Protein AF-0000000085179838 (afdb_homodimer)

Structure (mmCIF, N/CA/C/O backbone):
data_AF-0000000085179838-model_v1
#
loop_
_entity.id
_entity.type
_entity.pdbx_description
1 polymer 'Putative transcriptional regulator'
#
loop_
_atom_site.group_PDB
_atom_site.id
_atom_site.type_symbol
_atom_site.label_atom_id
_atom_site.label_alt_id
_atom_site.label_comp_id
_atom_site.label_asym_id
_atom_site.label_entity_id
_atom_site.label_seq_id
_atom_site.pdbx_PDB_ins_code
_atom_site.Cartn_x
_atom_site.Cartn_y
_atom_site.Cartn_z
_atom_site.occupancy
_atom_site.B_iso_or_equiv
_atom_site.auth_seq_id
_atom_site.auth_comp_id
_atom_site.auth_asym_id
_atom_site.auth_atom_id
_atom_site.pdbx_PDB_model_num
ATOM 1 N N . MET A 1 1 ? 18.281 -27.141 -8.219 1 81.06 1 MET A N 1
ATOM 2 C CA . MET A 1 1 ? 18.766 -25.891 -8.805 1 81.06 1 MET A CA 1
ATOM 3 C C . MET A 1 1 ? 17.656 -25.188 -9.602 1 81.06 1 MET A C 1
ATOM 5 O O . MET A 1 1 ? 16.859 -25.859 -10.273 1 81.06 1 MET A O 1
ATOM 9 N N . PRO A 1 2 ? 17.438 -23.859 -9.492 1 93.38 2 PRO A N 1
ATOM 10 C CA . PRO A 1 2 ? 16.391 -23.156 -10.242 1 93.38 2 PRO A CA 1
ATOM 11 C C . PRO A 1 2 ? 16.578 -23.266 -11.75 1 93.38 2 PRO A C 1
ATOM 13 O O . PRO A 1 2 ? 17.719 -23.375 -12.227 1 93.38 2 PRO A O 1
ATOM 16 N N . HIS A 1 3 ? 15.484 -23.375 -12.445 1 97.19 3 HIS A N 1
ATOM 17 C CA . HIS A 1 3 ? 15.492 -23.406 -13.898 1 97.19 3 HIS A CA 1
ATOM 18 C C . HIS A 1 3 ? 15.75 -22.016 -14.484 1 97.19 3 HIS A C 1
ATOM 20 O O . HIS A 1 3 ? 15.016 -21.062 -14.188 1 97.19 3 HIS A O 1
ATOM 26 N N . ARG A 1 4 ? 16.719 -21.891 -15.273 1 97.44 4 ARG A N 1
ATOM 27 C CA . ARG A 1 4 ? 17 -20.625 -15.93 1 97.44 4 ARG A CA 1
ATOM 28 C C . ARG A 1 4 ? 16.25 -20.5 -17.25 1 97.44 4 ARG A C 1
ATOM 30 O O . ARG A 1 4 ? 16.469 -21.297 -18.172 1 97.44 4 ARG A O 1
ATOM 37 N N . VAL A 1 5 ? 15.5 -19.469 -17.359 1 98.06 5 VAL A N 1
ATOM 38 C CA . VAL A 1 5 ? 14.641 -19.266 -18.531 1 98.06 5 VAL A CA 1
ATOM 39 C C . VAL A 1 5 ? 15.469 -18.719 -19.688 1 98.06 5 VAL A C 1
ATOM 41 O O . VAL A 1 5 ? 16.297 -17.828 -19.516 1 98.06 5 VAL A O 1
ATOM 44 N N . GLN A 1 6 ? 15.195 -19.266 -20.906 1 97.25 6 GLN A N 1
ATOM 45 C CA . GLN A 1 6 ? 15.891 -18.828 -22.109 1 97.25 6 GLN A CA 1
ATOM 46 C C . GLN A 1 6 ? 14.914 -18.281 -23.141 1 97.25 6 GLN A C 1
ATOM 48 O O . GLN A 1 6 ? 15.297 -17.516 -24.031 1 97.25 6 GLN A O 1
ATOM 53 N N . ASP A 1 7 ? 13.719 -18.688 -23.031 1 97.38 7 ASP A N 1
ATOM 54 C CA . ASP A 1 7 ? 12.695 -18.328 -24.016 1 97.38 7 ASP A CA 1
ATOM 55 C C . ASP A 1 7 ? 12.008 -17.016 -23.625 1 97.38 7 ASP A C 1
ATOM 57 O O . ASP A 1 7 ? 11.484 -16.875 -22.531 1 97.38 7 ASP A O 1
ATOM 61 N N . PRO A 1 8 ? 11.938 -16.047 -24.594 1 97.88 8 PRO A N 1
ATOM 62 C CA . PRO A 1 8 ? 11.32 -14.758 -24.281 1 97.88 8 PRO A CA 1
ATOM 63 C C . PRO A 1 8 ? 9.844 -14.883 -23.922 1 97.88 8 PRO A C 1
ATOM 65 O O . PRO A 1 8 ? 9.336 -14.109 -23.094 1 97.88 8 PRO A O 1
ATOM 68 N N . LEU A 1 9 ? 9.195 -15.781 -24.516 1 98.06 9 LEU A N 1
ATOM 69 C CA . LEU A 1 9 ? 7.793 -15.977 -24.188 1 98.06 9 LEU A CA 1
ATOM 70 C C . LEU A 1 9 ? 7.641 -16.453 -22.734 1 98.06 9 LEU A C 1
ATOM 72 O O . LEU A 1 9 ? 6.801 -15.945 -22 1 98.06 9 LEU A O 1
ATOM 76 N N . ALA A 1 10 ? 8.414 -17.422 -22.375 1 98.38 10 ALA A N 1
ATOM 77 C CA . ALA A 1 10 ? 8.398 -17.922 -21 1 98.38 10 ALA A CA 1
ATOM 78 C C . ALA A 1 10 ? 8.711 -16.797 -20.016 1 98.38 10 ALA A C 1
ATOM 80 O O . ALA A 1 10 ? 8.047 -16.656 -18.984 1 98.38 10 ALA A O 1
ATOM 81 N N . ALA A 1 11 ? 9.688 -15.984 -20.406 1 98.5 11 ALA A N 1
ATOM 82 C CA . ALA A 1 11 ? 10.086 -14.859 -19.562 1 98.5 11 ALA A CA 1
ATOM 83 C C . ALA A 1 11 ? 8.93 -13.883 -19.359 1 98.5 11 ALA A C 1
ATOM 85 O O . ALA A 1 11 ? 8.641 -13.469 -18.234 1 98.5 11 ALA A O 1
ATOM 86 N N . ARG A 1 12 ? 8.305 -13.562 -20.406 1 98.25 12 ARG A N 1
ATOM 87 C CA . ARG A 1 12 ? 7.18 -12.633 -20.375 1 98.25 12 ARG A CA 1
ATOM 88 C C . ARG A 1 12 ? 6.043 -13.18 -19.516 1 98.25 12 ARG A C 1
ATOM 90 O O . ARG A 1 12 ? 5.488 -12.469 -18.672 1 98.25 12 ARG A O 1
ATOM 97 N N . LEU A 1 13 ? 5.699 -14.453 -19.688 1 97.81 13 LEU A N 1
ATOM 98 C CA . LEU A 1 13 ? 4.582 -15.062 -18.969 1 97.81 13 LEU A CA 1
ATOM 99 C C . LEU A 1 13 ? 4.883 -15.156 -17.469 1 97.81 13 LEU A C 1
ATOM 101 O O . LEU A 1 13 ? 4.016 -14.867 -16.641 1 97.81 13 LEU A O 1
ATOM 105 N N . LEU A 1 14 ? 6.098 -15.484 -17.125 1 97.69 14 LEU A N 1
ATOM 106 C CA . LEU A 1 14 ? 6.48 -15.633 -15.727 1 97.69 14 LEU A CA 1
ATOM 107 C C . LEU A 1 14 ? 6.559 -14.281 -15.023 1 97.69 14 LEU A C 1
ATOM 109 O O . LEU A 1 14 ? 6.301 -14.18 -13.828 1 97.69 14 LEU A O 1
ATOM 113 N N . ALA A 1 15 ? 6.871 -13.242 -15.828 1 97.5 15 ALA A N 1
ATOM 114 C CA . ALA A 1 15 ? 7.008 -11.898 -15.266 1 97.5 15 ALA A CA 1
ATOM 115 C C . ALA A 1 15 ? 5.645 -11.219 -15.141 1 97.5 15 ALA A C 1
ATOM 117 O O . ALA A 1 15 ? 5.543 -10.125 -14.578 1 97.5 15 ALA A O 1
ATOM 118 N N . ASP A 1 16 ? 4.68 -11.828 -15.648 1 96.19 16 ASP A N 1
ATOM 119 C CA . ASP A 1 16 ? 3.307 -11.336 -15.555 1 96.19 16 ASP A CA 1
ATOM 120 C C . ASP A 1 16 ? 2.533 -12.086 -14.469 1 96.19 16 ASP A C 1
ATOM 122 O O . ASP A 1 16 ? 2.197 -13.258 -14.641 1 96.19 16 ASP A O 1
ATOM 126 N N . PRO A 1 17 ? 2.234 -11.383 -13.367 1 94.25 17 PRO A N 1
ATOM 127 C CA . PRO A 1 17 ? 1.606 -12.055 -12.234 1 94.25 17 PRO A CA 1
ATOM 128 C C . PRO A 1 17 ? 0.315 -12.781 -12.617 1 94.25 17 PRO A C 1
ATOM 130 O O . PRO A 1 17 ? 0.001 -13.828 -12.055 1 94.25 17 PRO A O 1
ATOM 133 N N . GLU A 1 18 ? -0.475 -12.312 -13.547 1 88.62 18 GLU A N 1
ATOM 134 C CA . GLU A 1 18 ? -1.709 -12.969 -13.969 1 88.62 18 GLU A CA 1
ATOM 135 C C . GLU A 1 18 ? -1.421 -14.312 -14.633 1 88.62 18 GLU A C 1
ATOM 137 O O . GLU A 1 18 ? -2.17 -15.273 -14.453 1 88.62 18 GLU A O 1
ATOM 142 N N . TRP A 1 19 ? -0.333 -14.289 -15.336 1 92.31 19 TRP A N 1
ATOM 143 C CA . TRP A 1 19 ? 0.052 -15.523 -16.016 1 92.31 19 TRP A CA 1
ATOM 144 C C . TRP A 1 19 ? 0.775 -16.469 -15.047 1 92.31 19 TRP A C 1
ATOM 146 O O . TRP A 1 19 ? 0.524 -17.672 -15.047 1 92.31 19 TRP A O 1
ATOM 156 N N . ALA A 1 20 ? 1.651 -15.922 -14.273 1 94.06 20 ALA A N 1
ATOM 157 C CA . ALA A 1 20 ? 2.439 -16.766 -13.367 1 94.06 20 ALA A CA 1
ATOM 158 C C . ALA A 1 20 ? 1.538 -17.516 -12.391 1 94.06 20 ALA A C 1
ATOM 160 O O . ALA A 1 20 ? 1.807 -18.656 -12.047 1 94.06 20 ALA A O 1
ATOM 161 N N . VAL A 1 21 ? 0.5 -16.891 -11.984 1 92.31 21 VAL A N 1
ATOM 162 C CA . VAL A 1 21 ? -0.425 -17.516 -11.047 1 92.31 21 VAL A CA 1
ATOM 163 C C . VAL A 1 21 ? -1.096 -18.734 -11.711 1 92.31 21 VAL A C 1
ATOM 165 O O . VAL A 1 21 ? -1.438 -19.703 -11.031 1 92.31 21 VAL A O 1
ATOM 168 N N . ALA A 1 22 ? -1.286 -18.688 -12.977 1 94.81 22 ALA A N 1
ATOM 169 C CA . ALA A 1 22 ? -1.884 -19.797 -13.703 1 94.81 22 ALA A CA 1
ATOM 170 C C . ALA A 1 22 ? -0.979 -21.031 -13.664 1 94.81 22 ALA A C 1
ATOM 172 O O . ALA A 1 22 ? -1.439 -22.156 -13.875 1 94.81 22 ALA A O 1
ATOM 173 N N . LEU A 1 23 ? 0.261 -20.844 -13.438 1 95.62 23 LEU A N 1
ATOM 174 C CA . LEU A 1 23 ? 1.229 -21.938 -13.406 1 95.62 23 LEU A CA 1
ATOM 175 C C . LEU A 1 23 ? 1.205 -22.641 -12.055 1 95.62 23 LEU A C 1
ATOM 177 O O . LEU A 1 23 ? 1.601 -23.812 -11.945 1 95.62 23 LEU A O 1
ATOM 181 N N . LYS A 1 24 ? 0.753 -22 -11.031 1 93 24 LYS A N 1
ATOM 182 C CA . LYS A 1 24 ? 0.886 -22.391 -9.633 1 93 24 LYS A CA 1
ATOM 183 C C . LYS A 1 24 ? 0.304 -23.781 -9.398 1 93 24 LYS A C 1
ATOM 185 O O . LYS A 1 24 ? 0.961 -24.656 -8.812 1 93 24 LYS A O 1
ATOM 190 N N . PRO A 1 25 ? -0.924 -24.047 -9.883 1 93.5 25 PRO A N 1
ATOM 191 C CA . PRO A 1 25 ? -1.469 -25.391 -9.648 1 93.5 25 PRO A CA 1
ATOM 192 C C . PRO A 1 25 ? -0.578 -26.5 -10.203 1 93.5 25 PRO A C 1
ATOM 194 O O . PRO A 1 25 ? -0.524 -27.594 -9.641 1 93.5 25 PRO A O 1
ATOM 197 N N . PHE A 1 26 ? 0.154 -26.188 -11.195 1 97 26 PHE A N 1
ATOM 198 C CA . PHE A 1 26 ? 0.967 -27.188 -11.883 1 97 26 PHE A CA 1
ATOM 199 C C . PHE A 1 26 ? 2.338 -27.312 -11.227 1 97 26 PHE A C 1
ATOM 201 O O . PHE A 1 26 ? 3.066 -28.281 -11.484 1 97 26 PHE A O 1
ATOM 208 N N . MET A 1 27 ? 2.688 -26.359 -10.453 1 95.44 27 MET A N 1
ATOM 209 C CA . MET A 1 27 ? 3.965 -26.375 -9.742 1 95.44 27 MET A CA 1
ATOM 210 C C . MET A 1 27 ? 3.9 -27.312 -8.539 1 95.44 27 MET A C 1
ATOM 212 O O . MET A 1 27 ? 4.93 -27.781 -8.055 1 95.44 27 MET A O 1
ATOM 216 N N . LYS A 1 28 ? 2.77 -27.562 -8.062 1 92.88 28 LYS A N 1
ATOM 217 C CA . LYS A 1 28 ? 2.58 -28.406 -6.891 1 92.88 28 LYS A CA 1
ATOM 218 C C . LYS A 1 28 ? 2.486 -29.875 -7.277 1 92.88 28 LYS A C 1
ATOM 220 O O . LYS A 1 28 ? 2.539 -30.766 -6.418 1 92.88 28 LYS A O 1
ATOM 225 N N . GLY A 1 29 ? 2.33 -30.172 -8.523 1 94 29 GLY A N 1
ATOM 226 C CA . GLY A 1 29 ? 2.193 -31.516 -9.078 1 94 29 GLY A CA 1
ATOM 227 C C . GLY A 1 29 ? 1.287 -31.562 -10.289 1 94 29 GLY A C 1
ATOM 228 O O . GLY A 1 29 ? 0.843 -30.531 -10.789 1 94 29 GLY A O 1
ATOM 229 N N . PRO A 1 30 ? 1.106 -32.781 -10.766 1 97.31 30 PRO A N 1
ATOM 230 C CA . PRO A 1 30 ? 0.225 -32.938 -11.922 1 97.31 30 PRO A CA 1
ATOM 231 C C . PRO A 1 30 ? -1.179 -32.406 -11.68 1 97.31 30 PRO A C 1
ATOM 233 O O . PRO A 1 30 ? -1.782 -32.688 -10.641 1 97.31 30 PRO A O 1
ATOM 236 N N . ALA A 1 31 ? -1.668 -31.578 -12.602 1 97.38 31 ALA A N 1
ATOM 237 C CA . ALA A 1 31 ? -2.982 -30.953 -12.508 1 97.38 31 ALA A CA 1
ATOM 238 C C . ALA A 1 31 ? -3.645 -30.859 -13.883 1 97.38 31 ALA A C 1
ATOM 240 O O . ALA A 1 31 ? -2.969 -30.938 -14.914 1 97.38 31 ALA A O 1
ATOM 241 N N . SER A 1 32 ? -4.969 -30.719 -13.859 1 97.62 32 SER A N 1
ATOM 242 C CA . SER A 1 32 ? -5.734 -30.656 -15.102 1 97.62 32 SER A CA 1
ATOM 243 C C . SER A 1 32 ? -6.129 -29.219 -15.438 1 97.62 32 SER A C 1
ATOM 245 O O . SER A 1 32 ? -5.934 -28.312 -14.633 1 97.62 32 SER A O 1
ATOM 247 N N . VAL A 1 33 ? -6.703 -29.078 -16.672 1 97.19 33 VAL A N 1
ATOM 248 C CA . VAL A 1 33 ? -7.27 -27.797 -17.094 1 97.19 33 VAL A CA 1
ATOM 249 C C . VAL A 1 33 ? -8.398 -27.406 -16.141 1 97.19 33 VAL A C 1
ATOM 251 O O . VAL A 1 33 ? -8.531 -26.234 -15.789 1 97.19 33 VAL A O 1
ATOM 254 N N . LYS A 1 34 ? -9.125 -28.328 -15.719 1 95.75 34 LYS A N 1
ATOM 255 C CA . LYS A 1 34 ? -10.227 -28.078 -14.797 1 95.75 34 LYS A CA 1
ATOM 256 C C . LYS A 1 34 ? -9.711 -27.562 -13.453 1 95.75 34 LYS A C 1
ATOM 258 O O . LYS A 1 34 ? -10.32 -26.688 -12.844 1 95.75 34 LYS A O 1
ATOM 263 N N . ASP A 1 35 ? -8.625 -28.125 -13.023 1 95.25 35 ASP A N 1
ATOM 264 C CA . ASP A 1 35 ? -8.023 -27.672 -11.773 1 95.25 35 ASP A CA 1
ATOM 265 C C . ASP A 1 35 ? -7.625 -26.203 -11.852 1 95.25 35 ASP A C 1
ATOM 267 O O . ASP A 1 35 ? -7.855 -25.438 -10.914 1 95.25 35 ASP A O 1
ATOM 271 N N . LEU A 1 36 ? -7.078 -25.812 -12.977 1 96.25 36 LEU A N 1
ATOM 272 C CA . LEU A 1 36 ? -6.707 -24.422 -13.188 1 96.25 36 LEU A CA 1
ATOM 273 C C . LEU A 1 36 ? -7.945 -23.531 -13.203 1 96.25 36 LEU A C 1
ATOM 275 O O . LEU A 1 36 ? -7.965 -22.484 -12.562 1 96.25 36 LEU A O 1
ATOM 279 N N . ALA A 1 37 ? -8.93 -23.938 -13.898 1 96.25 37 ALA A N 1
ATOM 280 C CA . ALA A 1 37 ? -10.172 -23.172 -13.992 1 96.25 37 ALA A CA 1
ATOM 281 C C . ALA A 1 37 ? -10.766 -22.922 -12.609 1 96.25 37 ALA A C 1
ATOM 283 O O . ALA A 1 37 ? -11.148 -21.797 -12.297 1 96.25 37 ALA A O 1
ATOM 284 N N . GLN A 1 38 ? -10.781 -23.922 -11.812 1 92 38 GLN A N 1
ATOM 285 C CA . GLN A 1 38 ? -11.328 -23.828 -10.469 1 92 38 GLN A CA 1
ATOM 286 C C . GLN A 1 38 ? -10.461 -22.922 -9.586 1 92 38 GLN A C 1
ATOM 288 O O . GLN A 1 38 ? -10.984 -22.078 -8.852 1 92 38 GLN A O 1
ATOM 293 N N . ALA A 1 39 ? -9.219 -23.094 -9.703 1 88.12 39 ALA A N 1
ATOM 294 C CA . ALA A 1 39 ? -8.297 -22.328 -8.859 1 88.12 39 ALA A CA 1
ATOM 295 C C . ALA A 1 39 ? -8.391 -20.828 -9.148 1 88.12 39 ALA A C 1
ATOM 297 O O . ALA A 1 39 ? -8.273 -20.016 -8.234 1 88.12 39 ALA A O 1
ATOM 298 N N . GLN A 1 40 ? -8.664 -20.422 -10.422 1 88.88 40 GLN A N 1
ATOM 299 C CA . GLN A 1 40 ? -8.656 -19.016 -10.805 1 88.88 40 GLN A CA 1
ATOM 300 C C . GLN A 1 40 ? -10.07 -18.516 -11.109 1 88.88 40 GLN A C 1
ATOM 302 O O . GLN A 1 40 ? -10.258 -17.344 -11.445 1 88.88 40 GLN A O 1
ATOM 307 N N . GLY A 1 41 ? -10.945 -19.391 -10.969 1 88.56 41 GLY A N 1
ATOM 308 C CA . GLY A 1 41 ? -12.305 -19 -11.312 1 88.56 41 GLY A CA 1
ATOM 309 C C . GLY A 1 41 ? -12.477 -18.656 -12.773 1 88.56 41 GLY A C 1
ATOM 310 O O . GLY A 1 41 ? -13.133 -17.656 -13.109 1 88.56 41 GLY A O 1
ATOM 311 N N . LEU A 1 42 ? -11.922 -19.328 -13.578 1 92.81 42 LEU A N 1
ATOM 312 C CA . LEU A 1 42 ? -11.977 -19.109 -15.023 1 92.81 42 LEU A CA 1
ATOM 313 C C . LEU A 1 42 ? -12.93 -20.109 -15.68 1 92.81 42 LEU A C 1
ATOM 315 O O . LEU A 1 42 ? -13.195 -21.188 -15.133 1 92.81 42 LEU A O 1
ATOM 319 N N . GLY A 1 43 ? -13.383 -19.719 -16.875 1 95.19 43 GLY A N 1
ATOM 320 C CA . GLY A 1 43 ? -14.016 -20.703 -17.75 1 95.19 43 GLY A CA 1
ATOM 321 C C . GLY A 1 43 ? -13.039 -21.703 -18.328 1 95.19 43 GLY A C 1
ATOM 322 O O . GLY A 1 43 ? -11.836 -21.422 -18.406 1 95.19 43 GLY A O 1
ATOM 323 N N . LEU A 1 44 ? -13.531 -22.828 -18.766 1 95.75 44 LEU A N 1
ATOM 324 C CA . LEU A 1 44 ? -12.703 -23.922 -19.281 1 95.75 44 LEU A CA 1
ATOM 325 C C . LEU A 1 44 ? -11.984 -23.5 -20.547 1 95.75 44 LEU A C 1
ATOM 327 O O . LEU A 1 44 ? -10.836 -23.875 -20.781 1 95.75 44 LEU A O 1
ATOM 331 N N . LYS A 1 45 ? -12.648 -22.766 -21.312 1 97.5 45 LYS A N 1
ATOM 332 C CA . LYS A 1 45 ? -12.031 -22.297 -22.547 1 97.5 45 LYS A CA 1
ATOM 333 C C . LYS A 1 45 ? -10.797 -21.453 -22.266 1 97.5 45 LYS A C 1
ATOM 335 O O . LYS A 1 45 ? -9.742 -21.672 -22.859 1 97.5 45 LYS A O 1
ATOM 340 N N . LYS A 1 46 ? -10.961 -20.516 -21.406 1 96.56 46 LYS A N 1
ATOM 341 C CA . LYS A 1 46 ? -9.844 -19.641 -21.047 1 96.56 46 LYS A CA 1
ATOM 342 C C . LYS A 1 46 ? -8.734 -20.438 -20.359 1 96.56 46 LYS A C 1
ATOM 344 O O . LYS A 1 46 ? -7.547 -20.203 -20.625 1 96.56 46 LYS A O 1
ATOM 349 N N . ALA A 1 47 ? -9.102 -21.297 -19.5 1 97.56 47 ALA A N 1
ATOM 350 C CA . ALA A 1 47 ? -8.117 -22.156 -18.844 1 97.56 47 ALA A CA 1
ATOM 351 C C . ALA A 1 47 ? -7.336 -22.984 -19.859 1 97.56 47 ALA A C 1
ATOM 353 O O . ALA A 1 47 ? -6.117 -23.125 -19.75 1 97.56 47 ALA A O 1
ATOM 354 N N . HIS A 1 48 ? -8 -23.5 -20.766 1 97.75 48 HIS A N 1
ATOM 355 C CA . HIS A 1 48 ? -7.344 -24.281 -21.812 1 97.75 48 HIS A CA 1
ATOM 356 C C . HIS A 1 48 ? -6.363 -23.422 -22.594 1 97.75 48 HIS A C 1
ATOM 358 O O . HIS A 1 48 ? -5.242 -23.844 -22.875 1 97.75 48 HIS A O 1
ATOM 364 N N . TYR A 1 49 ? -6.855 -22.281 -22.906 1 98.12 49 TYR A N 1
ATOM 365 C CA . TYR A 1 49 ? -5.98 -21.344 -23.594 1 98.12 49 TYR A CA 1
ATOM 366 C C . TYR A 1 49 ? -4.695 -21.109 -22.812 1 98.12 49 TYR A C 1
ATOM 368 O O . TYR A 1 49 ? -3.602 -21.109 -23.391 1 98.12 49 TYR A O 1
ATOM 376 N N . ARG A 1 50 ? -4.816 -20.891 -21.578 1 97.81 50 ARG A N 1
ATOM 377 C CA . ARG A 1 50 ? -3.646 -20.625 -20.75 1 97.81 50 ARG A CA 1
ATOM 378 C C . ARG A 1 50 ? -2.711 -21.844 -20.734 1 97.81 50 ARG A C 1
ATOM 380 O O . ARG A 1 50 ? -1.491 -21.688 -20.797 1 97.81 50 ARG A O 1
ATOM 387 N N . VAL A 1 51 ? -3.26 -22.984 -20.656 1 98.06 51 VAL A N 1
ATOM 388 C CA . VAL A 1 51 ? -2.455 -24.203 -20.625 1 98.06 51 VAL A CA 1
ATOM 389 C C . VAL A 1 51 ? -1.688 -24.359 -21.938 1 98.06 51 VAL A C 1
ATOM 391 O O . VAL A 1 51 ? -0.489 -24.641 -21.938 1 98.06 51 VAL A O 1
ATOM 394 N N . VAL A 1 52 ? -2.355 -24.125 -23.031 1 98.06 52 VAL A N 1
ATOM 395 C CA . VAL A 1 52 ? -1.727 -24.234 -24.344 1 98.06 52 VAL A CA 1
ATOM 396 C C . VAL A 1 52 ? -0.575 -23.234 -24.438 1 98.06 52 VAL A C 1
ATOM 398 O O . VAL A 1 52 ? 0.512 -23.578 -24.906 1 98.06 52 VAL A O 1
ATOM 401 N N . ARG A 1 53 ? -0.791 -22.031 -24 1 97.94 53 ARG A N 1
ATOM 402 C CA . ARG A 1 53 ? 0.235 -20.984 -24.062 1 97.94 53 ARG A CA 1
ATOM 403 C C . ARG A 1 53 ? 1.433 -21.344 -23.203 1 97.94 53 ARG A C 1
ATOM 405 O O . ARG A 1 53 ? 2.58 -21.141 -23.594 1 97.94 53 ARG A O 1
ATOM 412 N N . LEU A 1 54 ? 1.19 -21.875 -22.031 1 98.06 54 LEU A N 1
ATOM 413 C CA . LEU A 1 54 ? 2.252 -22.281 -21.109 1 98.06 54 LEU A CA 1
ATOM 414 C C . LEU A 1 54 ? 3.033 -23.469 -21.672 1 98.06 54 LEU A C 1
ATOM 416 O O . LEU A 1 54 ? 4.246 -23.562 -21.469 1 98.06 54 LEU A O 1
ATOM 420 N N . LEU A 1 55 ? 2.354 -24.328 -22.375 1 98.25 55 LEU A N 1
ATOM 421 C CA . LEU A 1 55 ? 3.012 -25.422 -23.078 1 98.25 55 LEU A CA 1
ATOM 422 C C . LEU A 1 55 ? 3.922 -24.906 -24.172 1 98.25 55 LEU A C 1
ATOM 424 O O . LEU A 1 55 ? 5.074 -25.328 -24.297 1 98.25 55 LEU A O 1
ATOM 428 N N . GLN A 1 56 ? 3.418 -23.969 -24.953 1 98.06 56 GLN A N 1
ATOM 429 C CA . GLN A 1 56 ? 4.184 -23.375 -26.047 1 98.06 56 GLN A CA 1
ATOM 430 C C . GLN A 1 56 ? 5.445 -22.688 -25.516 1 98.06 56 GLN A C 1
ATOM 432 O O . GLN A 1 56 ? 6.484 -22.703 -26.188 1 98.06 56 GLN A O 1
ATOM 437 N N . ALA A 1 57 ? 5.316 -22.172 -24.328 1 98.19 57 ALA A N 1
ATOM 438 C CA . ALA A 1 57 ? 6.434 -21.453 -23.719 1 98.19 57 ALA A CA 1
ATOM 439 C C . ALA A 1 57 ? 7.414 -22.406 -23.062 1 98.19 57 ALA A C 1
ATOM 441 O O . ALA A 1 57 ? 8.461 -22 -22.562 1 98.19 57 ALA A O 1
ATOM 442 N N . GLY A 1 58 ? 7.004 -23.688 -23 1 97.75 58 GLY A N 1
ATOM 443 C CA . GLY A 1 58 ? 7.875 -24.688 -22.391 1 97.75 58 GLY A CA 1
ATOM 444 C C . GLY A 1 58 ? 7.832 -24.672 -20.875 1 97.75 58 GLY A C 1
ATOM 445 O O . GLY A 1 58 ? 8.773 -25.125 -20.219 1 97.75 58 GLY A O 1
ATOM 446 N N . LEU A 1 59 ? 6.852 -24.141 -20.312 1 98.25 59 LEU A N 1
ATOM 447 C CA . LEU A 1 59 ? 6.734 -24.031 -18.859 1 98.25 59 LEU A CA 1
ATOM 448 C C . LEU A 1 59 ? 5.949 -25.203 -18.281 1 98.25 59 LEU A C 1
ATOM 450 O O . LEU A 1 59 ? 6.012 -25.484 -17.078 1 98.25 59 LEU A O 1
ATOM 454 N N . LEU A 1 60 ? 5.207 -25.859 -19.141 1 98.31 60 LEU A N 1
ATOM 455 C CA . LEU A 1 60 ? 4.453 -27.047 -18.766 1 98.31 60 LEU A CA 1
ATOM 456 C C . LEU A 1 60 ? 4.879 -28.25 -19.625 1 98.31 60 LEU A C 1
ATOM 458 O O . LEU A 1 60 ? 5.418 -28.062 -20.719 1 98.31 60 LEU A O 1
ATOM 462 N N . ARG A 1 61 ? 4.648 -29.422 -19.109 1 98.19 61 ARG A N 1
ATOM 463 C CA . ARG A 1 61 ? 4.789 -30.688 -19.844 1 98.19 61 ARG A CA 1
ATOM 464 C C . ARG A 1 61 ? 3.648 -31.641 -19.5 1 98.19 61 ARG A C 1
ATOM 466 O O . ARG A 1 61 ? 3.088 -31.578 -18.406 1 98.19 61 ARG A O 1
ATOM 473 N N . PRO A 1 62 ? 3.289 -32.469 -20.484 1 97.5 62 PRO A N 1
ATOM 474 C CA . PRO A 1 62 ? 2.303 -33.531 -20.156 1 97.5 62 PRO A CA 1
ATOM 475 C C . PRO A 1 62 ? 2.758 -34.438 -19.016 1 97.5 62 PRO A C 1
ATOM 477 O O . PRO A 1 62 ? 3.941 -34.781 -18.938 1 97.5 62 PRO A O 1
ATOM 480 N N . ALA A 1 63 ? 1.822 -34.75 -18.156 1 96.88 63 ALA A N 1
ATOM 481 C CA . ALA A 1 63 ? 2.18 -35.562 -17 1 96.88 63 ALA A CA 1
ATOM 482 C C . ALA A 1 63 ? 1.309 -36.812 -16.906 1 96.88 63 ALA A C 1
ATOM 484 O O . ALA A 1 63 ? 1.095 -37.344 -15.812 1 96.88 63 ALA A O 1
ATOM 485 N N . GLY A 1 64 ? 0.68 -37.188 -17.969 1 93.31 64 GLY A N 1
ATOM 486 C CA . GLY A 1 64 ? -0.077 -38.438 -18 1 93.31 64 GLY A CA 1
ATOM 487 C C . GLY A 1 64 ? -1.577 -38.219 -18.062 1 93.31 64 GLY A C 1
ATOM 488 O O . GLY A 1 64 ? -2.037 -37.125 -18.438 1 93.31 64 GLY A O 1
ATOM 489 N N . LEU A 1 65 ? -2.266 -39.406 -17.891 1 91.75 65 LEU A N 1
ATOM 490 C CA . LEU A 1 65 ? -3.723 -39.406 -17.953 1 91.75 65 LEU A CA 1
ATOM 491 C C . LEU A 1 65 ? -4.316 -39.938 -16.656 1 91.75 65 LEU A C 1
ATOM 493 O O . LEU A 1 65 ? -3.744 -40.812 -16.016 1 91.75 65 LEU A O 1
ATOM 497 N N . LYS A 1 66 ? -5.246 -39.219 -16.188 1 87.5 66 LYS A N 1
ATOM 498 C CA . LYS A 1 66 ? -6.016 -39.719 -15.055 1 87.5 66 LYS A CA 1
ATOM 499 C C . LYS A 1 66 ? -7.293 -40.438 -15.516 1 87.5 66 LYS A C 1
ATOM 501 O O . LYS A 1 66 ? -8.117 -39.844 -16.219 1 87.5 66 LYS A O 1
ATOM 506 N N . ARG A 1 67 ? -7.418 -41.812 -15.148 1 84.31 67 ARG A N 1
ATOM 507 C CA . ARG A 1 67 ? -8.531 -42.656 -15.57 1 84.31 67 ARG A CA 1
ATOM 508 C C . ARG A 1 67 ? -9.789 -42.344 -14.773 1 84.31 67 ARG A C 1
ATOM 510 O O . ARG A 1 67 ? -9.727 -42.094 -13.57 1 84.31 67 ARG A O 1
ATOM 517 N N . ARG A 1 68 ? -10.789 -41.906 -15.383 1 78.56 68 ARG A N 1
ATOM 518 C CA . ARG A 1 68 ? -12.094 -41.781 -14.75 1 78.56 68 ARG A CA 1
ATOM 519 C C . ARG A 1 68 ? -13.188 -42.406 -15.594 1 78.56 68 ARG A C 1
ATOM 521 O O . ARG A 1 68 ? -12.922 -42.906 -16.688 1 78.56 68 ARG A O 1
ATOM 528 N N . ALA A 1 69 ? -14.453 -42.562 -14.867 1 79 69 ALA A N 1
ATOM 529 C CA . ALA A 1 69 ? -15.578 -43.031 -15.672 1 79 69 ALA A CA 1
ATOM 530 C C . ALA A 1 69 ? -15.828 -42.094 -16.859 1 79 69 ALA A C 1
ATOM 532 O O . ALA A 1 69 ? -16.047 -40.906 -16.672 1 79 69 ALA A O 1
ATOM 533 N N . GLY A 1 70 ? -15.531 -42.531 -18.078 1 80.69 70 GLY A N 1
ATOM 534 C CA . GLY A 1 70 ? -15.656 -41.719 -19.297 1 80.69 70 GLY A CA 1
ATOM 535 C C . GLY A 1 70 ? -14.32 -41.375 -19.922 1 80.69 70 GLY A C 1
ATOM 536 O O . GLY A 1 70 ? -13.43 -42.25 -20 1 80.69 70 GLY A O 1
ATOM 537 N N . ARG A 1 71 ? -14.297 -40.094 -20.391 1 83.06 71 ARG A N 1
ATOM 538 C CA . ARG A 1 71 ? -13.078 -39.688 -21.109 1 83.06 71 ARG A CA 1
ATOM 539 C C . ARG A 1 71 ? -11.945 -39.406 -20.125 1 83.06 71 ARG A C 1
ATOM 541 O O . ARG A 1 71 ? -12.125 -38.688 -19.141 1 83.06 71 ARG A O 1
ATOM 548 N N . ALA A 1 72 ? -10.836 -39.969 -20.406 1 88.19 72 ALA A N 1
ATOM 549 C CA . ALA A 1 72 ? -9.641 -39.75 -19.594 1 88.19 72 ALA A CA 1
ATOM 550 C C . ALA A 1 72 ? -9.266 -38.281 -19.562 1 88.19 72 ALA A C 1
ATOM 552 O O . ALA A 1 72 ? -9.523 -37.531 -20.516 1 88.19 72 ALA A O 1
ATOM 553 N N . VAL A 1 73 ? -8.781 -37.75 -18.391 1 92.62 73 VAL A N 1
ATOM 554 C CA . VAL A 1 73 ? -8.398 -36.375 -18.203 1 92.62 73 VAL A CA 1
ATOM 555 C C . VAL A 1 73 ? -6.887 -36.219 -18.328 1 92.62 73 VAL A C 1
ATOM 557 O O . VAL A 1 73 ? -6.125 -36.938 -17.703 1 92.62 73 VAL A O 1
ATOM 560 N N . ARG A 1 74 ? -6.477 -35.375 -19.203 1 95.81 74 ARG A N 1
ATOM 561 C CA . ARG A 1 74 ? -5.055 -35.094 -19.391 1 95.81 74 ARG A CA 1
ATOM 562 C C . ARG A 1 74 ? -4.496 -34.281 -18.234 1 95.81 74 ARG A C 1
ATOM 564 O O . ARG A 1 74 ? -5.145 -33.344 -17.766 1 95.81 74 ARG A O 1
ATOM 571 N N . LEU A 1 75 ? -3.338 -34.625 -17.75 1 97.81 75 LEU A N 1
ATOM 572 C CA . LEU A 1 75 ? -2.668 -33.906 -16.672 1 97.81 75 LEU A CA 1
ATOM 573 C C . LEU A 1 75 ? -1.399 -33.219 -17.172 1 97.81 75 LEU A C 1
ATOM 575 O O . LEU A 1 75 ? -0.742 -33.719 -18.094 1 97.81 75 LEU A O 1
ATOM 579 N N . TYR A 1 76 ? -1.106 -32.125 -16.594 1 98.44 76 TYR A N 1
ATOM 580 C CA . TYR A 1 76 ? 0.1 -31.359 -16.906 1 98.44 76 TYR A CA 1
ATOM 581 C C . TYR A 1 76 ? 0.86 -31 -15.633 1 98.44 76 TYR A C 1
ATOM 583 O O . TYR A 1 76 ? 0.29 -31.016 -14.539 1 98.44 76 TYR A O 1
ATOM 591 N N . GLU A 1 77 ? 2.148 -30.75 -15.789 1 98.31 77 GLU A N 1
ATOM 592 C CA . GLU A 1 77 ? 2.994 -30.359 -14.672 1 98.31 77 GLU A CA 1
ATOM 593 C C . GLU A 1 77 ? 4 -29.281 -15.094 1 98.31 77 GLU A C 1
ATOM 595 O O . GLU A 1 77 ? 4.492 -29.312 -16.219 1 98.31 77 GLU A O 1
ATOM 600 N N . ALA A 1 78 ? 4.227 -28.375 -14.156 1 97.88 78 ALA A N 1
ATOM 601 C CA . ALA A 1 78 ? 5.262 -27.391 -14.438 1 97.88 78 ALA A CA 1
ATOM 602 C C . ALA A 1 78 ? 6.637 -28.047 -14.531 1 97.88 78 ALA A C 1
ATOM 604 O O . ALA A 1 78 ? 6.938 -28.984 -13.789 1 97.88 78 ALA A O 1
ATOM 605 N N . ILE A 1 79 ? 7.504 -27.516 -15.32 1 97.75 79 ILE A N 1
ATOM 606 C CA . ILE A 1 79 ? 8.812 -28.125 -15.523 1 97.75 79 ILE A CA 1
ATOM 607 C C . ILE A 1 79 ? 9.695 -27.859 -14.305 1 97.75 79 ILE A C 1
ATOM 609 O O . ILE A 1 79 ? 10.727 -28.516 -14.117 1 97.75 79 ILE A O 1
ATOM 613 N N . ASP A 1 80 ? 9.336 -26.844 -13.523 1 97.25 80 ASP A N 1
ATOM 614 C CA . ASP A 1 80 ? 10.047 -26.5 -12.297 1 97.25 80 ASP A CA 1
ATOM 615 C C . ASP A 1 80 ? 9.164 -25.672 -11.359 1 97.25 80 ASP A C 1
ATOM 617 O O . ASP A 1 80 ? 8.039 -25.328 -11.719 1 97.25 80 ASP A O 1
ATOM 621 N N . ARG A 1 81 ? 9.586 -25.469 -10.172 1 96.31 81 ARG A N 1
ATOM 622 C CA . ARG A 1 81 ? 8.883 -24.625 -9.211 1 96.31 81 ARG A CA 1
ATOM 623 C C . ARG A 1 81 ? 9.695 -23.391 -8.867 1 96.31 81 ARG A C 1
ATOM 625 O O . ARG A 1 81 ? 9.305 -22.594 -8 1 96.31 81 ARG A O 1
ATOM 632 N N . ASP A 1 82 ? 10.82 -23.266 -9.422 1 97 82 ASP A N 1
ATOM 633 C CA . ASP A 1 82 ? 11.789 -22.188 -9.195 1 97 82 ASP A CA 1
ATOM 634 C C . ASP A 1 82 ? 12.453 -21.75 -10.5 1 97 82 ASP A C 1
ATOM 636 O O . ASP A 1 82 ? 13.156 -22.547 -11.141 1 97 82 ASP A O 1
ATOM 640 N N . PHE A 1 83 ? 12.203 -20.484 -10.906 1 98.06 83 PHE A N 1
ATOM 641 C CA . PHE A 1 83 ? 12.648 -20.016 -12.211 1 98.06 83 PHE A CA 1
ATOM 642 C C . PHE A 1 83 ? 13.508 -18.766 -12.07 1 98.06 83 PHE A C 1
ATOM 644 O O . PHE A 1 83 ? 13.188 -17.859 -11.289 1 98.06 83 PHE A O 1
ATOM 651 N N . LEU A 1 84 ? 14.602 -18.719 -12.727 1 98.12 84 LEU A N 1
ATOM 652 C CA . LEU A 1 84 ? 15.414 -17.516 -12.914 1 98.12 84 LEU A CA 1
ATOM 653 C C . LEU A 1 84 ? 15.148 -16.891 -14.273 1 98.12 84 LEU A C 1
ATOM 655 O O . LEU A 1 84 ? 15.227 -17.562 -15.305 1 98.12 84 LEU A O 1
ATOM 659 N N . ILE A 1 85 ? 14.828 -15.656 -14.281 1 98.12 85 ILE A N 1
ATOM 660 C CA . ILE A 1 85 ? 14.391 -14.953 -15.484 1 98.12 85 ILE A CA 1
ATOM 661 C C . ILE A 1 85 ? 15.344 -13.797 -15.781 1 98.12 85 ILE A C 1
ATOM 663 O O . ILE A 1 85 ? 15.305 -12.766 -15.109 1 98.12 85 ILE A O 1
ATOM 667 N N . PRO A 1 86 ? 16.203 -13.906 -16.828 1 97.88 86 PRO A N 1
ATOM 668 C CA . PRO A 1 86 ? 16.969 -12.727 -17.234 1 97.88 86 PRO A CA 1
ATOM 669 C C . PRO A 1 86 ? 16.078 -11.547 -17.609 1 97.88 86 PRO A C 1
ATOM 671 O O . PRO A 1 86 ? 15.219 -11.664 -18.5 1 97.88 86 PRO A O 1
ATOM 674 N N . LYS A 1 87 ? 16.328 -10.453 -16.953 1 96.5 87 LYS A N 1
ATOM 675 C CA . LYS A 1 87 ? 15.469 -9.281 -17.156 1 96.5 87 LYS A CA 1
ATOM 676 C C . LYS A 1 87 ? 15.523 -8.805 -18.609 1 96.5 87 LYS A C 1
ATOM 678 O O . LYS A 1 87 ? 14.547 -8.25 -19.109 1 96.5 87 LYS A O 1
ATOM 683 N N . ALA A 1 88 ? 16.594 -9.094 -19.25 1 97.19 88 ALA A N 1
ATOM 684 C CA . ALA A 1 88 ? 16.781 -8.688 -20.641 1 97.19 88 ALA A CA 1
ATOM 685 C C . ALA A 1 88 ? 15.758 -9.359 -21.547 1 97.19 88 ALA A C 1
ATOM 687 O O . ALA A 1 88 ? 15.484 -8.883 -22.656 1 97.19 88 ALA A O 1
ATOM 688 N N . LEU A 1 89 ? 15.195 -10.477 -21.078 1 98.19 89 LEU A N 1
ATOM 689 C CA . LEU A 1 89 ? 14.242 -11.219 -21.906 1 98.19 89 LEU A CA 1
ATOM 690 C C . LEU A 1 89 ? 12.82 -10.695 -21.672 1 98.19 89 LEU A C 1
ATOM 692 O O . LEU A 1 89 ? 11.898 -11.062 -22.406 1 98.19 89 LEU A O 1
ATOM 696 N N . VAL A 1 90 ? 12.609 -9.906 -20.734 1 98.12 90 VAL A N 1
ATOM 697 C CA . VAL A 1 90 ? 11.281 -9.422 -20.359 1 98.12 90 VAL A CA 1
ATOM 698 C C . VAL A 1 90 ? 11.016 -8.07 -21.016 1 98.12 90 VAL A C 1
ATOM 700 O O . VAL A 1 90 ? 11.828 -7.145 -20.891 1 98.12 90 VAL A O 1
ATOM 703 N N . PRO A 1 91 ? 9.938 -7.961 -21.719 1 97.69 91 PRO A N 1
ATOM 704 C CA . PRO A 1 91 ? 9.609 -6.633 -22.234 1 97.69 91 PRO A CA 1
ATOM 705 C C . PRO A 1 91 ? 9.625 -5.551 -21.156 1 97.69 91 PRO A C 1
ATOM 707 O O . PRO A 1 91 ? 9.133 -5.777 -20.047 1 97.69 91 PRO A O 1
ATOM 710 N N . PRO A 1 92 ? 10.141 -4.418 -21.5 1 96.19 92 PRO A N 1
ATOM 711 C CA . PRO A 1 92 ? 10.328 -3.365 -20.5 1 96.19 92 PRO A CA 1
ATOM 712 C C . PRO A 1 92 ? 9.023 -2.996 -19.781 1 96.19 92 PRO A C 1
ATOM 714 O O . PRO A 1 92 ? 9.016 -2.812 -18.562 1 96.19 92 PRO A O 1
ATOM 717 N N . ARG A 1 93 ? 7.992 -2.92 -20.469 1 96.19 93 ARG A N 1
ATOM 718 C CA . ARG A 1 93 ? 6.715 -2.535 -19.875 1 96.19 93 ARG A CA 1
ATOM 719 C C . ARG A 1 93 ? 6.258 -3.562 -18.844 1 96.19 93 ARG A C 1
ATOM 721 O O . ARG A 1 93 ? 5.715 -3.201 -17.797 1 96.19 93 ARG A O 1
ATOM 728 N N . VAL A 1 94 ? 6.461 -4.84 -19.125 1 96.62 94 VAL A N 1
ATOM 729 C CA . VAL A 1 94 ? 6.078 -5.918 -18.219 1 96.62 94 VAL A CA 1
ATOM 730 C C . VAL A 1 94 ? 6.949 -5.875 -16.969 1 96.62 94 VAL A C 1
ATOM 732 O O . VAL A 1 94 ? 6.449 -6.02 -15.844 1 96.62 94 VAL A O 1
ATOM 735 N N . LEU A 1 95 ? 8.172 -5.629 -17.203 1 94.81 95 LEU A N 1
ATOM 736 C CA . LEU A 1 95 ? 9.109 -5.562 -16.078 1 94.81 95 LEU A CA 1
ATOM 737 C C . LEU A 1 95 ? 8.773 -4.395 -15.156 1 94.81 95 LEU A C 1
ATOM 739 O O . LEU A 1 95 ? 8.742 -4.555 -13.938 1 94.81 95 LEU A O 1
ATOM 743 N N . GLU A 1 96 ? 8.484 -3.275 -15.742 1 92.5 96 GLU A N 1
ATOM 744 C CA . GLU A 1 96 ? 8.117 -2.084 -14.984 1 92.5 96 GLU A CA 1
ATOM 745 C C . GLU A 1 96 ? 6.844 -2.314 -14.18 1 92.5 96 GLU A C 1
ATOM 747 O O . GLU A 1 96 ? 6.762 -1.913 -13.016 1 92.5 96 GLU A O 1
ATOM 752 N N . ALA A 1 97 ? 5.934 -2.93 -14.781 1 94.5 97 ALA A N 1
ATOM 753 C CA . ALA A 1 97 ? 4.664 -3.209 -14.117 1 94.5 97 ALA A CA 1
ATOM 754 C C . ALA A 1 97 ? 4.863 -4.141 -12.922 1 94.5 97 ALA A C 1
ATOM 756 O O . ALA A 1 97 ? 4.266 -3.938 -11.867 1 94.5 97 ALA A O 1
ATOM 757 N N . LEU A 1 98 ? 5.691 -5.109 -13.086 1 94 98 LEU A N 1
ATOM 758 C CA . LEU A 1 98 ? 5.957 -6.055 -12.008 1 94 98 LEU A CA 1
ATOM 759 C C . LEU A 1 98 ? 6.691 -5.375 -10.859 1 94 98 LEU A C 1
ATOM 761 O O . LEU A 1 98 ? 6.277 -5.484 -9.703 1 94 98 LEU A O 1
ATOM 765 N N . GLU A 1 99 ? 7.684 -4.621 -11.203 1 89.25 99 GLU A N 1
ATOM 766 C CA . GLU A 1 99 ? 8.516 -3.98 -10.195 1 89.25 99 GLU A CA 1
ATOM 767 C C . GLU A 1 99 ? 7.742 -2.898 -9.445 1 89.25 99 GLU A C 1
ATOM 769 O O . GLU A 1 99 ? 8.008 -2.631 -8.273 1 89.25 99 GLU A O 1
ATOM 774 N N . GLY A 1 100 ? 6.766 -2.387 -10.094 1 89.88 100 GLY A N 1
ATOM 775 C CA . GLY A 1 100 ? 5.922 -1.375 -9.477 1 89.88 100 GLY A CA 1
ATOM 776 C C . GLY A 1 100 ? 4.703 -1.956 -8.789 1 89.88 100 GLY A C 1
ATOM 777 O O . GLY A 1 100 ? 3.842 -1.214 -8.305 1 89.88 100 GLY A O 1
ATOM 778 N N . ALA A 1 101 ? 4.555 -3.256 -8.812 1 94.94 101 ALA A N 1
ATOM 779 C CA . ALA A 1 101 ? 3.438 -3.961 -8.188 1 94.94 101 ALA A CA 1
ATOM 780 C C . ALA A 1 101 ? 2.102 -3.49 -8.758 1 94.94 101 ALA A C 1
ATOM 782 O O . ALA A 1 101 ? 1.115 -3.377 -8.023 1 94.94 101 ALA A O 1
ATOM 783 N N . GLN A 1 102 ? 2.047 -3.221 -9.984 1 93.12 102 GLN A N 1
ATOM 784 C CA . GLN A 1 102 ? 0.88 -2.59 -10.594 1 93.12 102 GLN A CA 1
ATOM 785 C C . GLN A 1 102 ? -0.345 -3.494 -10.5 1 93.12 102 GLN A C 1
ATOM 787 O O . GLN A 1 102 ? -1.452 -3.023 -10.234 1 93.12 102 GLN A O 1
ATOM 792 N N . SER A 1 103 ? -0.204 -4.777 -10.773 1 93.5 103 SER A N 1
ATOM 793 C CA . SER A 1 103 ? -1.329 -5.703 -10.742 1 93.5 103 SER A CA 1
ATOM 794 C C . SER A 1 103 ? -1.947 -5.766 -9.344 1 93.5 103 SER A C 1
ATOM 796 O O . SER A 1 103 ? -3.17 -5.715 -9.203 1 93.5 103 SER A O 1
ATOM 798 N N . TRP A 1 104 ? -1.156 -5.777 -8.336 1 94.69 104 TRP A N 1
ATOM 799 C CA . TRP A 1 104 ? -1.626 -5.852 -6.961 1 94.69 104 TRP A CA 1
ATOM 800 C C . TRP A 1 104 ? -2.289 -4.547 -6.539 1 94.69 104 TRP A C 1
ATOM 802 O O . TRP A 1 104 ? -3.314 -4.559 -5.852 1 94.69 104 TRP A O 1
ATOM 812 N N . GLN A 1 105 ? -1.685 -3.457 -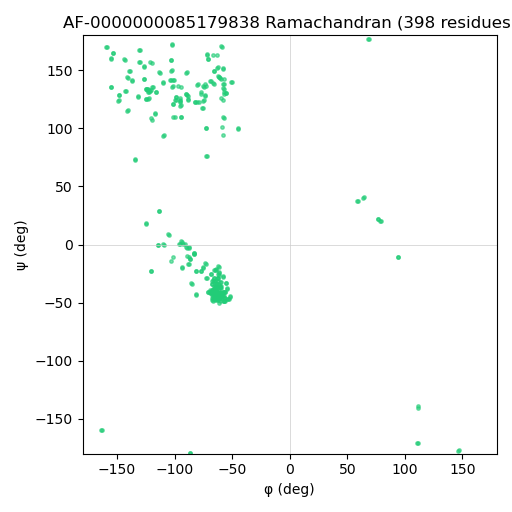6.949 1 94.69 105 GLN A N 1
ATOM 813 C CA . GLN A 1 105 ? -2.293 -2.162 -6.66 1 94.69 105 GLN A CA 1
ATOM 814 C C . GLN A 1 105 ? -3.686 -2.059 -7.273 1 94.69 105 GLN A C 1
ATOM 816 O O . GLN A 1 105 ? -4.617 -1.57 -6.633 1 94.69 105 GLN A O 1
ATOM 821 N N . LYS A 1 106 ? -3.773 -2.506 -8.453 1 93.5 106 LYS A N 1
ATOM 822 C CA . LYS A 1 106 ? -5.062 -2.488 -9.141 1 93.5 106 LYS A CA 1
ATOM 823 C C . LYS A 1 106 ? -6.082 -3.369 -8.422 1 93.5 106 LYS A C 1
ATOM 825 O O . LYS A 1 106 ? -7.215 -2.951 -8.188 1 93.5 106 LYS A O 1
ATOM 830 N N . ASP A 1 107 ? -5.707 -4.586 -8.07 1 93.88 107 ASP A N 1
ATOM 831 C CA . ASP A 1 107 ? -6.59 -5.508 -7.359 1 93.88 107 ASP A CA 1
ATOM 832 C C . ASP A 1 107 ? -7.016 -4.93 -6.012 1 93.88 107 ASP A C 1
ATOM 834 O O . ASP A 1 107 ? -8.172 -5.07 -5.609 1 93.88 107 ASP A O 1
ATOM 838 N N . PHE A 1 108 ? -6.121 -4.262 -5.398 1 95.69 108 PHE A N 1
ATOM 839 C CA . PHE A 1 108 ? -6.418 -3.664 -4.102 1 95.69 108 PHE A CA 1
ATOM 840 C C . PHE A 1 108 ? -7.445 -2.545 -4.242 1 95.69 108 PHE A C 1
ATOM 842 O O . PHE A 1 108 ? -8.414 -2.488 -3.488 1 95.69 108 PHE A O 1
ATOM 849 N N . ALA A 1 109 ? -7.188 -1.692 -5.191 1 92.88 109 ALA A N 1
ATOM 850 C CA . ALA A 1 109 ? -8.117 -0.597 -5.441 1 92.88 109 ALA A CA 1
ATOM 851 C C . ALA A 1 109 ? -9.516 -1.128 -5.754 1 92.88 109 ALA A C 1
ATOM 853 O O . ALA A 1 109 ? -10.516 -0.595 -5.266 1 92.88 109 ALA A O 1
ATOM 854 N N . GLN A 1 110 ? -9.602 -2.174 -6.52 1 92.81 110 GLN A N 1
ATOM 855 C CA . GLN A 1 110 ? -10.883 -2.777 -6.883 1 92.81 110 GLN A CA 1
ATOM 856 C C . GLN A 1 110 ? -11.562 -3.391 -5.664 1 92.81 110 GLN A C 1
ATOM 858 O O . GLN A 1 110 ? -12.773 -3.266 -5.496 1 92.81 110 GLN A O 1
ATOM 863 N N . ALA A 1 111 ? -10.773 -4.039 -4.848 1 93.06 111 ALA A N 1
ATOM 864 C CA . ALA A 1 111 ? -11.312 -4.645 -3.635 1 93.06 111 ALA A CA 1
ATOM 865 C C . ALA A 1 111 ? -11.875 -3.582 -2.697 1 93.06 111 ALA A C 1
ATOM 867 O O . ALA A 1 111 ? -12.969 -3.748 -2.146 1 93.06 111 ALA A O 1
ATOM 868 N N . LEU A 1 112 ? -11.148 -2.508 -2.562 1 91.06 112 LEU A N 1
ATOM 869 C CA . LEU A 1 112 ? -11.609 -1.417 -1.712 1 91.06 112 LEU A CA 1
ATOM 870 C C . LEU A 1 112 ? -12.914 -0.83 -2.24 1 91.06 112 LEU A C 1
ATOM 872 O O . LEU A 1 112 ? -13.82 -0.531 -1.463 1 91.06 112 LEU A O 1
ATOM 876 N N . ALA A 1 113 ? -12.977 -0.671 -3.52 1 88.19 113 ALA A N 1
ATOM 877 C CA . ALA A 1 113 ? -14.125 -0.05 -4.164 1 88.19 113 ALA A CA 1
ATOM 878 C C . ALA A 1 113 ? -15.391 -0.876 -3.943 1 88.19 113 ALA A C 1
ATOM 880 O O . ALA A 1 113 ? -16.5 -0.331 -3.893 1 88.19 113 ALA A O 1
ATOM 881 N N . ARG A 1 114 ? -15.25 -2.162 -3.793 1 85.75 114 ARG A N 1
ATOM 882 C CA . ARG A 1 114 ? -16.391 -3.051 -3.588 1 85.75 114 ARG A CA 1
ATOM 883 C C . ARG A 1 114 ? -17.047 -2.795 -2.236 1 85.75 114 ARG A C 1
ATOM 885 O O . ARG A 1 114 ? -18.25 -3.01 -2.074 1 85.75 114 ARG A O 1
ATOM 892 N N . TRP A 1 115 ? -16.219 -2.404 -1.366 1 73.81 115 TRP A N 1
ATOM 893 C CA . TRP A 1 115 ? -16.734 -2.26 -0.004 1 73.81 115 TRP A CA 1
ATOM 894 C C . TRP A 1 115 ? -17.016 -0.798 0.315 1 73.81 115 TRP A C 1
ATOM 896 O O . TRP A 1 115 ? -17.438 -0.47 1.432 1 73.81 115 TRP A O 1
ATOM 906 N N . GLU A 1 116 ? -16.578 -0.029 -0.508 1 66.94 116 GLU A N 1
ATOM 907 C CA . GLU A 1 116 ? -16.812 1.395 -0.285 1 66.94 116 GLU A CA 1
ATOM 908 C C . GLU A 1 116 ? -18.297 1.701 -0.171 1 66.94 116 GLU A C 1
ATOM 910 O O . GLU A 1 116 ? -19.062 1.444 -1.103 1 66.94 116 GLU A O 1
ATOM 915 N N . ARG A 1 117 ? -18.703 1.71 1.105 1 62.38 117 ARG A N 1
ATOM 916 C CA . ARG A 1 117 ? -20.047 2.166 1.391 1 62.38 117 ARG A CA 1
ATOM 917 C C . ARG A 1 117 ? -20.234 3.627 0.995 1 62.38 117 ARG A C 1
ATOM 919 O O . ARG A 1 117 ? -19.266 4.328 0.716 1 62.38 117 ARG A O 1
ATOM 926 N N . GLN A 1 118 ? -21.438 3.939 0.916 1 64.12 118 GLN A N 1
ATOM 927 C CA . GLN A 1 118 ? -21.812 5.324 0.653 1 64.12 118 GLN A CA 1
ATOM 928 C C . GLN A 1 118 ? -21 6.285 1.515 1 64.12 118 GLN A C 1
ATOM 930 O O . GLN A 1 118 ? -21.078 6.246 2.744 1 64.12 118 GLN A O 1
ATOM 935 N N . LYS A 1 119 ? -19.953 6.836 0.82 1 73.81 119 LYS A N 1
ATOM 936 C CA . LYS A 1 119 ? -19.156 7.867 1.488 1 73.81 119 LYS A CA 1
ATOM 937 C C . LYS A 1 119 ? -20.047 9.039 1.924 1 73.81 119 LYS A C 1
ATOM 939 O O . LYS A 1 119 ? -21 9.398 1.227 1 73.81 119 LYS A O 1
ATOM 944 N N . GLY A 1 120 ? -19.812 9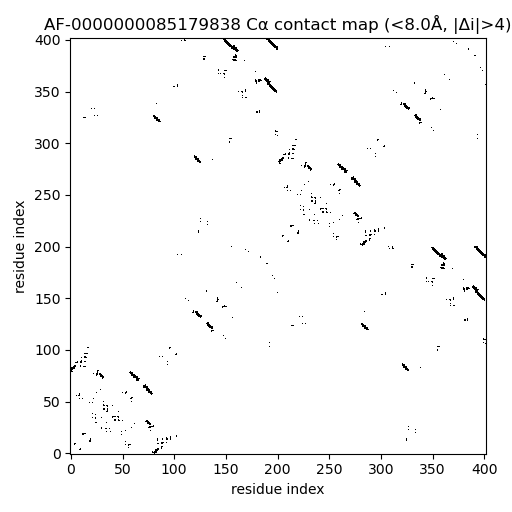.422 3.117 1 82.12 120 GLY A N 1
ATOM 945 C CA . GLY A 1 120 ? -20.516 10.594 3.605 1 82.12 120 GLY A CA 1
ATOM 946 C C . GLY A 1 120 ? -20.25 11.836 2.781 1 82.12 120 GLY A C 1
ATOM 947 O O . GLY A 1 120 ? -19.391 11.828 1.902 1 82.12 120 GLY A O 1
ATOM 948 N N . ALA A 1 121 ? -21.016 12.836 3.066 1 91.5 121 ALA A N 1
ATOM 949 C CA . ALA A 1 121 ? -20.953 14.078 2.297 1 91.5 121 ALA A CA 1
ATOM 950 C C . ALA A 1 121 ? -19.938 15.039 2.895 1 91.5 121 ALA A C 1
ATOM 952 O O . ALA A 1 121 ? -19.703 16.125 2.344 1 91.5 121 ALA A O 1
ATOM 953 N N . THR A 1 122 ? -19.359 14.586 4.016 1 95.5 122 THR A N 1
ATOM 954 C CA . THR A 1 122 ? -18.484 15.516 4.723 1 95.5 122 THR A CA 1
ATOM 955 C C . THR A 1 122 ? -17.156 14.844 5.074 1 95.5 122 THR A C 1
ATOM 957 O O . THR A 1 122 ? -17.156 13.758 5.66 1 95.5 122 THR A O 1
ATOM 960 N N . LEU A 1 123 ? -16.094 15.492 4.688 1 95.44 123 LEU A N 1
ATOM 961 C CA . LEU A 1 123 ? -14.742 15.109 5.051 1 95.44 123 LEU A CA 1
ATOM 962 C C . LEU A 1 123 ? -14.312 15.781 6.352 1 95.44 123 LEU A C 1
ATOM 964 O O . LEU A 1 123 ? -14.766 16.891 6.664 1 95.44 123 LEU A O 1
ATOM 968 N N . ARG A 1 124 ? -13.547 15.141 7.074 1 95.5 124 ARG A N 1
ATOM 969 C CA . ARG A 1 124 ? -12.992 15.711 8.297 1 95.5 124 ARG A CA 1
ATOM 970 C C . ARG A 1 124 ? -11.469 15.703 8.258 1 95.5 124 ARG A C 1
ATOM 972 O O . ARG A 1 124 ? -10.852 14.703 7.879 1 95.5 124 ARG A O 1
ATOM 979 N N . VAL A 1 125 ? -10.852 16.828 8.57 1 96.19 125 VAL A N 1
ATOM 980 C CA . VAL A 1 125 ? -9.406 16.953 8.719 1 96.19 125 VAL A CA 1
ATOM 981 C C . VAL A 1 125 ? -9.078 17.5 10.117 1 96.19 125 VAL A C 1
ATOM 983 O O . VAL A 1 125 ? -9.57 18.562 10.508 1 96.19 125 VAL A O 1
ATOM 986 N N . PHE A 1 126 ? -8.234 16.781 10.852 1 94.94 126 PHE A N 1
ATOM 987 C CA . PHE A 1 126 ? -7.973 17.234 12.219 1 94.94 126 PHE A CA 1
ATOM 988 C C . PHE A 1 126 ? -6.617 16.734 12.703 1 94.94 126 PHE A C 1
ATOM 990 O O . PHE A 1 126 ? -6.016 15.852 12.078 1 94.94 126 PHE A O 1
ATOM 997 N N . LEU A 1 127 ? -6.121 17.359 13.688 1 92.69 127 LEU A N 1
ATOM 998 C CA . LEU A 1 127 ? -4.961 16.859 14.414 1 92.69 127 LEU A CA 1
ATOM 999 C C . LEU A 1 127 ? -5.383 15.82 15.453 1 92.69 127 LEU A C 1
ATOM 1001 O O . LEU A 1 127 ? -6.191 16.125 16.344 1 92.69 127 LEU A O 1
ATOM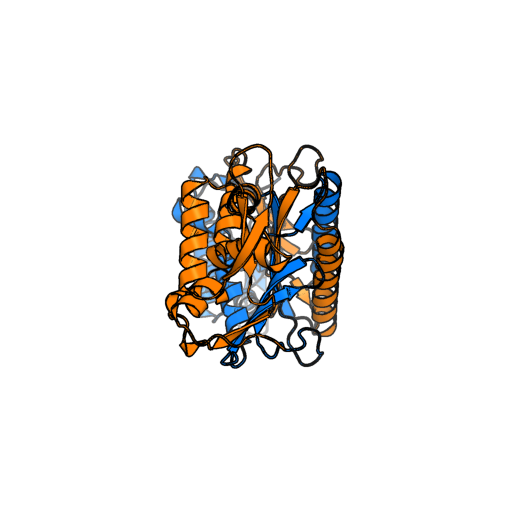 1005 N N . ASN A 1 128 ? -4.824 14.641 15.344 1 88 128 ASN A N 1
ATOM 1006 C CA . ASN A 1 128 ? -5.211 13.602 16.297 1 88 128 ASN A CA 1
ATOM 1007 C C . ASN A 1 128 ? -4.383 13.672 17.562 1 88 128 ASN A C 1
ATOM 1009 O O . ASN A 1 128 ? -3.584 14.594 17.75 1 88 128 ASN A O 1
ATOM 1013 N N . GLY A 1 129 ? -4.664 12.758 18.469 1 83.69 129 GLY A N 1
ATOM 1014 C CA . GLY A 1 129 ? -4.012 12.766 19.766 1 83.69 129 GLY A CA 1
ATOM 1015 C C . GLY A 1 129 ? -2.506 12.602 19.672 1 83.69 129 GLY A C 1
ATOM 1016 O O . GLY A 1 129 ? -1.776 12.992 20.594 1 83.69 129 GLY A O 1
ATOM 1017 N N . GLU A 1 130 ? -1.983 12.109 18.578 1 83.19 130 GLU A N 1
ATOM 1018 C CA . GLU A 1 130 ? -0.557 11.891 18.359 1 83.19 130 GLU A CA 1
ATOM 1019 C C . GLU A 1 130 ? 0.075 13.086 17.641 1 83.19 130 GLU A C 1
ATOM 1021 O O . GLU A 1 130 ? 1.265 13.062 17.328 1 83.19 130 GLU A O 1
ATOM 1026 N N . GLY A 1 131 ? -0.749 14.078 17.422 1 85 131 GLY A N 1
ATOM 1027 C CA . GLY A 1 131 ? -0.251 15.258 16.734 1 85 131 GLY A CA 1
ATOM 1028 C C . GLY A 1 131 ? -0.09 15.062 15.234 1 85 131 GLY A C 1
ATOM 1029 O O . GLY A 1 131 ? 0.686 15.773 14.594 1 85 131 GLY A O 1
ATOM 1030 N N . LEU A 1 132 ? -0.776 14.125 14.703 1 88.31 132 LEU A N 1
ATOM 1031 C CA . LEU A 1 132 ? -0.733 13.859 13.266 1 88.31 132 LEU A CA 1
ATOM 1032 C C . LEU A 1 132 ? -1.988 14.391 12.578 1 88.31 132 LEU A C 1
ATOM 1034 O O . LEU A 1 132 ? -3.086 14.312 13.141 1 88.31 132 LEU A O 1
ATOM 1038 N N . LEU A 1 133 ? -1.787 14.93 11.406 1 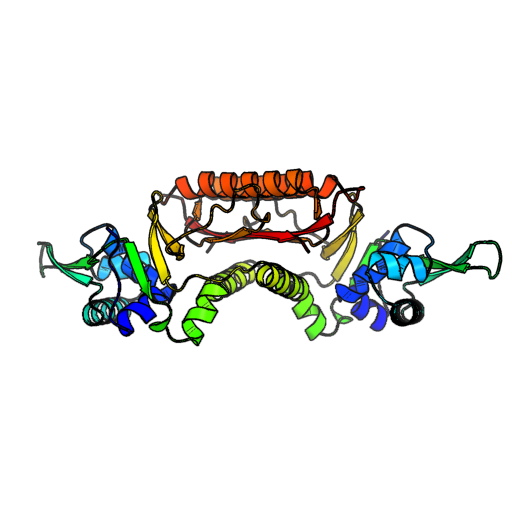92.19 133 LEU A N 1
ATOM 1039 C CA . LEU A 1 133 ? -2.941 15.32 10.609 1 92.19 133 LEU A CA 1
ATOM 1040 C C . LEU A 1 133 ? -3.643 14.094 10.031 1 92.19 133 LEU A C 1
ATOM 1042 O O . LEU A 1 133 ? -2.996 13.219 9.445 1 92.19 133 LEU A O 1
ATOM 1046 N N . GLU A 1 134 ? -4.914 14.047 10.25 1 92.5 134 GLU A N 1
ATOM 1047 C CA . GLU A 1 134 ? -5.695 12.914 9.773 1 92.5 134 GLU A CA 1
ATOM 1048 C C . GLU A 1 134 ? -6.852 13.367 8.891 1 92.5 134 GLU A C 1
ATOM 1050 O O . GLU A 1 134 ? -7.516 14.359 9.195 1 92.5 134 GLU A O 1
ATOM 1055 N N . TRP A 1 135 ? -7 12.719 7.797 1 93.81 135 TRP A N 1
ATOM 1056 C CA . TRP A 1 135 ? -8.18 12.867 6.945 1 93.81 135 TRP A CA 1
ATOM 1057 C C . TRP A 1 135 ? -9.133 11.695 7.141 1 93.81 135 TRP A C 1
ATOM 1059 O O . TRP A 1 135 ? -8.711 10.539 7.215 1 93.81 135 TRP A O 1
ATOM 1069 N N . GLY A 1 136 ? -10.367 11.93 7.25 1 90.44 136 GLY A N 1
ATOM 1070 C CA . GLY A 1 136 ? -11.391 10.906 7.398 1 90.44 136 GLY A CA 1
ATOM 1071 C C . GLY A 1 136 ? -12.789 11.414 7.105 1 90.44 136 GLY A C 1
ATOM 1072 O O . GLY A 1 136 ? -12.961 12.383 6.355 1 90.44 136 GLY A O 1
ATOM 1073 N N . GLU A 1 137 ? -13.766 10.711 7.602 1 89.25 137 GLU A N 1
ATOM 1074 C CA . GLU A 1 137 ? -15.172 11.102 7.48 1 89.25 137 GLU A CA 1
ATOM 1075 C C . GLU A 1 137 ? -15.688 11.703 8.781 1 89.25 137 GLU A C 1
ATOM 1077 O O . GLU A 1 137 ? -15.141 11.438 9.859 1 89.25 137 GLU A O 1
ATOM 1082 N N . GLU A 1 138 ? -16.625 12.586 8.594 1 87.88 138 GLU A N 1
ATOM 1083 C CA . GLU A 1 138 ? -17.25 13.148 9.789 1 87.88 138 GLU A CA 1
ATOM 1084 C C . GLU A 1 138 ? -17.734 12.047 10.719 1 87.88 138 GLU A C 1
ATOM 1086 O O . GLU A 1 138 ? -17.516 12.109 11.93 1 87.88 138 GLU A O 1
ATOM 1091 N N . GLU A 1 139 ? -18.359 11.102 10.094 1 81.06 139 GLU A N 1
ATOM 1092 C CA . GLU A 1 139 ? -18.781 9.906 10.828 1 81.06 139 GLU A CA 1
ATOM 1093 C C . GLU A 1 139 ? -17.953 8.695 10.414 1 81.06 139 GLU A C 1
ATOM 1095 O O . GLU A 1 139 ? -18.188 8.102 9.359 1 81.06 139 GLU A O 1
ATOM 1100 N N . GLU A 1 140 ? -16.922 8.477 11.18 1 75.5 140 GLU A N 1
ATOM 1101 C CA . GLU A 1 140 ? -16.062 7.336 10.844 1 75.5 140 GLU A CA 1
ATOM 1102 C C . GLU A 1 140 ? -16.688 6.023 11.32 1 75.5 140 GLU A C 1
ATOM 1104 O O . GLU A 1 140 ? -17.094 5.906 12.477 1 75.5 140 GLU A O 1
ATOM 1109 N N . PRO A 1 141 ? -16.828 5.254 10.383 1 73.75 141 PRO A N 1
ATOM 1110 C CA . PRO A 1 141 ? -17.297 3.945 10.852 1 73.75 141 PRO A CA 1
ATOM 1111 C C . PRO A 1 141 ? -16.281 3.262 11.766 1 73.75 141 PRO A C 1
ATOM 1113 O O . PRO A 1 141 ? -15.094 3.574 11.727 1 73.75 141 PRO A O 1
ATOM 1116 N N . ASP A 1 142 ? -16.797 2.484 12.609 1 82.88 142 ASP A N 1
ATOM 1117 C CA . ASP A 1 142 ? -15.914 1.627 13.391 1 82.88 142 ASP A CA 1
ATOM 1118 C C . ASP A 1 142 ? -15.336 0.506 12.531 1 82.88 142 ASP A C 1
ATOM 1120 O O . ASP A 1 142 ? -15.977 -0.522 12.328 1 82.88 142 ASP A O 1
ATOM 1124 N N . LEU A 1 143 ? -14.18 0.732 12.148 1 82 143 LEU A N 1
ATOM 1125 C CA . LEU A 1 143 ? -13.516 -0.215 11.258 1 82 143 LEU A CA 1
ATOM 1126 C C . LEU A 1 143 ? -13.367 -1.577 11.93 1 82 143 LEU A C 1
ATOM 1128 O O . LEU A 1 143 ? -13.312 -2.604 11.25 1 82 143 LEU A O 1
ATOM 1132 N N . LEU A 1 144 ? -13.367 -1.531 13.242 1 88.56 144 LEU A N 1
ATOM 1133 C CA . LEU A 1 144 ? -13.078 -2.766 13.961 1 88.56 144 LEU A CA 1
ATOM 1134 C C . LEU A 1 144 ? -14.367 -3.48 14.359 1 88.56 144 LEU A C 1
ATOM 1136 O O . LEU A 1 144 ? -14.328 -4.578 14.914 1 88.56 144 LEU A O 1
ATOM 1140 N N . ALA A 1 145 ? -15.422 -2.828 13.953 1 88.75 145 ALA A N 1
ATOM 1141 C CA . ALA A 1 145 ? -16.703 -3.48 14.219 1 88.75 145 ALA A CA 1
ATOM 1142 C C . ALA A 1 145 ? -16.797 -4.824 13.5 1 88.75 145 ALA A C 1
ATOM 1144 O O . ALA A 1 145 ? -16.328 -4.961 12.367 1 88.75 145 ALA A O 1
ATOM 1145 N N . GLU A 1 146 ? -17.406 -5.75 14.094 1 86.56 146 GLU A N 1
ATOM 1146 C CA . GLU A 1 146 ? -17.469 -7.113 13.578 1 86.56 146 GLU A CA 1
ATOM 1147 C C . GLU A 1 146 ? -18.25 -7.168 12.266 1 86.56 146 GLU A C 1
ATOM 1149 O O . GLU A 1 146 ? -17.984 -8.031 11.422 1 86.56 146 GLU A O 1
ATOM 1154 N N . ASP A 1 147 ? -19.172 -6.262 12.109 1 83.81 147 ASP A N 1
ATOM 1155 C CA . ASP A 1 147 ? -20.016 -6.305 10.922 1 83.81 147 ASP A CA 1
ATOM 1156 C C . ASP A 1 147 ? -19.375 -5.539 9.766 1 83.81 147 ASP A C 1
ATOM 1158 O O . ASP A 1 147 ? -19.906 -5.539 8.656 1 83.81 147 ASP A O 1
ATOM 1162 N N . HIS A 1 148 ? -18.297 -4.965 10.047 1 86.31 148 HIS A N 1
ATOM 1163 C CA . HIS A 1 148 ? -17.531 -4.293 9 1 86.31 148 HIS A CA 1
ATOM 1164 C C . HIS A 1 148 ? -16.453 -5.203 8.43 1 86.31 148 HIS A C 1
ATOM 1166 O O . HIS A 1 148 ? -15.789 -5.926 9.172 1 86.31 148 HIS A O 1
ATOM 1172 N N . PRO A 1 149 ? -16.344 -5.211 7.133 1 88.25 149 PRO A N 1
ATOM 1173 C CA . PRO A 1 149 ? -15.297 -6.051 6.559 1 88.25 149 PRO A CA 1
ATOM 1174 C C . PRO A 1 149 ? -13.906 -5.688 7.074 1 88.25 149 PRO A C 1
ATOM 1176 O O . PRO A 1 149 ? -13.68 -4.566 7.531 1 88.25 149 PRO A O 1
ATOM 1179 N N . ALA A 1 150 ? -13.062 -6.672 7.09 1 93.31 150 ALA A N 1
ATOM 1180 C CA . ALA A 1 150 ? -11.688 -6.426 7.504 1 93.31 150 ALA A CA 1
ATOM 1181 C C . ALA A 1 150 ? -10.922 -5.664 6.43 1 93.31 150 ALA A C 1
ATOM 1183 O O . ALA A 1 150 ? -10.109 -6.246 5.707 1 93.31 150 ALA A O 1
ATOM 1184 N N . LEU A 1 151 ? -11.172 -4.391 6.324 1 93.69 151 LEU A N 1
ATOM 1185 C CA . LEU A 1 151 ? -10.547 -3.484 5.367 1 93.69 151 LEU A CA 1
ATOM 1186 C C . LEU A 1 151 ? -9.609 -2.514 6.078 1 93.69 151 LEU A C 1
ATOM 1188 O O . LEU A 1 151 ? -9.891 -2.07 7.191 1 93.69 151 LEU A O 1
ATOM 1192 N N . LEU A 1 152 ? -8.578 -2.287 5.508 1 95.12 152 LEU A N 1
ATOM 1193 C CA . LEU A 1 152 ? -7.625 -1.293 6 1 95.12 152 LEU A CA 1
ATOM 1194 C C . LEU A 1 152 ? -6.859 -0.655 4.848 1 95.12 152 LEU A C 1
ATOM 1196 O O . LEU A 1 152 ? -6.34 -1.357 3.977 1 95.12 152 LEU A O 1
ATOM 1200 N N . ASN A 1 153 ? -6.883 0.582 4.715 1 94.38 153 ASN A N 1
ATOM 1201 C CA . ASN A 1 153 ? -6.078 1.377 3.795 1 94.38 153 ASN A CA 1
ATOM 1202 C C . ASN A 1 153 ? -5.477 2.598 4.488 1 94.38 153 ASN A C 1
ATOM 1204 O O . ASN A 1 153 ? -5.887 3.73 4.223 1 94.38 153 ASN A O 1
ATOM 1208 N N . LEU A 1 154 ? -4.512 2.35 5.301 1 95.19 154 LEU A N 1
ATOM 1209 C CA . LEU A 1 154 ? -3.918 3.387 6.137 1 95.19 154 LEU A CA 1
ATOM 1210 C C . LEU A 1 154 ? -2.596 3.869 5.547 1 95.19 154 LEU A C 1
ATOM 1212 O O . LEU A 1 154 ? -1.682 3.07 5.328 1 95.19 154 LEU A O 1
ATOM 1216 N N . TRP A 1 155 ? -2.541 5.125 5.258 1 96.12 155 TRP A N 1
ATOM 1217 C CA . TRP A 1 155 ? -1.314 5.793 4.836 1 96.12 155 TRP A CA 1
ATOM 1218 C C . TRP A 1 155 ? -0.899 6.855 5.852 1 96.12 155 TRP A C 1
ATOM 1220 O O . TRP A 1 155 ? -1.726 7.656 6.293 1 96.12 155 TRP A O 1
ATOM 1230 N N . SER A 1 156 ? 0.359 6.844 6.258 1 94.88 156 SER A N 1
ATOM 1231 C CA . SER A 1 156 ? 0.865 7.867 7.168 1 94.88 156 SER A CA 1
ATOM 1232 C C . SER A 1 156 ? 2.299 8.25 6.82 1 94.88 156 SER A C 1
ATOM 1234 O O . SER A 1 156 ? 3.158 7.387 6.648 1 94.88 156 SER A O 1
ATOM 1236 N N . ALA A 1 157 ? 2.543 9.531 6.75 1 93.25 157 ALA A N 1
ATOM 1237 C CA . ALA A 1 157 ? 3.896 10.039 6.539 1 93.25 157 ALA A CA 1
ATOM 1238 C C . ALA A 1 157 ? 4.473 10.617 7.824 1 93.25 157 ALA A C 1
ATOM 1240 O O . ALA A 1 157 ? 5.527 11.258 7.809 1 93.25 157 ALA A O 1
ATOM 1241 N N . GLY A 1 158 ? 3.791 10.438 8.898 1 90.88 158 GLY A N 1
ATOM 1242 C CA . GLY A 1 158 ? 4.164 11.102 10.133 1 90.88 158 GLY A CA 1
ATOM 1243 C C . GLY A 1 158 ? 4.633 10.141 11.211 1 90.88 158 GLY A C 1
ATOM 1244 O O . GLY A 1 158 ? 4.418 10.375 12.398 1 90.88 158 GLY A O 1
ATOM 1245 N N . VAL A 1 159 ? 5.199 9.039 10.797 1 95.25 159 VAL A N 1
ATOM 1246 C CA . VAL A 1 159 ? 5.75 8.102 11.773 1 95.25 159 VAL A CA 1
ATOM 1247 C C . VAL A 1 159 ? 7.238 8.375 11.969 1 95.25 159 VAL A C 1
ATOM 1249 O O . VAL A 1 159 ? 8.055 8.109 11.086 1 95.25 159 VAL A O 1
ATOM 1252 N N . TYR A 1 160 ? 7.594 8.891 13.133 1 95.56 160 TYR A N 1
ATOM 1253 C CA . TYR A 1 160 ? 8.977 9.266 13.414 1 95.56 160 TYR A CA 1
ATOM 1254 C C . TYR A 1 160 ? 9.703 8.141 14.141 1 95.56 160 TYR A C 1
ATOM 1256 O O . TYR A 1 160 ? 9.32 7.75 15.242 1 95.56 160 TYR A O 1
ATOM 1264 N N . LEU A 1 161 ? 10.805 7.715 13.523 1 97.62 161 LEU A N 1
ATOM 1265 C CA . LEU A 1 161 ? 11.508 6.547 14.047 1 97.62 161 LEU A CA 1
ATOM 1266 C C . LEU A 1 161 ? 13.016 6.781 14.047 1 97.62 161 LEU A C 1
ATOM 1268 O O . LEU A 1 161 ? 13.555 7.387 13.109 1 97.62 161 LEU A O 1
ATOM 1272 N N . SER A 1 162 ? 13.648 6.266 15.125 1 96.69 162 SER A N 1
ATOM 1273 C CA . SER A 1 162 ? 15.094 6.055 15.039 1 96.69 162 SER A CA 1
ATOM 1274 C C . SER A 1 162 ? 15.43 4.883 14.125 1 96.69 162 SER A C 1
ATOM 1276 O O . SER A 1 162 ? 14.547 4.098 13.766 1 96.69 162 SER A O 1
ATOM 1278 N N . PRO A 1 163 ? 16.734 4.773 13.664 1 95.25 163 PRO A N 1
ATOM 1279 C CA . PRO A 1 163 ? 17.094 3.621 12.836 1 95.25 163 PRO A CA 1
ATOM 1280 C C . PRO A 1 163 ? 16.75 2.287 13.492 1 95.25 163 PRO A C 1
ATOM 1282 O O . PRO A 1 163 ? 16.266 1.371 12.828 1 95.25 163 PRO A O 1
ATOM 1285 N N . GLN A 1 164 ? 16.938 2.246 14.773 1 95.88 164 GLN A N 1
ATOM 1286 C CA . GLN A 1 164 ? 16.656 1.011 15.5 1 95.88 164 GLN A CA 1
ATOM 1287 C C . GLN A 1 164 ? 15.164 0.736 15.547 1 95.88 164 GLN A C 1
ATOM 1289 O O . GLN A 1 164 ? 14.727 -0.402 15.359 1 95.88 164 GLN A O 1
ATOM 1294 N N . GLU A 1 165 ? 14.43 1.776 15.773 1 97.56 165 GLU A N 1
ATOM 1295 C CA . GLU A 1 165 ? 12.977 1.642 15.82 1 97.56 165 GLU A CA 1
ATOM 1296 C C . GLU A 1 165 ? 12.406 1.27 14.461 1 97.56 165 GLU A C 1
ATOM 1298 O O . GLU A 1 165 ? 11.477 0.467 14.367 1 97.56 165 GLU A O 1
ATOM 1303 N N . ALA A 1 166 ? 12.953 1.829 13.438 1 97.81 166 ALA A N 1
ATOM 1304 C CA . ALA A 1 166 ? 12.523 1.525 12.07 1 97.81 166 ALA A CA 1
ATOM 1305 C C . ALA A 1 166 ? 12.781 0.059 11.734 1 97.81 166 ALA A C 1
ATOM 1307 O O . ALA A 1 166 ? 11.914 -0.608 11.156 1 97.81 166 ALA A O 1
ATOM 1308 N N . LYS A 1 167 ? 13.883 -0.435 12.109 1 97.31 167 LYS A N 1
ATOM 1309 C CA . LYS A 1 167 ? 14.203 -1.841 11.883 1 97.31 167 LYS A CA 1
ATOM 1310 C C . LYS A 1 167 ? 13.289 -2.752 12.695 1 97.31 167 LYS A C 1
ATOM 1312 O O . LYS A 1 167 ? 12.898 -3.824 12.227 1 97.31 167 LYS A O 1
ATOM 1317 N N . ALA A 1 168 ? 13.031 -2.326 13.883 1 97.94 168 ALA A N 1
ATOM 1318 C CA . ALA A 1 168 ? 12.109 -3.096 14.719 1 97.94 168 ALA A CA 1
ATOM 1319 C C . ALA A 1 168 ? 10.727 -3.178 14.078 1 97.94 168 ALA A C 1
ATOM 1321 O O . ALA A 1 168 ? 10.133 -4.254 14.016 1 97.94 168 ALA A O 1
ATOM 1322 N N . LEU A 1 169 ? 10.242 -2.043 13.586 1 98.31 169 LEU A N 1
ATOM 1323 C CA . LEU A 1 169 ? 8.953 -2.035 12.898 1 98.31 169 LEU A CA 1
ATOM 1324 C C . LEU A 1 169 ? 8.984 -2.926 11.664 1 98.31 169 LEU A C 1
ATOM 1326 O O . LEU A 1 169 ? 8.055 -3.701 11.422 1 98.31 169 LEU A O 1
ATOM 1330 N N . GLN A 1 170 ? 10.039 -2.816 10.883 1 97.81 170 GLN A N 1
ATOM 1331 C CA . GLN A 1 170 ? 10.227 -3.658 9.711 1 97.81 170 GLN A CA 1
ATOM 1332 C C . GLN A 1 170 ? 10.109 -5.137 10.062 1 97.81 170 GLN A C 1
ATOM 1334 O O . GLN A 1 170 ? 9.383 -5.883 9.414 1 97.81 170 GLN A O 1
ATOM 1339 N N . ARG A 1 171 ? 10.789 -5.562 11.156 1 97.44 171 ARG A N 1
ATOM 1340 C CA . ARG A 1 171 ? 10.781 -6.949 11.602 1 97.44 171 ARG A CA 1
ATOM 1341 C C . ARG A 1 171 ? 9.391 -7.375 12.055 1 97.44 171 ARG A C 1
ATOM 1343 O O . ARG A 1 171 ? 8.938 -8.477 11.734 1 97.44 171 ARG A O 1
ATOM 1350 N N . GLU A 1 172 ? 8.773 -6.508 12.75 1 98.44 172 GLU A N 1
ATOM 1351 C CA . GLU A 1 172 ? 7.457 -6.848 13.281 1 98.44 172 GLU A CA 1
ATOM 1352 C C . GLU A 1 172 ? 6.426 -6.973 12.164 1 98.44 172 GLU A C 1
ATOM 1354 O O . GLU A 1 172 ? 5.566 -7.859 12.203 1 98.44 172 GLU A O 1
ATOM 1359 N N . LEU A 1 173 ? 6.492 -6.109 11.188 1 98.44 173 LEU A N 1
ATOM 1360 C CA . LEU A 1 173 ? 5.59 -6.188 10.039 1 98.44 173 LEU A CA 1
ATOM 1361 C C . LEU A 1 173 ? 5.797 -7.492 9.273 1 98.44 173 LEU A C 1
ATOM 1363 O O . LEU A 1 173 ? 4.828 -8.18 8.945 1 98.44 173 LEU A O 1
ATOM 1367 N N . LEU A 1 174 ? 7.043 -7.855 9.062 1 96.06 174 LEU A N 1
ATOM 1368 C CA . LEU A 1 174 ? 7.359 -9.086 8.352 1 96.06 174 LEU A CA 1
ATOM 1369 C C . LEU A 1 174 ? 6.902 -10.305 9.141 1 96.06 174 LEU A C 1
ATOM 1371 O O . LEU A 1 174 ? 6.348 -11.25 8.57 1 96.06 174 LEU A O 1
ATOM 1375 N N . ALA A 1 175 ? 7.148 -10.258 10.445 1 97 175 ALA A N 1
ATOM 1376 C CA . ALA A 1 175 ? 6.746 -11.367 11.305 1 97 175 ALA A CA 1
ATOM 1377 C C . ALA A 1 175 ? 5.23 -11.555 11.281 1 97 175 ALA A C 1
ATOM 1379 O O . ALA A 1 175 ? 4.734 -12.68 11.242 1 97 175 ALA A O 1
ATOM 1380 N N . LEU A 1 176 ? 4.551 -10.453 11.359 1 98.06 176 LEU A N 1
ATOM 1381 C CA . LEU A 1 176 ? 3.094 -10.5 11.305 1 98.06 176 LEU A CA 1
ATOM 1382 C C . LEU A 1 176 ? 2.619 -11.109 9.992 1 98.06 176 LEU A C 1
ATOM 1384 O O . LEU A 1 176 ? 1.74 -11.977 9.992 1 98.06 176 LEU A O 1
ATOM 1388 N N . TYR A 1 177 ? 3.164 -10.719 8.875 1 96.5 177 TYR A N 1
ATOM 1389 C CA . TYR A 1 177 ? 2.814 -11.273 7.57 1 96.5 177 TYR A CA 1
ATOM 1390 C C . TYR A 1 177 ? 3.039 -12.781 7.543 1 96.5 177 TYR A C 1
ATOM 1392 O O . TYR A 1 177 ? 2.152 -13.539 7.145 1 96.5 177 TYR A O 1
ATOM 1400 N N . HIS A 1 178 ? 4.227 -13.203 8.008 1 94.81 178 HIS A N 1
ATOM 1401 C CA . HIS A 1 178 ? 4.574 -14.625 7.941 1 94.81 178 HIS A CA 1
ATOM 1402 C C . HIS A 1 178 ? 3.627 -15.461 8.789 1 94.81 178 HIS A C 1
ATOM 1404 O O . HIS A 1 178 ? 3.238 -16.562 8.391 1 94.81 178 HIS A O 1
ATOM 1410 N N . ARG A 1 179 ? 3.27 -14.953 9.875 1 96.69 179 ARG A N 1
ATOM 1411 C CA . ARG A 1 179 ? 2.365 -15.664 10.773 1 96.69 179 ARG A CA 1
ATOM 1412 C C . ARG A 1 179 ? 1.032 -15.953 10.094 1 96.69 179 ARG A C 1
ATOM 1414 O O . ARG A 1 179 ? 0.536 -17.078 10.133 1 96.69 179 ARG A O 1
ATOM 1421 N N . TYR A 1 180 ? 0.498 -15.016 9.414 1 97.31 180 TYR A N 1
ATOM 1422 C CA . TYR A 1 180 ? -0.823 -15.18 8.82 1 97.31 180 TYR A CA 1
ATOM 1423 C C . TYR A 1 180 ? -0.729 -15.867 7.461 1 97.31 180 TYR A C 1
ATOM 1425 O O . TYR A 1 180 ? -1.629 -16.625 7.078 1 97.31 180 TYR A O 1
ATOM 1433 N N . ALA A 1 181 ? 0.318 -15.617 6.73 1 94.69 181 ALA A N 1
ATOM 1434 C CA . ALA A 1 181 ? 0.527 -16.281 5.449 1 94.69 181 ALA A CA 1
ATOM 1435 C C . ALA A 1 181 ? 0.668 -17.797 5.641 1 94.69 181 ALA A C 1
ATOM 1437 O O . ALA A 1 181 ? 0.263 -18.578 4.773 1 94.69 181 ALA A O 1
ATOM 1438 N N . ALA A 1 182 ? 1.153 -18.203 6.777 1 93.19 182 ALA A N 1
ATOM 1439 C CA . ALA A 1 182 ? 1.435 -19.609 7.055 1 93.19 182 ALA A CA 1
ATOM 1440 C C . ALA A 1 182 ? 0.145 -20.391 7.277 1 93.19 182 ALA A C 1
ATOM 1442 O O . ALA A 1 182 ? 0.141 -21.625 7.215 1 93.19 182 ALA A O 1
ATOM 1443 N N . LEU A 1 183 ? -0.911 -19.75 7.5 1 93.31 183 LEU A N 1
ATOM 1444 C CA . LEU A 1 183 ? -2.176 -20.422 7.75 1 93.31 183 LEU A CA 1
ATOM 1445 C C . LEU A 1 183 ? -2.623 -21.203 6.52 1 93.31 183 LEU A C 1
ATOM 1447 O O . LEU A 1 183 ? -3.223 -22.281 6.641 1 93.31 183 LEU A O 1
ATOM 1451 N N . GLY A 1 184 ? -2.363 -20.656 5.348 1 88.5 184 GLY A N 1
ATOM 1452 C CA . GLY A 1 184 ? -2.666 -21.344 4.102 1 88.5 184 GLY A CA 1
ATOM 1453 C C . GLY A 1 184 ? -4.152 -21.484 3.842 1 88.5 184 GLY A C 1
ATOM 1454 O O . GLY A 1 184 ? -4.973 -21.047 4.648 1 88.5 184 GLY A O 1
ATOM 1455 N N . PRO A 1 185 ? -4.473 -22.047 2.699 1 87.38 185 PRO A N 1
ATOM 1456 C CA . PRO A 1 185 ? -5.883 -22.219 2.34 1 87.38 185 PRO A CA 1
ATOM 1457 C C . PRO A 1 185 ? -6.547 -23.359 3.121 1 87.38 185 PRO A C 1
ATOM 1459 O O . PRO A 1 185 ? -5.906 -24.375 3.41 1 87.38 185 PRO A O 1
ATOM 1462 N N . SER A 1 186 ? -7.688 -23.172 3.6 1 89.69 186 SER A N 1
ATOM 1463 C CA . SER A 1 186 ? -8.539 -24.156 4.262 1 89.69 186 SER A CA 1
ATOM 1464 C C . SER A 1 186 ? -10.016 -23.797 4.133 1 89.69 186 SER A C 1
ATOM 1466 O O . SER A 1 186 ? -10.352 -22.703 3.654 1 89.69 186 SER A O 1
ATOM 1468 N N . GLU A 1 187 ? -10.805 -24.828 4.438 1 91.94 187 GLU A N 1
ATOM 1469 C CA . GLU A 1 187 ? -12.234 -24.562 4.418 1 91.94 187 GLU A CA 1
ATOM 1470 C C . GLU A 1 187 ? -12.594 -23.391 5.332 1 91.94 187 GLU A C 1
ATOM 1472 O O . GLU A 1 187 ? -12.117 -23.328 6.469 1 91.94 187 GLU A O 1
ATOM 1477 N N . GLY A 1 188 ? -13.344 -22.438 4.84 1 93.81 188 GLY A N 1
ATOM 1478 C CA . GLY A 1 188 ? -13.773 -21.297 5.625 1 93.81 188 GLY A CA 1
ATOM 1479 C C . GLY A 1 188 ? -12.859 -20.094 5.473 1 93.81 188 GLY A C 1
ATOM 1480 O O . GLY A 1 188 ? -13.164 -19.016 5.969 1 93.81 188 GLY A O 1
ATOM 1481 N N . ARG A 1 189 ? -11.734 -20.344 4.859 1 95.69 189 ARG A N 1
ATOM 1482 C CA . ARG A 1 189 ? -10.805 -19.25 4.625 1 95.69 189 ARG A CA 1
ATOM 1483 C C . ARG A 1 189 ? -10.898 -18.734 3.188 1 95.69 189 ARG A C 1
ATOM 1485 O O . ARG A 1 189 ? -11.086 -19.531 2.26 1 95.69 189 ARG A O 1
ATOM 1492 N N . SER A 1 190 ? -10.789 -17.453 3.031 1 94.56 190 SER A N 1
ATOM 1493 C CA . SER A 1 190 ? -10.805 -16.828 1.714 1 94.56 190 SER A CA 1
ATOM 1494 C C . SER A 1 190 ? -9.594 -15.93 1.515 1 94.56 190 SER A C 1
ATOM 1496 O O . SER A 1 190 ? -9 -15.453 2.484 1 94.56 190 SER A O 1
ATOM 1498 N N . PRO A 1 191 ? -9.18 -15.734 0.286 1 93.94 191 PRO A N 1
ATOM 1499 C CA . PRO A 1 191 ? -7.973 -14.945 0.024 1 93.94 191 PRO A CA 1
ATOM 1500 C C . PRO A 1 191 ? -8.156 -13.461 0.34 1 93.94 191 PRO A C 1
ATOM 1502 O O . PRO A 1 191 ? -9.234 -12.906 0.108 1 93.94 191 PRO A O 1
ATOM 1505 N N . HIS A 1 192 ? -7.141 -12.875 0.898 1 96.88 192 HIS A N 1
ATOM 1506 C CA . HIS A 1 192 ? -7.047 -11.453 1.189 1 96.88 192 HIS A CA 1
ATOM 1507 C C . HIS A 1 192 ? -5.777 -10.852 0.589 1 96.88 192 HIS A C 1
ATOM 1509 O O . HIS A 1 192 ? -4.754 -11.531 0.482 1 96.88 192 HIS A O 1
ATOM 1515 N N . LEU A 1 193 ? -5.91 -9.656 0.12 1 97.19 193 LEU A N 1
ATOM 1516 C CA . LEU A 1 193 ? -4.746 -8.898 -0.323 1 97.19 193 LEU A CA 1
ATOM 1517 C C . LEU A 1 193 ? -4.16 -8.078 0.821 1 97.19 193 LEU A C 1
ATOM 1519 O O . LEU A 1 193 ? -4.902 -7.426 1.565 1 97.19 193 LEU A O 1
ATOM 1523 N N . VAL A 1 194 ? -2.879 -8.188 1.031 1 98.06 194 VAL A N 1
ATOM 1524 C CA . VAL A 1 194 ? -2.158 -7.461 2.066 1 98.06 194 VAL A CA 1
ATOM 1525 C C . VAL A 1 194 ? -1.041 -6.633 1.433 1 98.06 194 VAL A C 1
ATOM 1527 O O . VAL A 1 194 ? -0.333 -7.113 0.545 1 98.06 194 VAL A O 1
ATOM 1530 N N . HIS A 1 195 ? -0.934 -5.402 1.822 1 98.44 195 HIS A N 1
ATOM 1531 C CA . HIS A 1 195 ? 0.226 -4.578 1.498 1 98.44 195 HIS A CA 1
ATOM 1532 C C . HIS A 1 195 ? 0.863 -4.004 2.76 1 98.44 195 HIS A C 1
ATOM 1534 O O . HIS A 1 195 ? 0.177 -3.395 3.584 1 98.44 195 HIS A O 1
ATOM 1540 N N . LEU A 1 196 ? 2.133 -4.238 2.943 1 98.44 196 LEU A N 1
ATOM 1541 C CA . LEU A 1 196 ? 2.945 -3.646 4 1 98.44 196 LEU A CA 1
ATOM 1542 C C . LEU A 1 196 ? 4.055 -2.777 3.414 1 98.44 196 LEU A C 1
ATOM 1544 O O . LEU A 1 196 ? 4.957 -3.285 2.746 1 98.44 196 LEU A O 1
ATOM 1548 N N . GLY A 1 197 ? 3.938 -1.52 3.646 1 98.12 197 GLY A N 1
ATOM 1549 C CA . GLY A 1 197 ? 4.895 -0.554 3.133 1 98.12 197 GLY A CA 1
ATOM 1550 C C . GLY A 1 197 ? 5.605 0.223 4.223 1 98.12 197 GLY A C 1
ATOM 1551 O O . GLY A 1 197 ? 4.984 0.638 5.203 1 98.12 197 GLY A O 1
ATOM 1552 N N . LEU A 1 198 ? 6.848 0.371 4.105 1 97.88 198 LEU A N 1
ATOM 1553 C CA . LEU A 1 198 ? 7.688 1.153 5.008 1 97.88 198 LEU A CA 1
ATOM 1554 C C . LEU A 1 198 ? 8.859 1.775 4.254 1 97.88 198 LEU A C 1
ATOM 1556 O O . LEU A 1 198 ? 9.562 1.087 3.512 1 97.88 198 LEU A O 1
ATOM 1560 N N . ALA A 1 199 ? 9.07 3.062 4.387 1 96.81 199 ALA A N 1
ATOM 1561 C CA . ALA A 1 199 ? 10.211 3.709 3.748 1 96.81 199 ALA A CA 1
ATOM 1562 C C . ALA A 1 199 ? 10.602 4.988 4.484 1 96.81 199 ALA A C 1
ATOM 1564 O O . ALA A 1 199 ? 9.734 5.754 4.914 1 96.81 199 ALA A O 1
ATOM 1565 N N . PRO A 1 200 ? 11.859 5.168 4.68 1 93.88 200 PRO A N 1
ATOM 1566 C CA . PRO A 1 200 ? 12.281 6.465 5.211 1 93.88 200 PRO A CA 1
ATOM 1567 C C . PRO A 1 200 ? 12.039 7.609 4.23 1 93.88 200 PRO A C 1
ATOM 1569 O O . PRO A 1 200 ? 12.203 7.438 3.02 1 93.88 200 PRO A O 1
ATOM 1572 N N . LEU A 1 201 ? 11.578 8.719 4.711 1 89.94 201 LEU A N 1
ATOM 1573 C CA . LEU A 1 201 ? 11.32 9.867 3.855 1 89.94 201 LEU A CA 1
ATOM 1574 C C . LEU A 1 201 ? 12.531 10.797 3.797 1 89.94 201 LEU A C 1
ATOM 1576 O O . LEU A 1 201 ? 13.312 10.859 4.746 1 89.94 201 LEU A O 1
ATOM 1580 N N . MET B 1 1 ? -16.094 22.031 19.344 1 81.62 1 MET B N 1
ATOM 1581 C CA . MET B 1 1 ? -16.828 21.594 18.156 1 81.62 1 MET B CA 1
ATOM 1582 C C . MET B 1 1 ? -16.016 21.859 16.891 1 81.62 1 MET B C 1
ATOM 1584 O O . MET B 1 1 ? -15.336 22.875 16.797 1 81.62 1 MET B O 1
ATOM 1588 N N . PRO B 1 2 ? -15.938 20.922 15.898 1 93.38 2 PRO B N 1
ATOM 1589 C CA . PRO B 1 2 ? -15.164 21.141 14.672 1 93.38 2 PRO B CA 1
ATOM 1590 C C . PRO B 1 2 ? -15.68 22.328 13.859 1 93.38 2 PRO B C 1
ATOM 1592 O O . PRO B 1 2 ? -16.875 22.641 13.906 1 93.38 2 PRO B O 1
ATOM 1595 N N . HIS B 1 3 ? -14.758 23.031 13.25 1 97.12 3 HIS B N 1
ATOM 1596 C CA . HIS B 1 3 ? -15.086 24.141 12.375 1 97.12 3 HIS B CA 1
ATOM 1597 C C . HIS B 1 3 ? -15.617 23.656 11.031 1 97.12 3 HIS B C 1
ATOM 1599 O O . HIS B 1 3 ? -14.938 22.891 10.336 1 97.12 3 HIS B O 1
ATOM 1605 N N . ARG B 1 4 ? -16.766 24.078 10.68 1 97.38 4 ARG B N 1
ATOM 1606 C CA . ARG B 1 4 ? -17.312 23.703 9.383 1 97.38 4 ARG B CA 1
ATOM 1607 C C . ARG B 1 4 ? -16.891 24.688 8.297 1 97.38 4 ARG B C 1
ATOM 1609 O O . ARG B 1 4 ? -17.219 25.875 8.383 1 97.38 4 ARG B O 1
ATOM 1616 N N . VAL B 1 5 ? -16.312 24.172 7.281 1 98 5 VAL B N 1
ATOM 1617 C CA . VAL B 1 5 ? -15.758 25 6.207 1 98 5 VAL B CA 1
ATOM 1618 C C . VAL B 1 5 ? -16.891 25.438 5.266 1 98 5 VAL B C 1
ATOM 1620 O O . VAL B 1 5 ? -17.734 24.625 4.898 1 98 5 VAL B O 1
ATOM 1623 N N . GLN B 1 6 ? -16.844 26.734 4.867 1 97.19 6 GLN B N 1
ATOM 1624 C CA . GLN B 1 6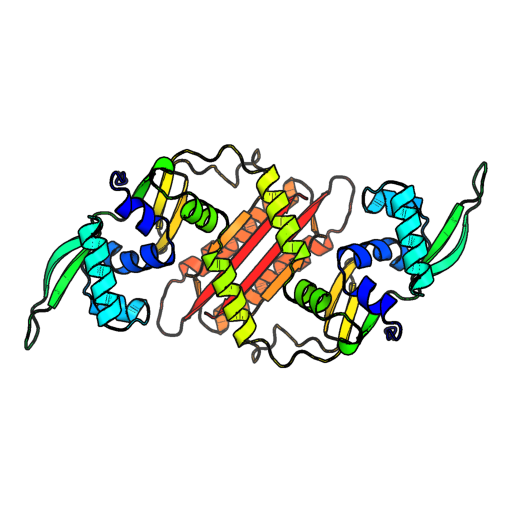 ? -17.828 27.266 3.943 1 97.19 6 GLN B CA 1
ATOM 1625 C C . GLN B 1 6 ? -17.172 27.797 2.672 1 97.19 6 GLN B C 1
ATOM 1627 O O . GLN B 1 6 ? -17.828 27.922 1.633 1 97.19 6 GLN B O 1
ATOM 1632 N N . ASP B 1 7 ? -15.953 28.109 2.768 1 97.38 7 ASP B N 1
ATOM 1633 C CA . ASP B 1 7 ? -15.219 28.703 1.66 1 97.38 7 ASP B CA 1
ATOM 1634 C C . ASP B 1 7 ? -14.609 27.641 0.754 1 97.38 7 ASP B C 1
ATOM 1636 O O . ASP B 1 7 ? -13.867 26.781 1.22 1 97.38 7 ASP B O 1
ATOM 1640 N N . PRO B 1 8 ? -14.867 27.719 -0.579 1 97.88 8 PRO B N 1
ATOM 1641 C CA . PRO B 1 8 ? -14.336 26.719 -1.498 1 97.88 8 PRO B CA 1
ATOM 1642 C C . PRO B 1 8 ? -12.805 26.672 -1.515 1 97.88 8 PRO B C 1
ATOM 1644 O O . PRO B 1 8 ? -12.211 25.609 -1.696 1 97.88 8 PRO B O 1
ATOM 1647 N N . LEU B 1 9 ? -12.227 27.797 -1.36 1 98.06 9 LEU B N 1
ATOM 1648 C CA . LEU B 1 9 ? -10.766 27.812 -1.322 1 98.06 9 LEU B CA 1
ATOM 1649 C C . LEU B 1 9 ? -10.242 27.062 -0.103 1 98.06 9 LEU B C 1
ATOM 1651 O O . LEU B 1 9 ? -9.312 26.266 -0.215 1 98.06 9 LEU B O 1
ATOM 1655 N N . ALA B 1 10 ? -10.805 27.344 1.026 1 98.38 10 ALA B N 1
ATOM 1656 C CA . ALA B 1 10 ? -10.422 26.625 2.246 1 98.38 10 ALA B CA 1
ATOM 1657 C C . ALA B 1 10 ? -10.625 25.125 2.088 1 98.38 10 ALA B C 1
ATOM 1659 O O . ALA B 1 10 ? -9.758 24.328 2.471 1 98.38 10 ALA B O 1
ATOM 1660 N N . ALA B 1 11 ? -11.742 24.781 1.458 1 98.5 11 ALA B N 1
ATOM 1661 C CA . ALA B 1 11 ? -12.055 23.375 1.236 1 98.5 11 ALA B CA 1
ATOM 1662 C C . ALA B 1 11 ? -11 22.719 0.358 1 98.5 11 ALA B C 1
ATOM 1664 O O . ALA B 1 11 ? -10.508 21.625 0.68 1 98.5 11 ALA B O 1
ATOM 1665 N N . ARG B 1 12 ? -10.664 23.344 -0.668 1 98.19 12 ARG B N 1
ATOM 1666 C CA . ARG B 1 12 ? -9.664 22.828 -1.598 1 98.19 12 ARG B CA 1
ATOM 1667 C C . ARG B 1 12 ? -8.312 22.656 -0.912 1 98.19 12 ARG B C 1
ATOM 1669 O O . ARG B 1 12 ? -7.668 21.625 -1.051 1 98.19 12 ARG B O 1
ATOM 1676 N N . LEU B 1 13 ? -7.875 23.656 -0.149 1 97.81 13 LEU B N 1
ATOM 1677 C CA . LEU B 1 13 ? -6.57 23.625 0.497 1 97.81 13 LEU B CA 1
ATOM 1678 C C . LEU B 1 13 ? -6.512 22.547 1.564 1 97.81 13 LEU B C 1
ATOM 1680 O O . LEU B 1 13 ? -5.516 21.828 1.671 1 97.81 13 LEU B O 1
ATOM 1684 N N . LEU B 1 14 ? -7.57 22.359 2.305 1 97.69 14 LEU B N 1
ATOM 1685 C CA . LEU B 1 14 ? -7.609 21.375 3.379 1 97.69 14 LEU B CA 1
ATOM 1686 C C . LEU B 1 14 ? -7.672 19.969 2.816 1 97.69 14 LEU B C 1
ATOM 1688 O O . LEU B 1 14 ? -7.156 19.031 3.428 1 97.69 14 LEU B O 1
ATOM 1692 N N . ALA B 1 15 ? -8.273 19.859 1.612 1 97.44 15 ALA B N 1
ATOM 1693 C CA . ALA B 1 15 ? -8.422 18.547 0.985 1 97.44 15 ALA B CA 1
ATOM 1694 C C . ALA B 1 15 ? -7.148 18.141 0.242 1 97.44 15 ALA B C 1
ATOM 1696 O O . ALA B 1 15 ? -7.039 17.016 -0.255 1 97.44 15 ALA B O 1
ATOM 1697 N N . ASP B 1 16 ? -6.262 19.031 0.154 1 96.19 16 ASP B N 1
ATOM 1698 C CA . ASP B 1 16 ? -4.965 18.781 -0.464 1 96.19 16 ASP B CA 1
ATOM 1699 C C . ASP B 1 16 ? -3.891 18.531 0.594 1 96.19 16 ASP B C 1
ATOM 1701 O O . ASP B 1 16 ? -3.477 19.469 1.29 1 96.19 16 ASP B O 1
ATOM 1705 N N . PRO B 1 17 ? -3.43 17.281 0.677 1 94.25 17 PRO B N 1
ATOM 1706 C CA . PRO B 1 17 ? -2.488 16.938 1.747 1 94.25 17 PRO B CA 1
ATOM 1707 C C . PRO B 1 17 ? -1.248 17.828 1.75 1 94.25 17 PRO B C 1
ATOM 1709 O O . PRO B 1 17 ? -0.702 18.125 2.814 1 94.25 17 PRO B O 1
ATOM 1712 N N . GLU B 1 18 ? -0.738 18.297 0.647 1 88.56 18 GLU B N 1
ATOM 1713 C CA . GLU B 1 18 ? 0.43 19.172 0.593 1 88.56 18 GLU B CA 1
ATOM 1714 C C . GLU B 1 18 ? 0.143 20.516 1.251 1 88.56 18 GLU B C 1
ATOM 1716 O O . GLU B 1 18 ? 1.01 21.078 1.92 1 88.56 18 GLU B O 1
ATOM 1721 N N . TRP B 1 19 ? -1.062 20.922 1.044 1 92.25 19 TRP B N 1
ATOM 1722 C CA . TRP B 1 19 ? -1.456 22.188 1.636 1 92.25 19 TRP B CA 1
ATOM 1723 C C . TRP B 1 19 ? -1.841 22.016 3.102 1 92.25 19 TRP B C 1
ATOM 1725 O O . TRP B 1 19 ? -1.47 22.828 3.949 1 92.25 19 TRP B O 1
ATOM 1735 N N . ALA B 1 20 ? -2.568 20.984 3.379 1 94 20 ALA B N 1
ATOM 1736 C CA . ALA B 1 20 ? -3.037 20.766 4.746 1 94 20 ALA B CA 1
ATOM 1737 C C . ALA B 1 20 ? -1.865 20.625 5.711 1 94 20 ALA B C 1
ATOM 1739 O O . ALA B 1 20 ? -1.926 21.094 6.852 1 94 20 ALA B O 1
ATOM 1740 N N . VAL B 1 21 ? -0.836 20.031 5.266 1 92.38 21 VAL B N 1
ATOM 1741 C CA . VAL B 1 21 ? 0.34 19.828 6.105 1 92.38 21 VAL B CA 1
ATOM 1742 C C . VAL B 1 21 ? 0.968 21.172 6.449 1 92.38 21 VAL B C 1
ATOM 1744 O O . VAL B 1 21 ? 1.557 21.344 7.52 1 92.38 21 VAL B O 1
ATOM 1747 N N . ALA B 1 22 ? 0.86 22.109 5.594 1 94.75 22 ALA B N 1
ATOM 1748 C CA . ALA B 1 22 ? 1.391 23.453 5.836 1 94.75 22 ALA B CA 1
ATOM 1749 C C . ALA B 1 22 ? 0.656 24.141 6.988 1 94.75 22 ALA B C 1
ATOM 1751 O O . ALA B 1 22 ? 1.176 25.078 7.594 1 94.75 22 ALA B O 1
ATOM 1752 N N . LEU B 1 23 ? -0.511 23.719 7.281 1 95.56 23 LEU B N 1
ATOM 1753 C CA . LEU B 1 23 ? -1.323 24.312 8.344 1 95.56 23 LEU B CA 1
ATOM 1754 C C . LEU B 1 23 ? -0.919 23.766 9.703 1 95.56 23 LEU B C 1
ATOM 1756 O O . LEU B 1 23 ? -1.155 24.406 10.734 1 95.56 23 LEU B O 1
ATOM 1760 N N . LYS B 1 24 ? -0.32 22.609 9.742 1 93 24 LYS B N 1
ATOM 1761 C CA . LYS B 1 24 ? -0.089 21.812 10.945 1 93 24 LYS B CA 1
ATOM 1762 C C . LYS B 1 24 ? 0.672 22.609 12 1 93 24 LYS B C 1
ATOM 1764 O O . LYS B 1 24 ? 0.259 22.672 13.156 1 93 24 LYS B O 1
ATOM 1769 N N . PRO B 1 25 ? 1.779 23.281 11.617 1 93.56 25 PRO B N 1
ATOM 1770 C CA . PRO B 1 25 ? 2.502 24.031 12.641 1 93.56 25 PRO B CA 1
ATOM 1771 C C . PRO B 1 25 ? 1.627 25.078 13.32 1 93.56 25 PRO B C 1
ATOM 1773 O O . PRO B 1 25 ? 1.812 25.375 14.508 1 93.56 25 PRO B O 1
ATOM 1776 N N . PHE B 1 26 ? 0.67 25.562 12.641 1 96.94 26 PHE B N 1
ATOM 1777 C CA . PHE B 1 26 ? -0.167 26.641 13.141 1 96.94 26 PHE B CA 1
ATOM 1778 C C . PHE B 1 26 ? -1.333 26.094 13.953 1 96.94 26 PHE B C 1
ATOM 1780 O O . PHE B 1 26 ? -1.99 26.828 14.688 1 96.94 26 PHE B O 1
ATOM 1787 N N . MET B 1 27 ? -1.603 24.844 13.812 1 95.44 27 MET B N 1
ATOM 1788 C CA . MET B 1 27 ? -2.674 24.188 14.562 1 95.44 27 MET B CA 1
ATOM 1789 C C . MET B 1 27 ? -2.232 23.906 15.992 1 95.44 27 MET B C 1
ATOM 1791 O O . MET B 1 27 ? -3.068 23.734 16.891 1 95.44 27 MET B O 1
ATOM 1795 N N . LYS B 1 28 ? -1.004 23.828 16.203 1 92.94 28 LYS B N 1
ATOM 1796 C CA . LYS B 1 28 ? -0.461 23.516 17.531 1 92.94 28 LYS B CA 1
ATOM 1797 C C . LYS B 1 28 ? -0.299 24.781 18.359 1 92.94 28 LYS B C 1
ATOM 1799 O O . LYS B 1 28 ? -0.053 24.703 19.578 1 92.94 28 LYS B O 1
ATOM 1804 N N . GLY B 1 29 ? -0.404 25.938 17.766 1 94 29 GLY B N 1
ATOM 1805 C CA . GLY B 1 29 ? -0.252 27.234 18.391 1 94 29 GLY B CA 1
ATOM 1806 C C . GLY B 1 29 ? 0.355 28.281 17.484 1 94 29 GLY B C 1
ATOM 1807 O O . GLY B 1 29 ? 0.565 28.016 16.297 1 94 29 GLY B O 1
ATOM 1808 N N . PRO B 1 30 ? 0.546 29.453 18.062 1 97.31 30 PRO B N 1
ATOM 1809 C CA . PRO B 1 30 ? 1.154 30.516 17.25 1 97.31 30 PRO B CA 1
ATOM 1810 C C . PRO B 1 30 ? 2.51 30.109 16.672 1 97.31 30 PRO B C 1
ATOM 1812 O O . PRO B 1 30 ? 3.361 29.578 17.391 1 97.31 30 PRO B O 1
ATOM 1815 N N . ALA B 1 31 ? 2.689 30.328 15.383 1 97.31 31 ALA B N 1
ATOM 1816 C CA . ALA B 1 31 ? 3.916 29.969 14.664 1 97.31 31 ALA B CA 1
ATOM 1817 C C . ALA B 1 31 ? 4.234 31.016 13.594 1 97.31 31 ALA B C 1
ATOM 1819 O O . ALA B 1 31 ? 3.357 31.766 13.172 1 97.31 31 ALA B O 1
ATOM 1820 N N . SER B 1 32 ? 5.5 31.031 13.195 1 97.56 32 SER B N 1
ATOM 1821 C CA . SER B 1 32 ? 5.953 32 12.211 1 97.56 32 SER B CA 1
ATOM 1822 C C . SER B 1 32 ? 6.105 31.375 10.836 1 97.56 32 SER B C 1
ATOM 1824 O O . SER B 1 32 ? 6.004 30.156 10.695 1 97.56 32 SER B O 1
ATOM 1826 N N . VAL B 1 33 ? 6.363 32.25 9.82 1 97.12 33 VAL B N 1
ATOM 1827 C CA . VAL B 1 33 ? 6.68 31.797 8.469 1 97.12 33 VAL B CA 1
ATOM 1828 C C . VAL B 1 33 ? 7.945 30.938 8.5 1 97.12 33 VAL B C 1
ATOM 1830 O O . VAL B 1 33 ? 8.031 29.922 7.809 1 97.12 33 VAL B O 1
ATOM 1833 N N . LYS B 1 34 ? 8.836 31.297 9.305 1 95.62 34 LYS B N 1
ATOM 1834 C CA . LYS B 1 34 ? 10.086 30.562 9.445 1 95.62 34 LYS B CA 1
ATOM 1835 C C . LYS B 1 34 ? 9.844 29.172 10.016 1 95.62 34 LYS B C 1
ATOM 1837 O O . LYS B 1 34 ? 10.477 28.203 9.594 1 95.62 34 LYS B O 1
ATOM 1842 N N . ASP B 1 35 ? 8.953 29.094 10.938 1 95.25 35 ASP B N 1
ATOM 1843 C CA . ASP B 1 35 ? 8.609 27.797 11.516 1 95.25 35 ASP B CA 1
ATOM 1844 C C . ASP B 1 35 ? 8.047 26.859 10.453 1 95.25 35 ASP B C 1
ATOM 1846 O O . ASP B 1 35 ? 8.406 25.672 10.414 1 95.25 35 ASP B O 1
ATOM 1850 N N . LEU B 1 36 ? 7.215 27.391 9.594 1 96.19 36 LEU B N 1
ATOM 1851 C CA . LEU B 1 36 ? 6.664 26.594 8.5 1 96.19 36 LEU B CA 1
ATOM 1852 C C . LEU B 1 36 ? 7.762 26.156 7.535 1 96.19 36 LEU B C 1
ATOM 1854 O O . LEU B 1 36 ? 7.816 24.984 7.145 1 96.19 36 LEU B O 1
ATOM 1858 N N . ALA B 1 37 ? 8.602 27.062 7.188 1 96.12 37 ALA B N 1
ATOM 1859 C CA . ALA B 1 37 ? 9.703 26.766 6.273 1 96.12 37 ALA B CA 1
ATOM 1860 C C . ALA B 1 37 ? 10.562 25.609 6.805 1 96.12 37 ALA B C 1
ATOM 1862 O O . ALA B 1 37 ? 10.891 24.688 6.07 1 96.12 37 ALA B O 1
ATOM 1863 N N . GLN B 1 38 ? 10.875 25.672 8.055 1 91.81 38 GLN B N 1
ATOM 1864 C CA . GLN B 1 38 ? 11.695 24.656 8.695 1 91.81 38 GLN B CA 1
ATOM 1865 C C . GLN B 1 38 ? 10.969 23.312 8.758 1 91.81 38 GLN B C 1
ATOM 1867 O O . GLN B 1 38 ? 11.547 22.266 8.469 1 91.81 38 GLN B O 1
ATOM 1872 N N . ALA B 1 39 ? 9.758 23.375 9.086 1 88 39 ALA B N 1
ATOM 1873 C CA . ALA B 1 39 ? 8.969 22.156 9.25 1 88 39 ALA B CA 1
ATOM 1874 C C . ALA B 1 39 ? 8.844 21.406 7.93 1 88 39 ALA B C 1
ATOM 1876 O O . ALA B 1 39 ? 8.852 20.172 7.906 1 88 39 ALA B O 1
ATOM 1877 N N . GLN B 1 40 ? 8.758 22.109 6.77 1 88.75 40 GLN B N 1
ATOM 1878 C CA . GLN B 1 40 ? 8.516 21.484 5.48 1 88.75 40 GLN B CA 1
ATOM 1879 C C . GLN B 1 40 ? 9.758 21.531 4.598 1 88.75 40 GLN B C 1
ATOM 1881 O O . GLN B 1 40 ? 9.734 21.031 3.465 1 88.75 40 GLN B O 1
ATOM 1886 N N . GLY B 1 41 ? 10.734 22.094 5.129 1 88.44 41 GLY B N 1
ATOM 1887 C CA . GLY B 1 41 ? 11.93 22.234 4.316 1 88.44 41 GLY B CA 1
ATOM 1888 C C . GLY B 1 41 ? 11.727 23.125 3.105 1 88.44 41 GLY B C 1
ATOM 1889 O O . GLY B 1 41 ? 12.18 22.797 2.006 1 88.44 41 GLY B O 1
ATOM 1890 N N . LEU B 1 42 ? 11.078 24.109 3.248 1 92.75 42 LEU B N 1
ATOM 1891 C CA . LEU B 1 42 ? 10.789 25.062 2.174 1 92.75 42 LEU B CA 1
ATOM 1892 C C . LEU B 1 42 ? 11.656 26.297 2.295 1 92.75 42 LEU B C 1
ATOM 1894 O O . LEU B 1 42 ? 12.156 26.609 3.377 1 92.75 42 LEU B O 1
ATOM 1898 N N . GLY B 1 43 ? 11.789 26.984 1.16 1 95.19 43 GLY B N 1
ATOM 1899 C CA . GLY B 1 43 ? 12.305 28.344 1.216 1 95.19 43 GLY B CA 1
ATOM 1900 C C . GLY B 1 43 ? 11.328 29.328 1.819 1 95.19 43 GLY B C 1
ATOM 1901 O O . GLY B 1 43 ? 10.125 29.078 1.853 1 95.19 43 GLY B O 1
ATOM 1902 N N . LEU B 1 44 ? 11.836 30.453 2.291 1 95.69 44 LEU B N 1
ATOM 1903 C CA . LEU B 1 44 ? 11.031 31.453 2.975 1 95.69 44 LEU B CA 1
ATOM 1904 C C . LEU B 1 44 ? 10 32.062 2.027 1 95.69 44 LEU B C 1
ATOM 1906 O O . LEU B 1 44 ? 8.875 32.375 2.438 1 95.69 44 LEU B O 1
ATOM 1910 N N . LYS B 1 45 ? 10.398 32.25 0.852 1 97.44 45 LYS B N 1
ATOM 1911 C CA . LYS B 1 45 ? 9.469 32.812 -0.125 1 97.44 45 LYS B CA 1
ATOM 1912 C C . LYS B 1 45 ? 8.242 31.906 -0.302 1 97.44 45 LYS B C 1
ATOM 1914 O O . LYS B 1 45 ? 7.109 32.375 -0.27 1 97.44 45 LYS B O 1
ATOM 1919 N N . LYS B 1 46 ? 8.492 30.656 -0.493 1 96.44 46 LYS B N 1
ATOM 1920 C CA . LYS B 1 46 ? 7.402 29.703 -0.663 1 96.44 46 LYS B CA 1
ATOM 1921 C C . LYS B 1 46 ? 6.562 29.594 0.606 1 96.44 46 LYS B C 1
ATOM 1923 O O . LYS B 1 46 ? 5.336 29.5 0.54 1 96.44 46 LYS B O 1
ATOM 1928 N N . ALA B 1 47 ? 7.211 29.531 1.69 1 97.56 47 ALA B N 1
ATOM 1929 C CA . ALA B 1 47 ? 6.504 29.5 2.967 1 97.56 47 ALA B CA 1
ATOM 1930 C C . ALA B 1 47 ? 5.605 30.719 3.133 1 97.56 47 ALA B C 1
ATOM 1932 O O . ALA B 1 47 ? 4.465 30.609 3.596 1 97.56 47 ALA B O 1
ATOM 1933 N N . HIS B 1 48 ? 6.09 31.828 2.816 1 97.69 48 HIS B N 1
ATOM 1934 C CA . HIS B 1 48 ? 5.301 33.062 2.896 1 97.69 48 HIS B CA 1
ATOM 1935 C C . HIS B 1 48 ? 4.078 32.969 1.987 1 97.69 48 HIS B C 1
ATOM 1937 O O . HIS B 1 48 ? 2.975 33.344 2.391 1 97.69 48 HIS B O 1
ATOM 1943 N N . TYR B 1 49 ? 4.363 32.5 0.84 1 98.06 49 TYR B N 1
ATOM 1944 C CA . TYR B 1 49 ? 3.26 32.344 -0.094 1 98.06 49 TYR B CA 1
ATOM 1945 C C . TYR B 1 49 ? 2.172 31.453 0.51 1 98.06 49 TYR B C 1
ATOM 1947 O O . TYR B 1 49 ? 0.982 31.766 0.4 1 98.06 49 TYR B O 1
ATOM 1955 N N . ARG B 1 50 ? 2.543 30.391 1.076 1 97.75 50 ARG B N 1
ATOM 1956 C CA . ARG B 1 50 ? 1.576 29.469 1.672 1 97.75 50 ARG B CA 1
ATOM 1957 C C . ARG B 1 50 ? 0.803 30.156 2.799 1 97.75 50 ARG B C 1
ATOM 1959 O O . ARG B 1 50 ? -0.412 29.969 2.918 1 97.75 50 ARG B O 1
ATOM 1966 N N . VAL B 1 51 ? 1.482 30.906 3.578 1 98.06 51 VAL B N 1
ATOM 1967 C CA . VAL B 1 51 ? 0.842 31.594 4.691 1 98.06 51 VAL B CA 1
ATOM 1968 C C . VAL B 1 51 ? -0.185 32.594 4.16 1 98.06 51 VAL B C 1
ATOM 1970 O O . VAL B 1 51 ? -1.315 32.656 4.652 1 98.06 51 VAL B O 1
ATOM 1973 N N . VAL B 1 52 ? 0.18 33.344 3.158 1 98 52 VAL B N 1
ATOM 1974 C CA . VAL B 1 52 ? -0.717 34.312 2.57 1 98 52 VAL B CA 1
ATOM 1975 C C . VAL B 1 52 ? -1.962 33.625 2.02 1 98 52 VAL B C 1
ATOM 1977 O O . VAL B 1 52 ? -3.084 34.094 2.236 1 98 52 VAL B O 1
ATOM 1980 N N . ARG B 1 53 ? -1.784 32.531 1.347 1 97.94 53 ARG B N 1
ATOM 1981 C CA . ARG B 1 53 ? -2.9 31.797 0.768 1 97.94 53 ARG B CA 1
ATOM 1982 C C . ARG B 1 53 ? -3.822 31.25 1.856 1 97.94 53 ARG B C 1
ATOM 1984 O O . ARG B 1 53 ? -5.047 31.297 1.716 1 97.94 53 ARG B O 1
ATOM 1991 N N . LEU B 1 54 ? -3.26 30.75 2.918 1 98.06 54 LEU B N 1
ATOM 1992 C CA . LEU B 1 54 ? -4.031 30.219 4.035 1 98.06 54 LEU B CA 1
ATOM 1993 C C . LEU B 1 54 ? -4.793 31.328 4.75 1 98.06 54 LEU B C 1
ATOM 1995 O O . LEU B 1 54 ? -5.906 31.109 5.23 1 98.06 54 LEU B O 1
ATOM 1999 N N . LEU B 1 55 ? -4.203 32.5 4.789 1 98.19 55 LEU B N 1
ATOM 2000 C CA . LEU B 1 55 ? -4.879 33.656 5.336 1 98.19 55 LEU B CA 1
ATOM 2001 C C . LEU B 1 55 ? -6.07 34.062 4.469 1 98.19 55 LEU B C 1
ATOM 2003 O O . LEU B 1 55 ? -7.164 34.312 4.98 1 98.19 55 LEU B O 1
ATOM 2007 N N . GLN B 1 56 ? -5.867 34.094 3.174 1 98.06 56 GLN B N 1
ATOM 2008 C CA . GLN B 1 56 ? -6.918 34.438 2.223 1 98.06 56 GLN B CA 1
ATOM 2009 C C . GLN B 1 56 ? -8.094 33.469 2.326 1 98.06 56 GLN B C 1
ATOM 2011 O O . GLN B 1 56 ? -9.25 33.844 2.17 1 98.06 56 GLN B O 1
ATOM 2016 N N . ALA B 1 57 ? -7.742 32.25 2.654 1 98.19 57 ALA B N 1
ATOM 2017 C CA . ALA B 1 57 ? -8.766 31.188 2.742 1 98.19 57 ALA B CA 1
ATOM 2018 C C . ALA B 1 57 ? -9.453 31.219 4.102 1 98.19 57 ALA B C 1
ATOM 2020 O O . ALA B 1 57 ? -10.406 30.469 4.336 1 98.19 57 ALA B O 1
ATOM 2021 N N . GLY B 1 58 ? -8.914 32.062 4.996 1 97.75 58 GLY B N 1
ATOM 2022 C CA . GLY B 1 58 ? -9.508 32.156 6.316 1 97.75 58 GLY B CA 1
ATOM 2023 C C . GLY B 1 58 ? -9.125 31.016 7.238 1 97.75 58 GLY B C 1
ATOM 2024 O O . GLY B 1 58 ? -9.844 30.719 8.203 1 97.75 58 GLY B O 1
ATOM 2025 N N . LEU B 1 59 ? -8.102 30.344 6.973 1 98.25 59 LEU B N 1
ATOM 2026 C CA . LEU B 1 59 ? -7.668 29.203 7.766 1 98.25 59 LEU B CA 1
ATOM 2027 C C . LEU B 1 59 ? -6.656 29.625 8.828 1 98.25 59 LEU B C 1
ATOM 2029 O O . LEU B 1 59 ? -6.418 28.891 9.789 1 98.25 59 LEU B O 1
ATOM 2033 N N . LEU B 1 60 ? -6.059 30.75 8.609 1 98.25 60 LEU B N 1
ATOM 2034 C CA . LEU B 1 60 ? -5.117 31.344 9.555 1 98.25 60 LEU B CA 1
ATOM 2035 C C . LEU B 1 60 ? -5.598 32.719 10.023 1 98.25 60 LEU B C 1
ATOM 2037 O O . LEU B 1 60 ? -6.387 33.375 9.328 1 98.25 60 LEU B O 1
ATOM 2041 N N . ARG B 1 61 ? -5.137 33.125 11.164 1 98.19 61 ARG B N 1
ATOM 2042 C CA . ARG B 1 61 ? -5.305 34.469 11.688 1 98.19 61 ARG B CA 1
ATOM 2043 C C . ARG B 1 61 ? -4.02 34.969 12.344 1 98.19 61 ARG B C 1
ATOM 2045 O O . ARG B 1 61 ? -3.232 34.188 12.859 1 98.19 61 ARG B O 1
ATOM 2052 N N . PRO B 1 62 ? -3.809 36.281 12.281 1 97.44 62 PRO B N 1
ATOM 2053 C CA . PRO B 1 62 ? -2.668 36.844 13.031 1 97.44 62 PRO B CA 1
ATOM 2054 C C . PRO B 1 62 ? -2.75 36.531 14.523 1 97.44 62 PRO B C 1
ATOM 2056 O O . PRO B 1 62 ? -3.838 36.562 15.109 1 97.44 62 PRO B O 1
ATOM 2059 N N . ALA B 1 63 ? -1.616 36.188 15.086 1 96.88 63 ALA B N 1
ATOM 2060 C CA . ALA B 1 63 ? -1.609 35.812 16.5 1 96.88 63 ALA B CA 1
ATOM 2061 C C . ALA B 1 63 ? -0.618 36.656 17.281 1 96.88 63 ALA B C 1
ATOM 2063 O O . ALA B 1 63 ? -0.118 36.219 18.328 1 96.88 63 ALA B O 1
ATOM 2064 N N . GLY B 1 64 ? -0.2 37.75 16.75 1 93.31 64 GLY B N 1
ATOM 2065 C CA . GLY B 1 64 ? 0.655 38.688 17.484 1 93.31 64 GLY B CA 1
ATOM 2066 C C . GLY B 1 64 ? 2.066 38.75 16.938 1 93.31 64 GLY B C 1
ATOM 2067 O O . GLY B 1 64 ? 2.311 38.375 15.781 1 93.31 64 GLY B O 1
ATOM 2068 N N . LEU B 1 65 ? 2.898 39.469 17.766 1 91.69 65 LEU B N 1
ATOM 2069 C CA . LEU B 1 65 ? 4.297 39.656 17.406 1 91.69 65 LEU B CA 1
ATOM 2070 C C . LEU B 1 65 ? 5.223 39.094 18.469 1 91.69 65 LEU B C 1
ATOM 2072 O O . LEU B 1 65 ? 4.914 39.156 19.672 1 91.69 65 LEU B O 1
ATOM 2076 N N . LYS B 1 66 ? 6.156 38.375 18.016 1 87.5 66 LYS B N 1
ATOM 2077 C CA . LYS B 1 66 ? 7.215 37.938 18.922 1 87.5 66 LYS B CA 1
ATOM 2078 C C . LYS B 1 66 ? 8.414 38.875 18.859 1 87.5 66 LYS B C 1
ATOM 2080 O O . LYS B 1 66 ? 8.992 39.094 17.797 1 87.5 66 LYS B O 1
ATOM 2085 N N . ARG B 1 67 ? 8.766 39.531 20.094 1 84.25 67 ARG B N 1
ATOM 2086 C CA . ARG B 1 67 ? 9.836 40.5 20.203 1 84.25 67 ARG B CA 1
ATOM 2087 C C . ARG B 1 67 ? 11.203 39.844 20.172 1 84.25 67 ARG B C 1
ATOM 2089 O O . ARG B 1 67 ? 11.391 38.781 20.766 1 84.25 67 ARG B O 1
ATOM 2096 N N . ARG B 1 68 ? 11.984 40.125 19.25 1 78.38 68 ARG B N 1
ATOM 2097 C CA . ARG B 1 68 ? 13.383 39.688 19.234 1 78.38 68 ARG B CA 1
ATOM 2098 C C . ARG B 1 68 ? 14.312 40.875 18.922 1 78.38 68 ARG B C 1
ATOM 2100 O O . ARG B 1 68 ? 13.844 42 18.656 1 78.38 68 ARG B O 1
ATOM 2107 N N . ALA B 1 69 ? 15.695 40.562 19.188 1 78.94 69 ALA B N 1
ATOM 2108 C CA . ALA B 1 69 ? 16.656 41.594 18.781 1 78.94 69 ALA B CA 1
ATOM 2109 C C . ALA B 1 69 ? 16.516 41.875 17.281 1 78.94 69 ALA B C 1
ATOM 2111 O O . ALA B 1 69 ? 16.656 40.969 16.453 1 78.94 69 ALA B O 1
ATOM 2112 N N . GLY B 1 70 ? 16 43.031 16.906 1 80.5 70 GLY B N 1
ATOM 2113 C CA . GLY B 1 70 ? 15.758 43.438 15.523 1 80.5 70 GLY B CA 1
ATOM 2114 C C . GLY B 1 70 ? 14.281 43.531 15.188 1 80.5 70 GLY B C 1
ATOM 2115 O O . GLY B 1 70 ? 13.492 44.062 15.977 1 80.5 70 GLY B O 1
ATOM 2116 N N . ARG B 1 71 ? 14.023 43.031 13.938 1 82.81 71 ARG B N 1
ATOM 2117 C CA . ARG B 1 71 ? 12.648 43.188 13.477 1 82.81 71 ARG B CA 1
ATOM 2118 C C . ARG B 1 71 ? 11.742 42.156 14.133 1 82.81 71 ARG B C 1
ATOM 2120 O O . ARG B 1 71 ? 12.062 40.969 14.164 1 82.81 71 ARG B O 1
ATOM 2127 N N . ALA B 1 72 ? 10.688 42.594 14.672 1 88 72 ALA B N 1
ATOM 2128 C CA . ALA B 1 72 ? 9.688 41.719 15.289 1 88 72 ALA B CA 1
ATOM 2129 C C . ALA B 1 72 ? 9.18 40.688 14.297 1 88 72 ALA B C 1
ATOM 2131 O O . ALA B 1 72 ? 9.125 40.938 13.094 1 88 72 ALA B O 1
ATOM 2132 N N . VAL B 1 73 ? 8.922 39.438 14.758 1 92.56 73 VAL B N 1
ATOM 2133 C CA . VAL B 1 73 ? 8.453 38.344 13.922 1 92.56 73 VAL B CA 1
ATOM 2134 C C . VAL B 1 73 ? 6.938 38.188 14.078 1 92.56 73 VAL B C 1
ATOM 2136 O O . VAL B 1 73 ? 6.426 38.094 15.195 1 92.56 73 VAL B O 1
ATOM 2139 N N . ARG B 1 74 ? 6.254 38.25 13 1 95.75 74 ARG B N 1
ATOM 2140 C CA . ARG B 1 74 ? 4.809 38.062 13.016 1 95.75 74 ARG B CA 1
ATOM 2141 C C . ARG B 1 74 ? 4.445 36.594 13.242 1 95.75 74 ARG B C 1
ATOM 2143 O O . ARG B 1 74 ? 5.074 35.688 12.68 1 95.75 74 ARG B O 1
ATOM 2150 N N . LEU B 1 75 ? 3.461 36.344 14.062 1 97.75 75 LEU B N 1
ATOM 2151 C CA . LEU B 1 75 ? 2.982 35 14.352 1 97.75 75 LEU B CA 1
ATOM 2152 C C . LEU B 1 75 ? 1.566 34.812 13.82 1 97.75 75 LEU B C 1
ATOM 2154 O O . LEU B 1 75 ? 0.775 35.75 13.781 1 97.75 75 LEU B O 1
ATOM 2158 N N . TYR B 1 76 ? 1.297 33.594 13.43 1 98.44 76 TYR B N 1
ATOM 2159 C CA . TYR B 1 76 ? -0.021 33.219 12.945 1 98.44 76 TYR B CA 1
ATOM 2160 C C . TYR B 1 76 ? -0.504 31.938 13.648 1 98.44 76 TYR B C 1
ATOM 2162 O O . TYR B 1 76 ? 0.298 31.188 14.195 1 98.44 76 TYR B O 1
ATOM 2170 N N . GLU B 1 77 ? -1.813 31.766 13.656 1 98.31 77 GLU B N 1
ATOM 2171 C CA . GLU B 1 77 ? -2.42 30.578 14.234 1 98.31 77 GLU B CA 1
ATOM 2172 C C . GLU B 1 77 ? -3.604 30.094 13.406 1 98.31 77 GLU B C 1
ATOM 2174 O O . GLU B 1 77 ? -4.336 30.906 12.828 1 98.31 77 GLU B O 1
ATOM 2179 N N . ALA B 1 78 ? -3.707 28.766 13.375 1 97.88 78 ALA B N 1
ATOM 2180 C CA . ALA B 1 78 ? -4.883 28.234 12.695 1 97.88 78 ALA B CA 1
ATOM 2181 C C . ALA B 1 78 ? -6.164 28.594 13.438 1 97.88 78 ALA B C 1
ATOM 2183 O O . ALA B 1 78 ? -6.184 28.625 14.672 1 97.88 78 ALA B O 1
ATOM 2184 N N . ILE B 1 79 ? -7.238 28.75 12.75 1 97.75 79 ILE B N 1
ATOM 2185 C CA . ILE B 1 79 ? -8.484 29.156 13.383 1 97.75 79 ILE B CA 1
ATOM 2186 C C . ILE B 1 79 ? -9.094 27.984 14.133 1 97.75 79 ILE B C 1
ATOM 2188 O O . ILE B 1 79 ? -9.977 28.156 14.977 1 97.75 79 ILE B O 1
ATOM 2192 N N . ASP B 1 80 ? -8.68 26.781 13.789 1 97.19 80 ASP B N 1
ATOM 2193 C CA . ASP B 1 80 ? -9.125 25.547 14.453 1 97.19 80 ASP B CA 1
ATOM 2194 C C . ASP B 1 80 ? -8.141 24.406 14.211 1 97.19 80 ASP B C 1
ATOM 2196 O O . ASP B 1 80 ? -7.172 24.562 13.469 1 97.19 80 ASP B O 1
ATOM 2200 N N . ARG B 1 81 ? -8.305 23.328 14.898 1 96.31 81 ARG B N 1
ATOM 2201 C CA . ARG B 1 81 ? -7.492 22.125 14.711 1 96.31 81 ARG B CA 1
ATOM 2202 C C . ARG B 1 81 ? -8.336 20.969 14.18 1 96.31 81 ARG B C 1
ATOM 2204 O O . ARG B 1 81 ? -7.84 19.859 14.039 1 96.31 81 ARG B O 1
ATOM 2211 N N . ASP B 1 82 ? -9.57 21.188 13.984 1 97 82 ASP B N 1
ATOM 2212 C CA . ASP B 1 82 ? -10.57 20.219 13.547 1 97 82 ASP B CA 1
ATOM 2213 C C . ASP B 1 82 ? -11.555 20.844 12.562 1 97 82 ASP B C 1
ATOM 2215 O O . ASP B 1 82 ? -12.297 21.766 12.914 1 97 82 ASP B O 1
ATOM 2219 N N . PHE B 1 83 ? -11.539 20.344 11.305 1 98.06 83 PHE B N 1
ATOM 2220 C CA . PHE B 1 83 ? -12.32 20.969 10.234 1 98.06 83 PHE B CA 1
ATOM 2221 C C . PHE B 1 83 ? -13.258 19.953 9.586 1 98.06 83 PHE B C 1
ATOM 2223 O O . PHE B 1 83 ? -12.859 18.812 9.328 1 98.06 83 PHE B O 1
ATOM 2230 N N . LEU B 1 84 ? -14.477 20.312 9.406 1 98.12 84 LEU B N 1
ATOM 2231 C CA . LEU B 1 84 ? -15.43 19.578 8.57 1 98.12 84 LEU B CA 1
ATOM 2232 C C . LEU B 1 84 ? -15.547 20.219 7.195 1 98.12 84 LEU B C 1
ATOM 2234 O O . LEU B 1 84 ? -15.797 21.422 7.082 1 98.12 84 LEU B O 1
ATOM 2238 N N . ILE B 1 85 ? -15.367 19.453 6.188 1 98.12 85 ILE B N 1
ATOM 2239 C CA . ILE B 1 85 ? -15.297 19.953 4.82 1 98.12 85 ILE B CA 1
ATOM 2240 C C . ILE B 1 85 ? -16.406 19.312 3.984 1 98.12 85 ILE B C 1
ATOM 2242 O O . ILE B 1 85 ? -16.328 18.141 3.621 1 98.12 85 ILE B O 1
ATOM 2246 N N . PRO B 1 86 ? -17.453 20.094 3.604 1 97.81 86 PRO B N 1
ATOM 2247 C CA . PRO B 1 86 ? -18.422 19.531 2.637 1 97.81 86 PRO B CA 1
ATOM 2248 C C . PRO B 1 86 ? -17.75 19.141 1.32 1 97.81 86 PRO B C 1
ATOM 2250 O O . PRO B 1 86 ? -17.125 19.969 0.663 1 97.81 86 PRO B O 1
ATOM 2253 N N . LYS B 1 87 ? -17.969 17.891 0.966 1 96.38 87 LYS B N 1
ATOM 2254 C CA . LYS B 1 87 ? -17.312 17.375 -0.227 1 96.38 87 LYS B CA 1
ATOM 2255 C C . LYS B 1 87 ? -17.75 18.141 -1.474 1 96.38 87 LYS B C 1
ATOM 2257 O O . LYS B 1 87 ? -16.984 18.25 -2.432 1 96.38 87 LYS B O 1
ATOM 2262 N N . ALA B 1 88 ? -18.891 18.688 -1.411 1 97.12 88 ALA B N 1
ATOM 2263 C CA . ALA B 1 88 ? -19.422 19.438 -2.537 1 97.12 88 ALA B CA 1
ATOM 2264 C C . ALA B 1 88 ? -18.578 20.672 -2.832 1 97.12 88 ALA B C 1
ATOM 2266 O O . ALA B 1 88 ? -18.609 21.203 -3.941 1 97.12 88 ALA B O 1
ATOM 2267 N N . LEU B 1 89 ? -17.812 21.125 -1.84 1 98.19 89 LEU B N 1
ATOM 2268 C CA . LEU B 1 89 ? -16.984 22.312 -2.014 1 98.19 89 LEU B CA 1
ATOM 2269 C C . LEU B 1 89 ? -15.625 21.953 -2.582 1 98.19 89 LEU B C 1
ATOM 2271 O O . LEU B 1 89 ? -14.859 22.828 -2.971 1 98.19 89 LEU B O 1
ATOM 2275 N N . VAL B 1 90 ? -15.281 20.75 -2.643 1 98.06 90 VAL B N 1
ATOM 2276 C CA . VAL B 1 90 ? -13.961 20.281 -3.07 1 98.06 90 VAL B CA 1
ATOM 2277 C C . VAL B 1 90 ? -13.992 19.922 -4.551 1 98.06 90 VAL B C 1
ATOM 2279 O O . VAL B 1 90 ? -14.844 19.141 -4.984 1 98.06 90 VAL B O 1
ATOM 2282 N N . PRO B 1 91 ? -13.117 20.516 -5.316 1 97.69 91 PRO B N 1
ATOM 2283 C CA . PRO B 1 91 ? -13.062 20.062 -6.711 1 97.69 91 PRO B CA 1
ATOM 2284 C C . PRO B 1 91 ? -12.953 18.547 -6.848 1 97.69 91 PRO B C 1
ATOM 2286 O O . PRO B 1 91 ? -12.203 17.922 -6.102 1 97.69 91 PRO B O 1
ATOM 2289 N N . PRO B 1 92 ? -13.656 18.016 -7.805 1 96.12 92 PRO B N 1
ATOM 2290 C CA . PRO B 1 92 ? -13.719 16.547 -7.93 1 96.12 92 PRO B CA 1
ATOM 2291 C C . PRO B 1 92 ? -12.336 15.914 -8.055 1 96.12 92 PRO B C 1
ATOM 2293 O O . PRO B 1 92 ? -12.07 14.883 -7.438 1 96.12 92 PRO B O 1
ATOM 2296 N N . ARG B 1 93 ? -11.5 16.484 -8.773 1 96.19 93 ARG B N 1
ATOM 2297 C CA . ARG B 1 93 ? -10.172 15.922 -8.984 1 96.19 93 ARG B CA 1
ATOM 2298 C C . ARG B 1 93 ? -9.383 15.867 -7.68 1 96.19 93 ARG B C 1
ATOM 2300 O O . ARG B 1 93 ? -8.656 14.906 -7.426 1 96.19 93 ARG B O 1
ATOM 2307 N N . VAL B 1 94 ? -9.508 16.875 -6.844 1 96.62 94 VAL B N 1
ATOM 2308 C CA . VAL B 1 94 ? -8.82 16.938 -5.559 1 96.62 94 VAL B CA 1
ATOM 2309 C C . VAL B 1 94 ? -9.383 15.883 -4.613 1 96.62 94 VAL B C 1
ATOM 2311 O O . VAL B 1 94 ? -8.625 15.188 -3.928 1 96.62 94 VAL B O 1
ATOM 2314 N N . LEU B 1 95 ? -10.641 15.781 -4.664 1 94.75 95 LEU B N 1
ATOM 2315 C CA . LEU B 1 95 ? -11.305 14.797 -3.811 1 94.75 95 LEU B CA 1
ATOM 2316 C C . LEU B 1 95 ? -10.891 13.383 -4.195 1 94.75 95 LEU B C 1
ATOM 2318 O O . LEU B 1 95 ? -10.562 12.57 -3.326 1 94.75 95 LEU B O 1
ATOM 2322 N N . GLU B 1 96 ? -10.867 13.125 -5.465 1 92.5 96 GLU B N 1
ATOM 2323 C CA . GLU B 1 96 ? -10.469 11.82 -5.973 1 92.5 96 GLU B CA 1
ATOM 2324 C C . GLU B 1 96 ? -9.023 11.492 -5.59 1 92.5 96 GLU B C 1
ATOM 2326 O O . GLU B 1 96 ? -8.719 10.367 -5.191 1 92.5 96 GLU B O 1
ATOM 2331 N N . ALA B 1 97 ? -8.211 12.445 -5.711 1 94.56 97 ALA B N 1
ATOM 2332 C CA . ALA B 1 97 ? -6.805 12.258 -5.379 1 94.56 97 ALA B CA 1
ATOM 2333 C C . ALA B 1 97 ? -6.625 11.945 -3.895 1 94.56 97 ALA B C 1
ATOM 2335 O O . ALA B 1 97 ? -5.824 11.086 -3.527 1 94.56 97 ALA B O 1
ATOM 2336 N N . LEU B 1 98 ? -7.352 12.625 -3.08 1 93.94 98 LEU B N 1
ATOM 2337 C CA . LEU B 1 98 ? -7.266 12.406 -1.64 1 93.94 98 LEU B CA 1
ATOM 2338 C C . LEU B 1 98 ? -7.785 11.016 -1.271 1 93.94 98 LEU B C 1
ATOM 2340 O O . LEU B 1 98 ? -7.105 10.266 -0.568 1 93.94 98 LEU B O 1
ATOM 2344 N N . GLU B 1 99 ? -8.906 10.688 -1.821 1 89 99 GLU B N 1
ATOM 2345 C CA . GLU B 1 99 ? -9.547 9.414 -1.49 1 89 99 GLU B CA 1
ATOM 2346 C C . GLU B 1 99 ? -8.742 8.234 -2.02 1 89 99 GLU B C 1
ATOM 2348 O O . GLU B 1 99 ? -8.766 7.148 -1.435 1 89 99 GLU B O 1
ATOM 2353 N N . GLY B 1 100 ? -8.008 8.492 -3.031 1 89.88 100 GLY B N 1
ATOM 2354 C CA . GLY B 1 100 ? -7.148 7.461 -3.604 1 89.88 100 GLY B CA 1
ATOM 2355 C C . GLY B 1 100 ? -5.754 7.453 -3.012 1 89.88 100 GLY B C 1
ATOM 2356 O O . GLY B 1 100 ? -4.887 6.703 -3.467 1 89.88 100 GLY B O 1
ATOM 2357 N N . ALA B 1 101 ? -5.48 8.32 -2.084 1 94.88 101 ALA B N 1
ATOM 2358 C CA . ALA B 1 101 ? -4.188 8.422 -1.414 1 94.88 101 ALA B CA 1
ATOM 2359 C C . ALA B 1 101 ? -3.068 8.695 -2.418 1 94.88 101 ALA B C 1
ATOM 2361 O O . ALA B 1 101 ? -1.957 8.18 -2.27 1 94.88 101 ALA B O 1
ATOM 2362 N N . GLN B 1 102 ? -3.316 9.461 -3.389 1 93.31 102 GLN B N 1
ATOM 2363 C CA . GLN B 1 102 ? -2.385 9.625 -4.5 1 93.31 102 GLN B CA 1
ATOM 2364 C C . GLN B 1 102 ? -1.086 10.281 -4.031 1 93.31 102 GLN B C 1
ATOM 2366 O O . GLN B 1 102 ? -0 9.891 -4.469 1 93.31 102 GLN B O 1
ATOM 2371 N N . SER B 1 103 ? -1.154 11.312 -3.213 1 93.62 103 SER B N 1
ATOM 2372 C CA . SER B 1 103 ? 0.039 12.008 -2.742 1 93.62 103 SER B CA 1
ATOM 2373 C C . SER B 1 103 ? 0.958 11.062 -1.968 1 93.62 103 SER B C 1
ATOM 2375 O O . SER B 1 103 ? 2.17 11.047 -2.191 1 93.62 103 SER B O 1
ATOM 2377 N N . TRP B 1 104 ? 0.42 10.234 -1.151 1 94.69 104 TRP B N 1
ATOM 2378 C CA . TRP B 1 104 ? 1.194 9.305 -0.343 1 94.69 104 TRP B CA 1
ATOM 2379 C C . TRP B 1 104 ? 1.801 8.203 -1.211 1 94.69 104 TRP B C 1
ATOM 2381 O O . TRP B 1 104 ? 2.949 7.809 -1.008 1 94.69 104 TRP B O 1
ATOM 2391 N N . GLN B 1 105 ? 1.017 7.73 -2.154 1 94.75 105 GLN B N 1
ATOM 2392 C CA . GLN B 1 105 ? 1.54 6.73 -3.08 1 94.75 105 GLN B CA 1
ATOM 2393 C C . GLN B 1 105 ? 2.738 7.273 -3.854 1 94.75 105 GLN B C 1
ATOM 2395 O O . GLN B 1 105 ? 3.736 6.57 -4.035 1 94.75 105 GLN B O 1
ATOM 2400 N N . LYS B 1 106 ? 2.594 8.461 -4.277 1 93.62 106 LYS B N 1
ATOM 2401 C CA . LYS B 1 106 ? 3.684 9.102 -5.004 1 93.62 106 LYS B CA 1
ATOM 2402 C C . LYS B 1 106 ? 4.922 9.25 -4.125 1 93.62 106 LYS B C 1
ATOM 2404 O O . LYS B 1 106 ? 6.031 8.922 -4.547 1 93.62 106 LYS B O 1
ATOM 2409 N N . ASP B 1 107 ? 4.77 9.75 -2.908 1 93.94 107 ASP B N 1
ATOM 2410 C CA . ASP B 1 107 ? 5.879 9.914 -1.976 1 93.94 107 ASP B CA 1
ATOM 2411 C C . ASP B 1 107 ? 6.539 8.57 -1.668 1 93.94 107 ASP B C 1
ATOM 2413 O O . ASP B 1 107 ? 7.766 8.484 -1.571 1 93.94 107 ASP B O 1
ATOM 2417 N N . PHE B 1 108 ? 5.75 7.574 -1.576 1 95.81 108 PHE B N 1
ATOM 2418 C CA . PHE B 1 108 ? 6.27 6.242 -1.285 1 95.81 108 PHE B CA 1
ATOM 2419 C C . PHE B 1 108 ? 7.117 5.727 -2.441 1 95.81 108 PHE B C 1
ATOM 2421 O O . PHE B 1 108 ? 8.227 5.23 -2.232 1 95.81 108 PHE B O 1
ATOM 2428 N N . ALA B 1 109 ? 6.57 5.844 -3.621 1 93 109 ALA B N 1
ATOM 2429 C CA . ALA B 1 109 ? 7.305 5.418 -4.809 1 93 109 ALA B CA 1
ATOM 2430 C C . ALA B 1 109 ? 8.641 6.148 -4.918 1 93 109 ALA B C 1
ATOM 2432 O O . ALA B 1 109 ? 9.664 5.539 -5.234 1 93 109 ALA B O 1
ATOM 2433 N N . GLN B 1 110 ? 8.656 7.418 -4.625 1 93.06 110 GLN B N 1
ATOM 2434 C CA . GLN B 1 110 ? 9.875 8.219 -4.684 1 93.06 110 GLN B CA 1
ATOM 2435 C C . GLN B 1 110 ? 10.875 7.781 -3.615 1 93.06 110 GLN B C 1
ATOM 2437 O O . GLN B 1 110 ? 12.078 7.703 -3.875 1 93.06 110 GLN B O 1
ATOM 2442 N N . ALA B 1 111 ? 10.359 7.52 -2.443 1 93.31 111 ALA B N 1
ATOM 2443 C CA . ALA B 1 111 ? 11.219 7.066 -1.353 1 93.31 111 ALA B CA 1
ATOM 2444 C C . ALA B 1 111 ? 11.875 5.727 -1.688 1 93.31 111 ALA B C 1
ATOM 2446 O O . ALA B 1 111 ? 13.07 5.543 -1.463 1 93.31 111 ALA B O 1
ATOM 2447 N N . LEU B 1 112 ? 11.078 4.84 -2.246 1 91.44 112 LEU B N 1
ATOM 2448 C CA . LEU B 1 112 ? 11.617 3.539 -2.639 1 91.44 112 LEU B CA 1
ATOM 2449 C C . LEU B 1 112 ? 12.703 3.695 -3.691 1 91.44 112 LEU B C 1
ATOM 2451 O O . LEU B 1 112 ? 13.742 3.029 -3.623 1 91.44 112 LEU B O 1
ATOM 2455 N N . ALA B 1 113 ? 12.453 4.543 -4.629 1 88.62 113 ALA B N 1
ATOM 2456 C CA . ALA B 1 113 ? 13.367 4.75 -5.75 1 88.62 113 ALA B CA 1
ATOM 2457 C C . ALA B 1 113 ? 14.719 5.273 -5.266 1 88.62 113 ALA B C 1
ATOM 2459 O O . ALA B 1 113 ? 15.75 4.977 -5.863 1 88.62 113 ALA B O 1
ATOM 2460 N N . ARG B 1 114 ? 14.734 6.023 -4.207 1 86.81 114 ARG B N 1
ATOM 2461 C CA . ARG B 1 114 ? 15.961 6.594 -3.656 1 86.81 114 ARG B CA 1
ATOM 2462 C C . ARG B 1 114 ? 16.875 5.5 -3.107 1 86.81 114 ARG B C 1
ATOM 2464 O O . ARG B 1 114 ? 18.094 5.645 -3.113 1 86.81 114 ARG B O 1
ATOM 2471 N N . TRP B 1 115 ? 16.234 4.469 -2.662 1 76.06 115 TRP B N 1
ATOM 2472 C CA . TRP B 1 115 ? 17 3.432 -1.988 1 76.06 115 TRP B CA 1
ATOM 2473 C C . TRP B 1 115 ? 17.219 2.23 -2.904 1 76.06 115 TRP B C 1
ATOM 2475 O O . TRP B 1 115 ? 17.906 1.274 -2.533 1 76.06 115 TRP B O 1
ATOM 2485 N N . GLU B 1 116 ? 16.5 2.225 -3.898 1 68.88 116 GLU B N 1
ATOM 2486 C CA . GLU B 1 116 ? 16.609 1.101 -4.824 1 68.88 116 GLU B CA 1
ATOM 2487 C C . GLU B 1 116 ? 18.016 0.974 -5.371 1 68.88 116 GLU B C 1
ATOM 2489 O O . GLU B 1 116 ? 18.547 1.915 -5.969 1 68.88 116 GLU B O 1
ATOM 2494 N N . ARG B 1 117 ? 18.719 0.002 -4.762 1 63.91 117 ARG B N 1
ATOM 2495 C CA . ARG B 1 117 ? 20.047 -0.342 -5.258 1 63.91 117 ARG B CA 1
ATOM 2496 C C . ARG B 1 117 ? 19.969 -0.956 -6.652 1 63.91 117 ARG B C 1
ATOM 2498 O O . ARG B 1 117 ? 18.891 -1.329 -7.113 1 63.91 117 ARG B O 1
ATOM 2505 N N . GLN B 1 118 ? 21.109 -0.927 -7.199 1 65 118 GLN B N 1
ATOM 2506 C CA . GLN B 1 118 ? 21.25 -1.561 -8.5 1 65 118 GLN B CA 1
ATOM 2507 C C . GLN B 1 118 ? 20.578 -2.93 -8.531 1 65 118 GLN B C 1
ATOM 2509 O O . GLN B 1 118 ? 20.953 -3.83 -7.777 1 65 118 GLN B O 1
ATOM 2514 N N . LYS B 1 119 ? 19.344 -2.898 -9.133 1 75 119 LYS B N 1
ATOM 2515 C CA . LYS B 1 119 ? 18.625 -4.156 -9.336 1 75 119 LYS B CA 1
ATOM 2516 C C . LYS B 1 119 ? 19.469 -5.141 -10.156 1 75 119 LYS B C 1
ATOM 2518 O O . LYS B 1 119 ? 20.188 -4.734 -11.07 1 75 119 LYS B O 1
ATOM 2523 N N . GLY B 1 120 ? 19.484 -6.324 -9.664 1 82.81 120 GLY B N 1
ATOM 2524 C CA . GLY B 1 120 ? 20.156 -7.375 -10.406 1 82.81 120 GLY B CA 1
ATOM 2525 C C . GLY B 1 120 ? 19.578 -7.594 -11.789 1 82.81 120 GLY B C 1
ATOM 2526 O O . GLY B 1 120 ? 18.531 -7.02 -12.133 1 82.81 120 GLY B O 1
ATOM 2527 N N . ALA B 1 121 ? 20.281 -8.391 -12.547 1 91.75 121 ALA B N 1
ATOM 2528 C CA . ALA B 1 121 ? 19.906 -8.625 -13.945 1 91.75 121 ALA B CA 1
ATOM 2529 C C . ALA B 1 121 ? 18.969 -9.812 -14.062 1 91.75 121 ALA B C 1
ATOM 2531 O O . ALA B 1 121 ? 18.484 -10.117 -15.156 1 91.75 121 ALA B O 1
ATOM 2532 N N . THR B 1 122 ? 18.719 -10.414 -12.906 1 95.62 122 THR B N 1
ATOM 2533 C CA . THR B 1 122 ? 17.922 -11.641 -12.969 1 95.62 122 THR B CA 1
ATOM 2534 C C . THR B 1 122 ? 16.797 -11.609 -11.938 1 95.62 122 THR B C 1
ATOM 2536 O O . THR B 1 122 ? 17.031 -11.352 -10.758 1 95.62 122 THR B O 1
ATOM 2539 N N . LEU B 1 123 ? 15.609 -11.852 -12.422 1 95.56 123 LEU B N 1
ATOM 2540 C CA . LEU B 1 123 ? 14.414 -12.023 -11.594 1 95.56 123 LEU B CA 1
ATOM 2541 C C . LEU B 1 123 ? 14.242 -13.484 -11.188 1 95.56 123 LEU B C 1
ATOM 2543 O O . LEU B 1 123 ? 14.656 -14.383 -11.922 1 95.56 123 LEU B O 1
ATOM 2547 N N . ARG B 1 124 ? 13.719 -13.68 -10.086 1 95.62 124 ARG B N 1
ATOM 2548 C CA . ARG B 1 124 ? 13.398 -15.031 -9.633 1 95.62 124 ARG B CA 1
ATOM 2549 C C . ARG B 1 124 ? 11.914 -15.164 -9.297 1 95.62 124 ARG B C 1
ATOM 2551 O O . ARG B 1 124 ? 11.336 -14.281 -8.656 1 95.62 124 ARG B O 1
ATOM 2558 N N . VAL B 1 125 ? 11.266 -16.203 -9.812 1 96.25 125 VAL B N 1
ATOM 2559 C CA . VAL B 1 125 ? 9.891 -16.562 -9.477 1 96.25 125 VAL B CA 1
ATOM 2560 C C . VAL B 1 125 ? 9.852 -17.984 -8.938 1 96.25 125 VAL B C 1
ATOM 2562 O O . VAL B 1 125 ? 10.312 -18.922 -9.594 1 96.25 125 VAL B O 1
ATOM 2565 N N . PHE B 1 126 ? 9.273 -18.172 -7.75 1 95 126 PHE B N 1
ATOM 2566 C CA . PHE B 1 126 ? 9.289 -19.516 -7.168 1 95 126 PHE B CA 1
ATOM 2567 C C . PHE B 1 126 ? 8.141 -19.688 -6.191 1 95 126 PHE B C 1
ATOM 2569 O O . PHE B 1 126 ? 7.504 -18.719 -5.781 1 95 126 PHE B O 1
ATOM 2576 N N . LEU B 1 127 ? 7.812 -20.906 -5.945 1 92.81 127 LEU B N 1
ATOM 2577 C CA . LEU B 1 127 ? 6.906 -21.25 -4.855 1 92.81 127 LEU B CA 1
ATOM 2578 C C . LEU B 1 127 ? 7.656 -21.312 -3.529 1 92.81 127 LEU B C 1
ATOM 2580 O O . LEU B 1 127 ? 8.609 -22.094 -3.391 1 92.81 127 LEU B O 1
ATOM 2584 N N . ASN B 1 128 ? 7.215 -20.516 -2.58 1 87.94 128 ASN B N 1
ATOM 2585 C CA . ASN B 1 128 ? 7.918 -20.5 -1.3 1 87.94 128 ASN B CA 1
ATOM 2586 C C . ASN B 1 128 ? 7.395 -21.594 -0.372 1 87.94 128 ASN B C 1
ATOM 2588 O O . ASN B 1 128 ? 6.559 -22.406 -0.771 1 87.94 128 ASN B O 1
ATOM 2592 N N . GLY B 1 129 ? 7.965 -21.641 0.805 1 83.5 129 GLY B N 1
ATOM 2593 C CA . GLY B 1 129 ? 7.621 -22.688 1.752 1 83.5 129 GLY B CA 1
ATOM 2594 C C . GLY B 1 129 ? 6.16 -22.656 2.168 1 83.5 129 GLY B C 1
ATOM 2595 O O . GLY B 1 129 ? 5.621 -23.672 2.613 1 83.5 129 GLY B O 1
ATOM 2596 N N . GLU B 1 130 ? 5.461 -21.578 1.979 1 83.12 130 GLU B N 1
ATOM 2597 C CA . GLU B 1 130 ? 4.051 -21.406 2.326 1 83.12 130 GLU B CA 1
ATOM 2598 C C . GLU B 1 130 ? 3.15 -21.719 1.135 1 83.12 130 GLU B C 1
ATOM 2600 O O . GLU B 1 130 ? 1.928 -21.578 1.223 1 83.12 130 GLU B O 1
ATOM 2605 N N . GLY B 1 131 ? 3.785 -22.109 0.063 1 84.81 131 GLY B N 1
ATOM 2606 C CA . GLY B 1 131 ? 3.021 -22.422 -1.136 1 84.81 131 GLY B CA 1
ATOM 2607 C C . GLY B 1 131 ? 2.553 -21.188 -1.879 1 84.81 131 GLY B C 1
ATOM 2608 O O . GLY B 1 131 ? 1.579 -21.234 -2.633 1 84.81 131 GLY B O 1
ATOM 2609 N N . LEU B 1 132 ? 3.205 -20.094 -1.673 1 88.31 132 LEU B N 1
ATOM 2610 C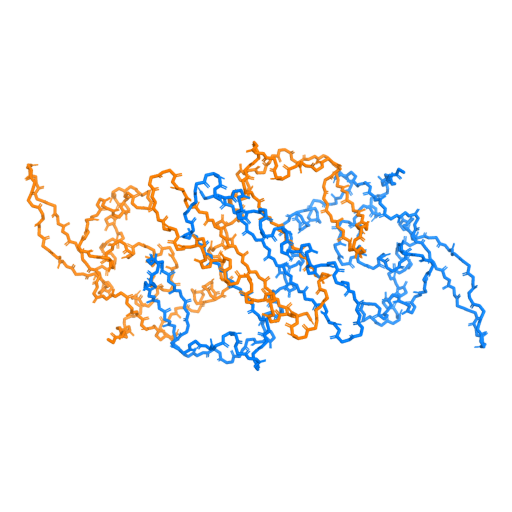 CA . LEU B 1 132 ? 2.873 -18.859 -2.357 1 88.31 132 LEU B CA 1
ATOM 2611 C C . LEU B 1 132 ? 3.875 -18.562 -3.469 1 88.31 132 LEU B C 1
ATOM 2613 O O . LEU B 1 132 ? 5.07 -18.812 -3.316 1 88.31 132 LEU B O 1
ATOM 2617 N N . LEU B 1 133 ? 3.354 -18.062 -4.543 1 92.12 133 LEU B N 1
ATOM 2618 C CA . LEU B 1 133 ? 4.238 -17.594 -5.605 1 92.12 133 LEU B CA 1
ATOM 2619 C C . LEU B 1 133 ? 4.914 -16.281 -5.219 1 92.12 133 LEU B C 1
ATOM 2621 O O . LEU B 1 133 ? 4.246 -15.344 -4.789 1 92.12 133 LEU B O 1
ATOM 2625 N N . GLU B 1 134 ? 6.199 -16.281 -5.328 1 92.62 134 GLU B N 1
ATOM 2626 C CA . GLU B 1 134 ? 6.965 -15.094 -4.949 1 92.62 134 GLU B CA 1
ATOM 2627 C C . GLU B 1 134 ? 7.84 -14.609 -6.102 1 92.62 134 GLU B C 1
ATOM 2629 O O . GLU B 1 134 ? 8.453 -15.414 -6.801 1 92.62 134 GLU B O 1
ATOM 2634 N N . TRP B 1 135 ? 7.805 -13.352 -6.328 1 93.81 135 TRP B N 1
ATOM 2635 C CA . TRP B 1 135 ? 8.742 -12.688 -7.23 1 93.81 135 TRP B CA 1
ATOM 2636 C C . TRP B 1 135 ? 9.836 -11.969 -6.445 1 93.81 135 TRP B C 1
ATOM 2638 O O . TRP B 1 135 ? 9.562 -11.328 -5.43 1 93.81 135 TRP B O 1
ATOM 2648 N N . GLY B 1 136 ? 11.023 -12.062 -6.84 1 90.69 136 GLY B N 1
ATOM 2649 C CA . GLY B 1 136 ? 12.156 -11.398 -6.215 1 90.69 136 GLY B CA 1
ATOM 2650 C C . GLY B 1 136 ? 13.383 -11.359 -7.105 1 90.69 136 GLY B C 1
ATOM 2651 O O . GLY B 1 136 ? 13.273 -11.391 -8.328 1 90.69 136 GLY B O 1
ATOM 2652 N N . GLU B 1 137 ? 14.523 -11.172 -6.488 1 89.62 137 GLU B N 1
ATOM 2653 C CA . GLU B 1 137 ? 15.805 -11.188 -7.18 1 89.62 137 GLU B CA 1
ATOM 2654 C C . GLU B 1 137 ? 16.547 -12.5 -6.938 1 89.62 137 GLU B C 1
ATOM 2656 O O . GLU B 1 137 ? 16.297 -13.188 -5.945 1 89.62 137 GLU B O 1
ATOM 2661 N N . GLU B 1 138 ? 17.312 -12.852 -7.934 1 88.31 138 GLU B N 1
ATOM 2662 C CA . GLU B 1 138 ? 18.141 -14.039 -7.754 1 88.31 138 GLU B CA 1
ATOM 2663 C C . GLU B 1 138 ? 18.953 -13.961 -6.461 1 88.31 138 GLU B C 1
ATOM 2665 O O . GLU B 1 138 ? 19 -14.93 -5.703 1 88.31 138 GLU B O 1
ATOM 2670 N N . GLU B 1 139 ? 19.5 -12.805 -6.277 1 81.44 139 GLU B N 1
ATOM 2671 C CA . GLU B 1 139 ? 20.203 -12.516 -5.027 1 81.44 139 GLU B CA 1
ATOM 2672 C C . GLU B 1 139 ? 19.438 -11.508 -4.184 1 81.44 139 GLU B C 1
ATOM 2674 O O . GLU B 1 139 ? 19.484 -10.305 -4.449 1 81.44 139 GLU B O 1
ATOM 2679 N N . GLU B 1 140 ? 18.641 -12.047 -3.301 1 75.81 140 GLU B N 1
ATOM 2680 C CA . GLU B 1 140 ? 17.859 -11.141 -2.463 1 75.81 140 GLU B CA 1
ATOM 2681 C C . GLU B 1 140 ? 18.703 -10.594 -1.315 1 75.81 140 GLU B C 1
ATOM 2683 O O . GLU B 1 140 ? 19.359 -11.352 -0.599 1 75.81 140 GLU B O 1
ATOM 2688 N N . PRO B 1 141 ? 18.734 -9.367 -1.34 1 73.88 141 PRO B N 1
ATOM 2689 C CA . PRO B 1 141 ? 19.422 -8.836 -0.162 1 73.88 141 PRO B CA 1
ATOM 2690 C C . PRO B 1 141 ? 18.719 -9.188 1.145 1 73.88 141 PRO B C 1
ATOM 2692 O O . PRO B 1 141 ? 17.516 -9.484 1.141 1 73.88 141 PRO B O 1
ATOM 2695 N N . ASP B 1 142 ? 19.469 -9.258 2.154 1 83.06 142 ASP B N 1
ATOM 2696 C CA . ASP B 1 142 ? 18.859 -9.375 3.48 1 83.06 142 ASP B CA 1
ATOM 2697 C C . ASP B 1 142 ? 18.219 -8.062 3.914 1 83.06 142 ASP B C 1
ATOM 2699 O O . ASP B 1 142 ? 18.906 -7.168 4.414 1 83.06 142 ASP B O 1
ATOM 2703 N N . LEU B 1 143 ? 17.016 -8.031 3.758 1 82.31 143 LEU B N 1
ATOM 2704 C CA . LEU B 1 143 ? 16.266 -6.809 4.062 1 82.31 143 LEU B CA 1
ATOM 2705 C C . LEU B 1 143 ? 16.406 -6.438 5.535 1 82.31 143 LEU B C 1
ATOM 2707 O O . LEU B 1 143 ? 16.312 -5.266 5.898 1 82.31 143 LEU B O 1
ATOM 2711 N N . LEU B 1 144 ? 16.703 -7.465 6.324 1 88.62 144 LEU B N 1
ATOM 2712 C CA . LEU B 1 144 ? 16.703 -7.227 7.762 1 88.62 144 LEU B CA 1
ATOM 2713 C C . LEU B 1 144 ? 18.125 -6.922 8.258 1 88.62 144 LEU B C 1
ATOM 2715 O O . LEU B 1 144 ? 18.312 -6.629 9.438 1 88.62 144 LEU B O 1
ATOM 2719 N N . ALA B 1 145 ? 18.984 -6.934 7.266 1 88.81 145 ALA B N 1
ATOM 2720 C CA . ALA B 1 145 ? 20.344 -6.578 7.637 1 88.81 145 ALA B CA 1
ATOM 2721 C C . ALA B 1 145 ? 20.422 -5.152 8.18 1 88.81 145 ALA B C 1
ATOM 2723 O O . ALA B 1 145 ? 19.734 -4.262 7.676 1 88.81 145 ALA B O 1
ATOM 2724 N N . GLU B 1 146 ? 21.25 -4.949 9.102 1 86.69 146 GLU B N 1
ATOM 2725 C CA . GLU B 1 146 ? 21.328 -3.664 9.797 1 86.69 146 GLU B CA 1
ATOM 2726 C C . GLU B 1 146 ? 21.797 -2.561 8.844 1 86.69 146 GLU B C 1
ATOM 2728 O O . GLU B 1 146 ? 21.453 -1.392 9.023 1 86.69 146 GLU B O 1
ATOM 2733 N N . ASP B 1 147 ? 22.578 -2.93 7.855 1 83.94 147 ASP B N 1
ATOM 2734 C CA . ASP B 1 147 ? 23.141 -1.922 6.965 1 83.94 147 ASP B CA 1
ATOM 2735 C C . ASP B 1 147 ? 22.188 -1.615 5.809 1 83.94 147 ASP B C 1
ATOM 2737 O O . ASP B 1 147 ? 22.453 -0.731 4.996 1 83.94 147 ASP B O 1
ATOM 2741 N N . HIS B 1 148 ? 21.109 -2.303 5.805 1 86.62 148 HIS B N 1
ATOM 2742 C CA . HIS B 1 148 ? 20.078 -2.027 4.816 1 86.62 148 HIS B CA 1
ATOM 2743 C C . HIS B 1 148 ? 19 -1.123 5.391 1 86.62 148 HIS B C 1
ATOM 2745 O O . HIS B 1 148 ? 18.594 -1.284 6.547 1 86.62 148 HIS B O 1
ATOM 2751 N N . PRO B 1 149 ? 18.594 -0.157 4.609 1 88.38 149 PRO B N 1
ATOM 2752 C CA . PRO B 1 149 ? 17.531 0.709 5.121 1 88.38 149 PRO B CA 1
ATOM 2753 C C . PRO B 1 149 ? 16.266 -0.064 5.484 1 88.38 149 PRO B C 1
ATOM 2755 O O . PRO B 1 149 ? 16.047 -1.16 4.969 1 88.38 149 PRO B O 1
ATOM 2758 N N . ALA B 1 150 ? 15.562 0.465 6.434 1 93.38 150 ALA B N 1
ATOM 2759 C CA . ALA B 1 150 ? 14.289 -0.151 6.809 1 93.38 150 ALA B CA 1
ATOM 2760 C C . ALA B 1 150 ? 13.227 0.081 5.742 1 93.38 150 ALA B C 1
ATOM 2762 O O . ALA B 1 150 ? 12.344 0.923 5.91 1 93.38 150 ALA B O 1
ATOM 2763 N N . LEU B 1 151 ? 13.32 -0.636 4.664 1 93.75 151 LEU B N 1
ATOM 2764 C CA . LEU B 1 151 ? 12.406 -0.572 3.529 1 93.75 151 LEU B CA 1
ATOM 2765 C C . LEU B 1 151 ? 11.555 -1.835 3.445 1 93.75 151 LEU B C 1
ATOM 2767 O O . LEU B 1 151 ? 12.039 -2.934 3.732 1 93.75 151 LEU B O 1
ATOM 2771 N N . LEU B 1 152 ? 10.398 -1.668 3.168 1 95.19 152 LEU B N 1
ATOM 2772 C CA . LEU B 1 152 ? 9.484 -2.785 2.939 1 95.19 152 LEU B CA 1
ATOM 2773 C C . LEU B 1 152 ? 8.414 -2.414 1.916 1 95.19 152 LEU B C 1
ATOM 2775 O O . LEU B 1 152 ? 7.793 -1.354 2.018 1 95.19 152 LEU B O 1
ATOM 2779 N N . ASN B 1 153 ? 8.273 -3.117 0.904 1 94.5 153 ASN B N 1
ATOM 2780 C CA . ASN B 1 153 ? 7.199 -3.029 -0.082 1 94.5 153 ASN B CA 1
ATOM 2781 C C . ASN B 1 153 ? 6.648 -4.406 -0.436 1 94.5 153 ASN B C 1
ATOM 2783 O O . ASN B 1 153 ? 6.875 -4.906 -1.54 1 94.5 153 ASN B O 1
ATOM 2787 N N . LEU B 1 154 ? 5.922 -4.957 0.462 1 95.25 154 LEU B N 1
ATOM 2788 C CA . LEU B 1 154 ? 5.43 -6.324 0.335 1 95.25 154 LEU B CA 1
ATOM 2789 C C . LEU B 1 154 ? 3.965 -6.336 -0.092 1 95.25 154 LEU B C 1
ATOM 2791 O O . LEU B 1 154 ? 3.113 -5.75 0.579 1 95.25 154 LEU B O 1
ATOM 2795 N N . TRP B 1 155 ? 3.701 -6.938 -1.197 1 96.12 155 TRP B N 1
ATOM 2796 C CA . TRP B 1 155 ? 2.348 -7.191 -1.681 1 96.12 155 TRP B CA 1
ATOM 2797 C C . TRP B 1 155 ? 2.066 -8.688 -1.75 1 96.12 155 TRP B C 1
ATOM 2799 O O . TRP B 1 155 ? 2.885 -9.453 -2.262 1 96.12 155 TRP B O 1
ATOM 2809 N N . SER B 1 156 ? 0.951 -9.117 -1.207 1 94.88 156 SER B N 1
ATOM 2810 C CA . SER B 1 156 ? 0.564 -10.523 -1.294 1 94.88 156 SER B CA 1
ATOM 2811 C C . SER B 1 156 ? -0.942 -10.664 -1.477 1 94.88 156 SER B C 1
ATOM 2813 O O . SER B 1 156 ? -1.725 -10.07 -0.734 1 94.88 156 SER B O 1
ATOM 2815 N N . ALA B 1 157 ? -1.324 -11.469 -2.424 1 93.25 157 ALA B N 1
ATOM 2816 C CA . ALA B 1 157 ? -2.734 -11.789 -2.631 1 93.25 157 ALA B CA 1
ATOM 2817 C C . ALA B 1 157 ? -3.053 -13.203 -2.148 1 93.25 157 ALA B C 1
ATOM 2819 O O . ALA B 1 157 ? -4.137 -13.727 -2.414 1 93.25 157 ALA B O 1
ATOM 2820 N N . GLY B 1 158 ? -2.135 -13.805 -1.498 1 90.69 158 GLY B N 1
ATOM 2821 C CA . GLY B 1 158 ? -2.279 -15.203 -1.144 1 90.69 158 GLY B CA 1
ATOM 2822 C C . GLY B 1 158 ? -2.402 -15.438 0.351 1 90.69 158 GLY B C 1
ATOM 2823 O O . GLY B 1 158 ? -1.951 -16.453 0.866 1 90.69 158 GLY B O 1
ATOM 2824 N N . VAL B 1 159 ? -2.93 -14.477 1.043 1 95.12 159 VAL B N 1
ATOM 2825 C CA . VAL B 1 159 ? -3.16 -14.648 2.473 1 95.12 159 VAL B CA 1
ATOM 2826 C C . VAL B 1 159 ? -4.59 -15.133 2.713 1 95.12 159 VAL B C 1
ATOM 2828 O O . VAL B 1 159 ? -5.543 -14.375 2.531 1 95.12 159 VAL B O 1
ATOM 2831 N N . TYR B 1 160 ? -4.734 -16.375 3.135 1 95.38 160 TYR B N 1
ATOM 2832 C CA . TYR B 1 160 ? -6.051 -16.969 3.338 1 95.38 160 TYR B CA 1
ATOM 2833 C C . TYR B 1 160 ? -6.484 -16.859 4.793 1 95.38 160 TYR B C 1
ATOM 2835 O O . TYR B 1 160 ? -5.816 -17.375 5.688 1 95.38 160 TYR B O 1
ATOM 2843 N N . LEU B 1 161 ? -7.629 -16.234 4.977 1 97.56 161 LEU B N 1
ATOM 2844 C CA . LEU B 1 161 ? -8.07 -15.93 6.332 1 97.56 161 LEU B CA 1
ATOM 2845 C C . LEU B 1 161 ? -9.555 -16.234 6.5 1 97.56 161 LEU B C 1
ATOM 2847 O O . LEU B 1 161 ? -10.352 -15.992 5.59 1 97.56 161 LEU B O 1
ATOM 2851 N N . SER B 1 162 ? -9.867 -16.781 7.699 1 96.56 162 SER B N 1
ATOM 2852 C CA . SER B 1 162 ? -11.266 -16.734 8.125 1 96.56 162 SER B CA 1
ATOM 2853 C C . SER B 1 162 ? -11.672 -15.312 8.516 1 96.56 162 SER B C 1
ATOM 2855 O O . SER B 1 162 ? -10.82 -14.438 8.688 1 96.56 162 SER B O 1
ATOM 2857 N N . PRO B 1 163 ? -13.023 -15.031 8.609 1 95.25 163 PRO B N 1
ATOM 2858 C CA . PRO B 1 163 ? -13.445 -13.695 9.047 1 95.25 163 PRO B CA 1
ATOM 2859 C C . PRO B 1 163 ? -12.828 -13.289 10.375 1 95.25 163 PRO B C 1
ATOM 2861 O O . PRO B 1 163 ? -12.414 -12.141 10.539 1 95.25 163 PRO B O 1
ATOM 2864 N N . GLN B 1 164 ? -12.727 -14.242 11.242 1 95.88 164 GLN B N 1
ATOM 2865 C CA . GLN B 1 164 ? -12.164 -13.953 12.555 1 95.88 164 GLN B CA 1
ATOM 2866 C C . GLN B 1 164 ? -10.672 -13.656 12.461 1 95.88 164 GLN B C 1
ATOM 2868 O O . GLN B 1 164 ? -10.172 -12.734 13.102 1 95.88 164 GLN B O 1
ATOM 2873 N N . GLU B 1 165 ? -10.023 -14.422 11.648 1 97.56 165 GLU B N 1
ATOM 2874 C CA . GLU B 1 165 ? -8.586 -14.227 11.461 1 97.56 165 GLU B CA 1
ATOM 2875 C C . GLU B 1 165 ? -8.305 -12.898 10.766 1 97.56 165 GLU B C 1
ATOM 2877 O O . GLU B 1 165 ? -7.34 -12.203 11.102 1 97.56 165 GLU B O 1
ATOM 2882 N N . ALA B 1 166 ? -9.117 -12.547 9.828 1 97.75 166 ALA B N 1
ATOM 2883 C CA . ALA B 1 166 ? -8.977 -11.281 9.117 1 97.75 166 ALA B CA 1
ATOM 2884 C C . ALA B 1 166 ? -9.141 -10.102 10.062 1 97.75 166 ALA B C 1
ATOM 2886 O O . ALA B 1 166 ? -8.367 -9.141 10.008 1 97.75 166 ALA B O 1
ATOM 2887 N N . LYS B 1 167 ? -10.086 -10.172 10.922 1 97.31 167 LYS B N 1
ATOM 2888 C CA . LYS B 1 167 ? -10.297 -9.117 11.906 1 97.31 167 LYS B CA 1
ATOM 2889 C C . LYS B 1 167 ? -9.133 -9.039 12.891 1 97.31 167 LYS B C 1
ATOM 2891 O O . LYS B 1 167 ? -8.75 -7.949 13.32 1 97.31 167 LYS B O 1
ATOM 2896 N N . ALA B 1 168 ? -8.656 -10.188 13.25 1 97.94 168 ALA B N 1
ATOM 2897 C CA . ALA B 1 168 ? -7.5 -10.219 14.141 1 97.94 168 ALA B CA 1
ATOM 2898 C C . ALA B 1 168 ? -6.293 -9.539 13.492 1 97.94 168 ALA B C 1
ATOM 2900 O O . ALA B 1 168 ? -5.613 -8.734 14.133 1 97.94 168 ALA B O 1
ATOM 2901 N N . LEU B 1 169 ? -6.051 -9.852 12.227 1 98.31 169 LEU B N 1
ATOM 2902 C CA . LEU B 1 169 ? -4.957 -9.203 11.508 1 98.31 169 LEU B CA 1
ATOM 2903 C C . LEU B 1 169 ? -5.176 -7.699 11.414 1 98.31 169 LEU B C 1
ATOM 2905 O O . LEU B 1 169 ? -4.25 -6.918 11.641 1 98.31 169 LEU B O 1
ATOM 2909 N N . GLN B 1 170 ? -6.375 -7.297 11.094 1 97.81 170 GLN B N 1
ATOM 2910 C CA . GLN B 1 170 ? -6.738 -5.883 11.039 1 97.81 170 GLN B CA 1
ATOM 2911 C C . GLN B 1 170 ? -6.395 -5.176 12.344 1 97.81 170 GLN B C 1
ATOM 2913 O O . GLN B 1 170 ? -5.754 -4.125 12.336 1 97.81 170 GLN B O 1
ATOM 2918 N N . ARG B 1 171 ? -6.766 -5.789 13.484 1 97.44 171 ARG B N 1
ATOM 2919 C CA . ARG B 1 171 ? -6.52 -5.223 14.812 1 97.44 171 ARG B CA 1
ATOM 2920 C C . ARG B 1 171 ? -5.023 -5.141 15.102 1 97.44 171 ARG B C 1
ATOM 2922 O O . ARG B 1 171 ? -4.543 -4.133 15.625 1 97.44 171 ARG B O 1
ATOM 2929 N N . GLU B 1 172 ? -4.355 -6.16 14.727 1 98.44 172 GLU B N 1
ATOM 2930 C CA . GLU B 1 172 ? -2.928 -6.203 15.023 1 98.44 172 GLU B CA 1
ATOM 2931 C C . GLU B 1 172 ? -2.164 -5.172 14.188 1 98.44 172 GLU B C 1
ATOM 2933 O O . GLU B 1 172 ? -1.233 -4.535 14.688 1 98.44 172 GLU B O 1
ATOM 2938 N N . LEU B 1 173 ? -2.541 -5.008 12.945 1 98.44 173 LEU B N 1
ATOM 2939 C CA . LEU B 1 173 ? -1.913 -4.004 12.094 1 98.44 173 LEU B CA 1
ATOM 2940 C C . LEU B 1 173 ? -2.15 -2.6 12.641 1 98.44 173 LEU B C 1
ATOM 2942 O O . LEU B 1 173 ? -1.218 -1.8 12.734 1 98.44 173 LEU B O 1
ATOM 2946 N N . LEU B 1 174 ? -3.371 -2.332 13.062 1 96 174 LEU B N 1
ATOM 2947 C CA . LEU B 1 174 ? -3.709 -1.024 13.617 1 96 174 LEU B CA 1
ATOM 2948 C C . LEU B 1 174 ? -2.965 -0.774 14.922 1 96 174 LEU B C 1
ATOM 2950 O O . LEU B 1 174 ? -2.459 0.327 15.156 1 96 174 LEU B O 1
ATOM 2954 N N . ALA B 1 175 ? -2.912 -1.808 15.75 1 97 175 ALA B N 1
ATOM 2955 C CA . ALA B 1 175 ? -2.215 -1.686 17.031 1 97 175 ALA B CA 1
ATOM 2956 C C . ALA B 1 175 ? -0.731 -1.396 16.812 1 97 175 ALA B C 1
ATOM 2958 O O . ALA B 1 175 ? -0.144 -0.579 17.531 1 97 175 ALA B O 1
ATOM 2959 N N . LEU B 1 176 ? -0.175 -2.094 15.891 1 98.06 176 LEU B N 1
ATOM 2960 C CA . LEU B 1 176 ? 1.229 -1.873 15.562 1 98.06 176 LEU B CA 1
ATOM 2961 C C . LEU B 1 176 ? 1.463 -0.439 15.102 1 98.06 176 LEU B C 1
ATOM 2963 O O . LEU B 1 176 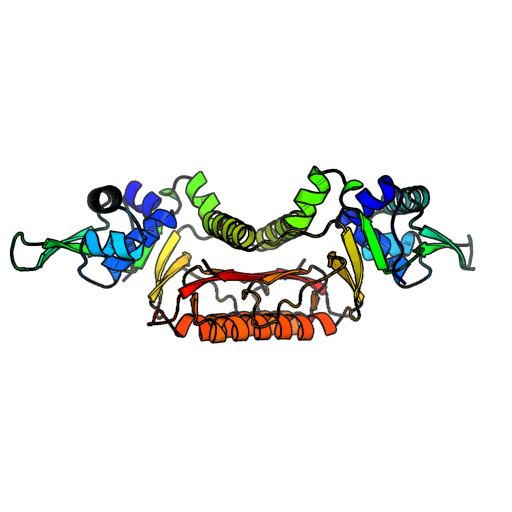? 2.402 0.219 15.555 1 98.06 176 LEU B O 1
ATOM 2967 N N . TYR B 1 177 ? 0.64 0.08 14.227 1 96.44 177 TYR B N 1
ATOM 2968 C CA . TYR B 1 177 ? 0.744 1.456 13.758 1 96.44 177 TYR B CA 1
ATOM 2969 C C . TYR B 1 177 ? 0.676 2.438 14.922 1 96.44 177 TYR B C 1
ATOM 2971 O O . TYR B 1 177 ? 1.525 3.324 15.039 1 96.44 177 TYR B O 1
ATOM 2979 N N . HIS B 1 178 ? -0.323 2.246 15.797 1 94.81 178 HIS B N 1
ATOM 2980 C CA . HIS B 1 178 ? -0.527 3.186 16.891 1 94.81 178 HIS B CA 1
ATOM 2981 C C . HIS B 1 178 ? 0.667 3.193 17.844 1 94.81 178 HIS B C 1
ATOM 2983 O O . HIS B 1 178 ? 1.068 4.25 18.328 1 94.81 178 HIS B O 1
ATOM 2989 N N . ARG B 1 179 ? 1.202 2.08 18.047 1 96.75 179 ARG B N 1
ATOM 2990 C CA . ARG B 1 179 ? 2.352 1.966 18.938 1 96.75 179 ARG B CA 1
ATOM 2991 C C . ARG B 1 179 ? 3.523 2.801 18.438 1 96.75 179 ARG B C 1
ATOM 2993 O O . ARG B 1 179 ? 4.129 3.557 19.203 1 96.75 179 ARG B O 1
ATOM 3000 N N . TYR B 1 180 ? 3.791 2.754 17.188 1 97.38 180 TYR B N 1
ATOM 3001 C CA . TYR B 1 180 ? 4.957 3.445 16.656 1 97.38 180 TYR B CA 1
ATOM 3002 C C . TYR B 1 180 ? 4.633 4.902 16.344 1 97.38 180 TYR B C 1
ATOM 3004 O O . TYR B 1 180 ? 5.496 5.777 16.469 1 97.38 180 TYR B O 1
ATOM 3012 N N . ALA B 1 181 ? 3.428 5.18 15.938 1 94.69 181 ALA B N 1
ATOM 3013 C CA . ALA B 1 181 ? 3.008 6.559 15.703 1 94.69 181 ALA B CA 1
ATOM 3014 C C . ALA B 1 181 ? 3.072 7.383 16.984 1 94.69 181 ALA B C 1
ATOM 3016 O O . ALA B 1 181 ? 3.352 8.578 16.938 1 94.69 181 ALA B O 1
ATOM 3017 N N . ALA B 1 182 ? 2.896 6.742 18.094 1 93.25 182 ALA B N 1
ATOM 3018 C CA . ALA B 1 182 ? 2.834 7.414 19.391 1 93.25 182 ALA B CA 1
ATOM 3019 C C . ALA B 1 182 ? 4.215 7.895 19.828 1 93.25 182 ALA B C 1
ATOM 3021 O O . ALA B 1 182 ? 4.332 8.742 20.719 1 93.25 182 ALA B O 1
ATOM 3022 N N . LEU B 1 183 ? 5.211 7.41 19.25 1 93.44 183 LEU B N 1
ATOM 3023 C CA . LEU B 1 183 ? 6.566 7.801 19.625 1 93.44 183 LEU B CA 1
ATOM 3024 C C . LEU B 1 183 ? 6.801 9.281 19.344 1 93.44 183 LEU B C 1
ATOM 3026 O O . LEU B 1 183 ? 7.52 9.953 20.094 1 93.44 183 LEU B O 1
ATOM 3030 N N . GLY B 1 184 ? 6.223 9.773 18.266 1 88.69 184 GLY B N 1
ATOM 3031 C CA . GLY B 1 184 ? 6.309 11.188 17.938 1 88.69 184 GLY B CA 1
ATOM 3032 C C . GLY B 1 184 ? 7.707 11.633 17.547 1 88.69 184 GLY B C 1
ATOM 3033 O O . GLY B 1 184 ? 8.641 10.82 17.547 1 88.69 184 GLY B O 1
ATOM 3034 N N . PRO B 1 185 ? 7.816 12.883 17.188 1 87.44 185 PRO B N 1
ATOM 3035 C CA . PRO B 1 185 ? 9.125 13.422 16.781 1 87.44 185 PRO B CA 1
ATOM 3036 C C . PRO B 1 185 ? 10.055 13.641 17.969 1 87.44 185 PRO B C 1
ATOM 3038 O O . PRO B 1 185 ? 9.609 14.023 19.062 1 87.44 185 PRO B O 1
ATOM 3041 N N . SER B 1 186 ? 11.258 13.281 17.891 1 89.75 186 SER B N 1
ATOM 3042 C CA . SER B 1 186 ? 12.328 13.516 18.844 1 89.75 186 SER B CA 1
ATOM 3043 C C . SER B 1 186 ? 13.688 13.523 18.156 1 89.75 186 SER B C 1
ATOM 3045 O O . SER B 1 186 ? 13.797 13.219 16.969 1 89.75 186 SER B O 1
ATOM 3047 N N . GLU B 1 187 ? 14.633 14.055 18.953 1 92.06 187 GLU B N 1
ATOM 3048 C CA . GLU B 1 187 ? 15.992 14.039 18.422 1 92.06 187 GLU B CA 1
ATOM 3049 C C . GLU B 1 187 ? 16.422 12.625 18.031 1 92.06 187 GLU B C 1
ATOM 3051 O O . GLU B 1 187 ? 16.203 11.68 18.797 1 92.06 187 GLU B O 1
ATOM 3056 N N . GLY B 1 188 ? 16.938 12.461 16.844 1 93.94 188 GLY B N 1
ATOM 3057 C CA . GLY B 1 188 ? 17.406 11.164 16.375 1 93.94 188 GLY B CA 1
ATOM 3058 C C . GLY B 1 188 ? 16.375 10.398 15.578 1 93.94 188 GLY B C 1
ATOM 3059 O O . GLY B 1 188 ? 16.656 9.352 15.008 1 93.94 188 GLY B O 1
ATOM 3060 N N . ARG B 1 189 ? 15.172 10.914 15.633 1 95.75 189 ARG B N 1
ATOM 3061 C CA . ARG B 1 189 ? 14.109 10.273 14.875 1 95.75 189 ARG B CA 1
ATOM 3062 C C . ARG B 1 189 ? 13.828 11.039 13.586 1 95.75 189 ARG B C 1
ATOM 3064 O O . ARG B 1 189 ? 13.875 12.273 13.562 1 95.75 189 ARG B O 1
ATOM 3071 N N . SER B 1 190 ? 13.555 10.312 12.539 1 94.69 190 SER B N 1
ATOM 3072 C CA . SER B 1 190 ? 13.211 10.891 11.242 1 94.69 190 SER B CA 1
ATOM 3073 C C . SER B 1 190 ? 11.898 10.328 10.719 1 94.69 190 SER B C 1
ATOM 3075 O O . SER B 1 190 ? 11.484 9.227 11.094 1 94.69 190 SER B O 1
ATOM 3077 N N . PRO B 1 191 ? 11.203 11.086 9.906 1 94 191 PRO B N 1
ATOM 3078 C CA . PRO B 1 191 ? 9.891 10.648 9.414 1 94 191 PRO B CA 1
ATOM 3079 C C . PRO B 1 191 ? 9.992 9.461 8.453 1 94 191 PRO B C 1
ATOM 3081 O O . PRO B 1 191 ? 10.93 9.391 7.648 1 94 191 PRO B O 1
ATOM 3084 N N . HIS B 1 192 ? 9.062 8.555 8.578 1 96.94 192 HIS B N 1
ATOM 3085 C CA . HIS B 1 192 ? 8.891 7.395 7.711 1 96.94 192 HIS B CA 1
ATOM 3086 C C . HIS B 1 192 ? 7.469 7.324 7.168 1 96.94 192 HIS B C 1
ATOM 3088 O O . HIS B 1 192 ? 6.52 7.742 7.84 1 96.94 192 HIS B O 1
ATOM 3094 N N . LEU B 1 193 ? 7.371 6.91 5.945 1 97.25 193 LEU B N 1
ATOM 3095 C CA . LEU B 1 193 ? 6.066 6.629 5.359 1 97.25 193 LEU B CA 1
ATOM 3096 C C . LEU B 1 193 ? 5.676 5.172 5.582 1 97.25 193 LEU B C 1
ATOM 3098 O O . LEU B 1 193 ? 6.492 4.27 5.398 1 97.25 193 LEU B O 1
ATOM 3102 N N . VAL B 1 194 ? 4.484 4.953 6.082 1 98.06 194 VAL B N 1
ATOM 3103 C CA . VAL B 1 194 ? 3.945 3.623 6.336 1 98.06 194 VAL B CA 1
ATOM 3104 C C . VAL B 1 194 ? 2.633 3.443 5.578 1 98.06 194 VAL B C 1
ATOM 3106 O O . VAL B 1 194 ? 1.797 4.352 5.547 1 98.06 194 VAL B O 1
ATOM 3109 N N . HIS B 1 195 ? 2.48 2.342 4.918 1 98.44 195 HIS B N 1
ATOM 3110 C CA . HIS B 1 195 ? 1.196 1.927 4.363 1 98.44 195 HIS B CA 1
ATOM 3111 C C . HIS B 1 195 ? 0.806 0.538 4.859 1 98.44 195 HIS B C 1
ATOM 3113 O O . HIS B 1 195 ? 1.594 -0.405 4.762 1 98.44 195 HIS B O 1
ATOM 3119 N N . LEU B 1 196 ? -0.358 0.418 5.438 1 98.44 196 LEU B N 1
ATOM 3120 C CA . LEU B 1 196 ? -0.968 -0.847 5.832 1 98.44 196 LEU B CA 1
ATOM 3121 C C . LEU B 1 196 ? -2.264 -1.087 5.066 1 98.44 196 LEU B C 1
ATOM 3123 O O . LEU B 1 196 ? -3.236 -0.348 5.238 1 98.44 196 LEU B O 1
ATOM 3127 N N . GLY B 1 197 ? -2.234 -2.074 4.246 1 98.06 197 GLY B N 1
ATOM 3128 C CA . GLY B 1 197 ? -3.379 -2.418 3.418 1 98.06 197 GLY B CA 1
ATOM 3129 C C . GLY B 1 197 ? -3.9 -3.818 3.674 1 98.06 197 GLY B C 1
ATOM 3130 O O . GLY B 1 197 ? -3.119 -4.758 3.826 1 98.06 197 GLY B O 1
ATOM 3131 N N . LEU B 1 198 ? -5.145 -3.957 3.768 1 97.88 198 LEU B N 1
ATOM 3132 C CA . LEU B 1 198 ? -5.836 -5.23 3.928 1 97.88 198 LEU B CA 1
ATOM 3133 C C . LEU B 1 198 ? -7.207 -5.195 3.26 1 97.88 198 LEU B C 1
ATOM 3135 O O . LEU B 1 198 ? -7.984 -4.266 3.477 1 97.88 198 LEU B O 1
ATOM 3139 N N . A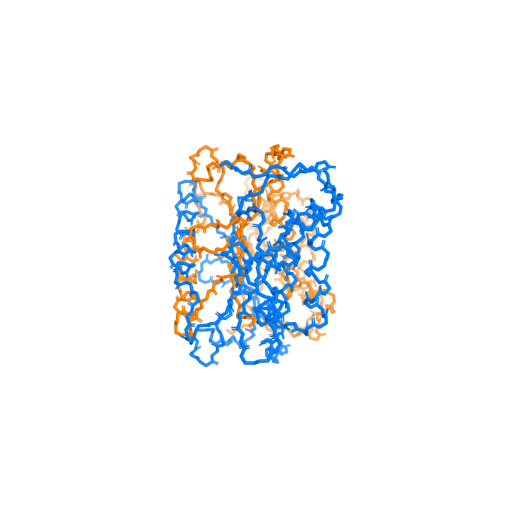LA B 1 199 ? -7.512 -6.16 2.416 1 96.69 199 ALA B N 1
ATOM 3140 C CA . ALA B 1 199 ? -8.828 -6.223 1.792 1 96.69 199 ALA B CA 1
ATOM 3141 C C . ALA B 1 199 ? -9.172 -7.648 1.372 1 96.69 199 ALA B C 1
ATOM 3143 O O . ALA B 1 199 ? -8.312 -8.375 0.857 1 96.69 199 ALA B O 1
ATOM 3144 N N . PRO B 1 200 ? -10.352 -8.055 1.652 1 93.88 200 PRO B N 1
ATOM 3145 C CA . PRO B 1 200 ? -10.781 -9.336 1.094 1 93.88 200 PRO B CA 1
ATOM 3146 C C . PRO B 1 200 ? -10.891 -9.312 -0.43 1 93.88 200 PRO B C 1
ATOM 3148 O O . PRO B 1 200 ? -11.305 -8.305 -1.007 1 93.88 200 PRO B O 1
ATOM 3151 N N . LEU B 1 201 ? -10.445 -10.336 -1.062 1 89.88 201 LEU B N 1
ATOM 3152 C CA . LEU B 1 201 ? -10.5 -10.406 -2.518 1 89.88 201 LEU B CA 1
ATOM 3153 C C . LEU B 1 201 ? -11.789 -11.078 -2.982 1 89.88 201 LEU B C 1
ATOM 3155 O O . LEU B 1 201 ? -12.344 -11.922 -2.271 1 89.88 201 LEU B O 1
#

Foldseek 3Di:
DAAEADFLLLLAQCLAPVNVVLQVVQQVHKDFLVRSCVVVVHDSVVSVVSVVSCVVSVQKDWDDWDDDDDDITTIIHGPHNGYHHDPVSYPPVSNVCSVVVVVLVVVLVVVCVVQDDDADPDWDWDQDPVRAIDIDHPDDDDCPDPPHPVDDDDDDPPDDDDPVRLVVVVVVVVVVCCVVVVVDDDPPDDDDRDDDDDDDD/DAAEADFLLLLAQCLAPVNVVLQVVQQVHKDFLVRSCVVVVHDSVVSVVSVVSCVVSVQKDWDDWDDDDDDITTIIHGPHNGYHHDPVSYPPVSNVCSVVVVVLVVVLVVVCVVQDPDADPDKDWDQDPVRAIDIDHPDDDDCPDPPHPVDDDDDDPPDDDDPVRLVVVVVVVVVVVCVVVVVDDDPPDDDDRDDDDDDDD

Solvent-accessible surface area (backbone atoms only — not comparable to full-atom values): 21632 Å² total; per-residue (Å²): 133,68,45,71,57,83,47,47,62,36,29,41,39,59,50,30,67,80,49,35,58,65,45,48,65,20,44,78,37,71,31,37,52,65,54,46,10,64,76,70,71,45,54,63,67,60,27,43,50,52,51,52,53,36,38,76,37,60,48,36,40,83,58,52,71,47,87,48,99,72,77,63,42,63,23,28,22,35,75,55,48,32,37,35,31,48,47,88,46,30,54,65,70,51,48,51,37,50,78,64,42,43,70,57,51,51,52,48,53,54,35,49,58,71,64,58,58,88,72,72,66,35,36,24,42,29,58,46,98,63,70,41,81,42,81,50,45,69,76,63,72,62,60,80,38,85,90,39,68,50,58,40,81,47,76,42,67,68,32,22,32,32,74,67,53,37,43,48,50,50,50,50,53,51,51,54,48,51,60,47,34,60,63,31,82,47,93,77,35,45,44,22,35,38,34,45,35,33,31,59,106,131,66,44,71,56,82,46,47,62,36,30,39,40,59,52,30,68,78,50,35,57,66,45,48,63,20,46,80,35,73,31,36,51,64,53,46,9,64,74,69,69,45,55,63,67,59,27,42,50,51,50,51,52,35,39,76,40,60,48,36,40,82,60,53,71,48,86,49,99,70,77,63,42,63,23,26,21,34,76,54,52,34,35,35,30,47,47,86,45,30,54,66,69,51,49,52,36,48,77,63,41,43,70,58,51,51,52,48,54,53,36,48,59,74,64,57,60,87,73,72,66,34,35,24,43,31,59,45,98,62,70,41,81,42,80,50,46,70,77,64,75,61,60,81,38,86,89,40,67,50,58,41,81,47,74,43,67,68,32,23,33,33,74,66,53,36,42,50,50,49,51,50,54,52,50,54,49,51,60,47,33,60,62,32,82,48,93,77,34,45,44,22,34,39,34,46,34,32,31,59,106

InterPro domains:
  IPR036388 Winged helix-like DNA-binding domain superfamily [G3DSA:1.10.10.10] (3-86)
  IPR036390 Winged helix DNA-binding domain superfamily [SSF46785] (13-114)

Sequence (402 aa):
MPHRVQDPLAARLLADPEWAVALKPFMKGPASVKDLAQAQGLGLKKAHYRVVRLLQAGLLRPAGLKRRAGRAVRLYEAIDRDFLIPKALVPPRVLEALEGAQSWQKDFAQALARWERQKGATLRVFLNGEGLLEWGEEEEPDLLAEDHPALLNLWSAGVYLSPQEAKALQRELLALYHRYAALGPSEGRSPHLVHLGLAPLMPHRVQDPLAARLLADPEWAVALKPFMKGPASVKDLAQAQGLGLKKAHYRVVRLLQAGLLRPAGLKRRAGRAVRLYEAIDRDFLIPKALVPPRVLEALEGAQSWQKDFAQALARWERQKGATLRVFLNGEGLLEWGEEEEPDLLAEDHPALLNLWSAGVYLSPQEAKALQRELLALYHRYAALGPSEGRSPHLVHLGLAPL

Secondary structure (DSSP, 8-state):
-PEEP--HHHHHHHHSHHHHHHHHHHHSS-B-HHHHHHHHT--HHHHHHHHHHHHHTTSEEEEEEE--SSSPEEEEEES-SEEEEEGGGS-HHHHHHHHTTHHHHHHHHHHHHHH-----SEEEEEE-TTS-EEEEESS---TTSTTS---EEEEEEEEEE-HHHHHHHHHHHHHHHHHHHTT---TT-EEEEEEEEEEE-/-PEEP--HHHHHHHHSHHHHHHHHHHHSS-B-HHHHHHHHT--HHHHHHHHHHHHHTTSEEEEEEE--SSSPEEEEEES-SEEEEEGGGS-HHHHHHHHTTHHHHHHHHHHHHHH-----SEEEEEE-TTS-EEEEESS---TTSTTS---EEEEEEEEEE-HHHHHHHHHHHHHHHHHHHTT-S-TT-EEEEEEEEEEE-

Radius of gyration: 25.3 Å; Cα contacts (8 Å, |Δi|>4): 688; chains: 2; bounding box: 45×86×46 Å

Organism: NCBI:txid751945

Nearest PDB structures (foldseek):
  2cwe-assembly1_A  TM=7.449E-01  e=1.913E-05  Pyrococcus horikoshii OT3
  4g6q-assembly1_A  TM=4.491E-01  e=3.052E-06  Kribbella flavida DSM 17836
  5f7q-assembly1_C  TM=7.215E-01  e=3.468E-03  Listeria monocytogenes EGD-e
  3r0a-assembly1_A  TM=5.544E-01  e=1.084E-03  Methanosarcina mazei
  2p4w-assembly1_A  TM=4.547E-01  e=7.987E-04  Pyrococcus furiosus

pLDDT: mean 93.21, std 6.26, range [62.38, 98.5]